Protein AF-0000000084391489 (afdb_homodimer)

Nearest PDB structures (foldseek):
  4tkl-assembly1_A-2  TM=8.012E-01  e=1.489E-15  Sphingomonas sp. A1
  4tkm-assembly1_B  TM=8.019E-01  e=1.681E-15  Sphingomonas sp. A1
  5wul-assembly1_B  TM=8.303E-01  e=9.790E-15  Serratia marcescens
  5wuw-assembly1_B-2  TM=8.270E-01  e=2.750E-14  Serratia marcescens
  5ts3-assembly1_B-2  TM=7.558E-01  e=6.021E-15  Brucella melitensis ATCC 23457

InterPro domains:
  IPR002347 Short-chain dehydrogenase/reductase SDR [PF00106] (17-205)
  IPR002347 Short-chain dehydrogenase/reductase SDR [PR00081] (18-35)
  IPR002347 Short-chain dehydrogenase/reductase SDR [PR00081] (84-95)
  IPR002347 Short-chain dehydrogenase/reductase SDR [PR00081] (139-155)
  IPR002347 Short-chain dehydrogenase/reductase SDR [PR00081] (164-183)
  IPR002347 Short-chain dehydrogenase/reductase SDR [PR00081] (187-204)
  IPR036291 NAD(P)-binding domain superfamily [SSF51735] (13-248)

Sequence (572 aa):
MTEFVIEDKDLAGLEGKVVIVTGGSSGIGLATVATLLSLGASVVNADINPPAEQPESSYTFVKTDVTVWADQVALFKKAKEIHGRVDHVFANAGVGPRANYLSTDVDENGDLVEPTHALLDVSLKGVMHTATLAIYHMRQQAEGGSIVINGSSTGLQRLRAVDYATAKHAVLGYGRGLIPLLEAAKIPIRVNTLAPTWADSNVLPNLRGLMEKVGVEIQPAEAVARGAALLMADGSRNGHVIHVQLGKYKEIDESILLPAFESIKGPDYPSEDEVLRRLQELMSAAMTEFVIEDKDLAGLEGKVVIVTGGSSGIGLATVATLLSLGASVVNADINPPAEQPESSYTFVKTDVTVWADQVALFKKAKEIHGRVDHVFANAGVGPRANYLSTDVDENGDLVEPTHALLDVSLKGVMHTATLAIYHMRQQAEGGSIVINGSSTGLQRLRAVDYATAKHAVLGYGRGLIPLLEAAKIPIRVNTLAPTWADSNVLPNLRGLMEKVGVEIQPAEAVARGAALLMADGSRNGHVIHVQLGKYKEIDESILLPAFESIKGPDYPSEDEVLRRLQELMSAA

pLDDT: mean 96.43, std 5.29, range [66.69, 99.0]

Solvent-accessible surface area (backbone atoms only — not comparable to full-atom values): 29091 Å² total; per-residue (Å²): 112,65,74,47,77,86,52,73,77,57,44,45,79,32,52,73,35,32,33,38,28,30,32,25,42,46,35,42,28,27,33,27,50,53,54,41,47,76,49,45,16,29,38,40,32,26,18,78,53,80,38,96,70,75,72,88,60,62,56,43,81,43,81,23,49,54,66,38,66,68,38,48,54,51,48,54,49,50,42,32,70,75,66,72,47,57,40,32,36,36,37,46,39,65,68,42,71,77,55,55,76,78,62,80,55,53,47,97,86,67,43,74,56,79,63,65,58,63,43,41,36,34,37,27,50,14,34,51,50,48,52,36,53,47,48,61,57,16,67,73,35,94,80,18,30,32,40,35,37,61,42,27,45,50,39,55,53,57,26,48,51,29,59,45,16,15,22,24,11,17,43,48,19,37,53,36,3,47,44,55,39,32,58,75,66,70,44,64,54,33,40,35,33,36,20,38,52,70,46,50,32,72,61,42,85,63,42,64,62,53,28,57,74,66,71,46,90,65,21,59,19,50,50,56,19,51,53,54,46,32,58,63,35,34,82,85,56,58,61,42,30,36,34,36,54,76,69,34,35,28,54,39,32,79,59,43,48,45,50,52,39,44,67,70,65,36,92,88,49,79,52,72,34,56,50,51,50,46,49,50,52,54,58,68,72,98,115,64,75,48,76,88,52,75,76,55,44,45,80,32,53,72,34,32,32,41,29,30,30,25,42,45,34,41,26,28,32,28,50,54,53,41,48,75,49,45,16,31,39,41,32,25,19,79,53,80,38,96,70,76,72,89,60,62,57,44,81,43,81,23,51,56,66,37,66,69,38,48,52,50,48,54,51,49,43,32,70,77,66,70,49,57,41,32,36,36,38,46,38,65,68,45,72,77,55,55,75,80,61,82,55,52,47,98,85,67,43,72,57,80,62,65,60,64,43,40,36,34,37,28,50,14,34,51,49,48,52,36,52,47,48,60,56,15,66,74,35,94,79,18,28,34,39,37,36,62,42,26,45,51,39,56,52,57,25,50,50,30,61,45,15,16,23,23,11,17,43,48,20,36,52,38,3,47,45,54,39,31,56,76,67,70,44,64,54,33,40,33,34,37,21,36,51,71,46,50,34,73,62,43,86,64,44,64,63,53,29,56,74,66,70,47,89,63,20,57,19,50,49,56,19,52,51,53,45,32,58,63,34,37,82,84,54,58,61,42,30,37,34,36,54,77,68,34,34,28,54,40,32,78,59,43,48,45,50,52,39,44,66,71,65,37,92,88,49,79,52,73,34,57,50,51,49,46,51,51,53,54,61,70,72,105

Foldseek 3Di:
DDWDFDDPVLLAPQAAAEEEEEPLQWFLNVLLVVVSVVNNHQYEYEYCDHHPDDDPGSYHYQDADLLDLVRLVVSVVVSCVVRVAHAEYELEWFAAQDWDPPDCDADPVSHRDDTDLVRCSTLAVSSVSNVVVLQVGQLVPPQRHEYEYEAALLLVDDDPSVSNSVSRVRVLVVQLVVQVVCVVVVRLYAYEYEHEYAEPTVNDPPSVVVCVVVVHDHAYSNLVSSVSSSRRSDSVDHSFYWYGYNSMIDGDVVVPVVVVVCVVQDDPDDDPVVVVVVVVVVVVVD/DDWDFDDPVLLADQAAAEEEEEPLQWFLNVLLVVVSVVNNHQYEYEYCDHHPDDDPGSYHYQDADLLDLVRLVVSVVVSCVVRVAHAEYELEWFAAQDWDPPDCDADPVSHRDDTDLVRCSGLAVSSVSNVVVLQVGQLVPPQRHEYEYEAALLLVDDDPSVSNSVSRVRVLVVQLVVQVVCVVVVRLYAYEYEHEYAEPIVNDPPSVVVCVVVVHDHAYSNLVSSVSSSRRSPSVDHSFYWYGYNSMIDGDVVVPVVVVVCVVQDDPDDDPVVVVVVVVVVVVVD

Organism: Colletotrichum higginsianum (strain IMI 349063) (NCBI:txid759273)

Structure (mmCIF, N/CA/C/O backbone):
data_AF-0000000084391489-model_v1
#
loop_
_entity.id
_entity.type
_entity.pdbx_description
1 polymer 'Short-chain dehydrogenase'
#
loop_
_atom_site.group_PDB
_atom_site.id
_atom_site.type_symbol
_atom_site.label_atom_id
_atom_site.label_alt_id
_atom_site.label_comp_id
_atom_site.label_asym_id
_atom_site.label_entity_id
_atom_site.label_seq_id
_atom_site.pdbx_PDB_ins_code
_atom_site.Cartn_x
_atom_site.Cartn_y
_atom_site.Cartn_z
_atom_site.occupancy
_atom_site.B_iso_or_equiv
_atom_site.auth_seq_id
_atom_site.auth_comp_id
_atom_site.auth_asym_id
_atom_site.auth_atom_id
_atom_site.pdbx_PDB_model_num
ATOM 1 N N . MET A 1 1 ? -5.34 18.312 -15.828 1 66.69 1 MET A N 1
ATOM 2 C CA . MET A 1 1 ? -4.402 18.438 -14.711 1 66.69 1 MET A CA 1
ATOM 3 C C . MET A 1 1 ? -3.67 19.766 -14.773 1 66.69 1 MET A C 1
ATOM 5 O O . MET A 1 1 ? -3.002 20.078 -15.766 1 66.69 1 MET A O 1
ATOM 9 N N . THR A 1 2 ? -4.086 20.688 -13.867 1 81.69 2 THR A N 1
ATOM 10 C CA . THR A 1 2 ? -3.447 22 -13.953 1 81.69 2 THR A CA 1
ATOM 11 C C . THR A 1 2 ? -2.396 22.156 -12.859 1 81.69 2 THR A C 1
ATOM 13 O O . THR A 1 2 ? -2.668 21.891 -11.688 1 81.69 2 THR A O 1
ATOM 16 N N . GLU A 1 3 ? -1.206 22.5 -13.328 1 93.81 3 GLU A N 1
ATOM 17 C CA . GLU A 1 3 ? -0.127 22.859 -12.414 1 93.81 3 GLU A CA 1
ATOM 18 C C . GLU A 1 3 ? -0.436 24.172 -11.695 1 93.81 3 GLU A C 1
ATOM 20 O O . GLU A 1 3 ? -1.079 25.062 -12.258 1 93.81 3 GLU A O 1
ATOM 25 N N . PHE A 1 4 ? -0.019 24.266 -10.406 1 95.69 4 PHE A N 1
ATOM 26 C CA . PHE A 1 4 ? -0.183 25.516 -9.68 1 95.69 4 PHE A CA 1
ATOM 27 C C . PHE A 1 4 ? 1.046 25.828 -8.836 1 95.69 4 PHE A C 1
ATOM 29 O O . PHE A 1 4 ? 1.936 24.984 -8.703 1 95.69 4 PHE A O 1
ATOM 36 N N . VAL A 1 5 ? 1.212 27.047 -8.453 1 94.19 5 VAL A N 1
ATOM 37 C CA . VAL A 1 5 ? 2.271 27.484 -7.551 1 94.19 5 VAL A CA 1
ATOM 38 C C . VAL A 1 5 ? 1.666 27.922 -6.219 1 94.19 5 VAL A C 1
ATOM 40 O O . VAL A 1 5 ? 0.491 28.297 -6.16 1 94.19 5 VAL A O 1
ATOM 43 N N . ILE A 1 6 ? 2.402 27.812 -5.238 1 97.5 6 ILE A N 1
ATOM 44 C CA . ILE A 1 6 ? 1.939 28.219 -3.916 1 97.5 6 ILE A CA 1
ATOM 45 C C . ILE A 1 6 ? 2.52 29.594 -3.57 1 97.5 6 ILE A C 1
ATOM 47 O O . ILE A 1 6 ? 3.74 29.75 -3.49 1 97.5 6 ILE A O 1
ATOM 51 N N . GLU A 1 7 ? 1.63 30.531 -3.402 1 96.06 7 GLU A N 1
ATOM 52 C CA . GLU A 1 7 ? 2.031 31.859 -2.941 1 96.06 7 GLU A CA 1
ATOM 53 C C . GLU A 1 7 ? 1.898 31.984 -1.427 1 96.06 7 GLU A C 1
ATOM 55 O O . GLU A 1 7 ? 1.143 31.234 -0.802 1 96.06 7 GLU A O 1
ATOM 60 N N . ASP A 1 8 ? 2.615 32.906 -0.876 1 94.94 8 ASP A N 1
ATOM 61 C CA . ASP A 1 8 ? 2.588 33.094 0.573 1 94.94 8 ASP A CA 1
ATOM 62 C C . ASP A 1 8 ? 1.164 33.344 1.069 1 94.94 8 ASP A C 1
ATOM 64 O O . ASP A 1 8 ? 0.787 32.875 2.145 1 94.94 8 ASP A O 1
ATOM 68 N N . LYS A 1 9 ? 0.453 34.062 0.332 1 95.44 9 LYS A N 1
ATOM 69 C CA . LYS A 1 9 ? -0.915 34.375 0.729 1 95.44 9 LYS A CA 1
ATOM 70 C C . LYS A 1 9 ? -1.765 33.125 0.842 1 95.44 9 LYS A C 1
ATOM 72 O O . LYS A 1 9 ? -2.73 33.094 1.607 1 95.44 9 LYS A O 1
ATOM 77 N N . ASP A 1 10 ? -1.383 32.031 0.088 1 96.25 10 ASP A N 1
ATOM 78 C CA . ASP A 1 10 ? -2.111 30.781 0.113 1 96.25 10 ASP A CA 1
ATOM 79 C C . ASP A 1 10 ? -1.896 30.047 1.436 1 96.25 10 ASP A C 1
ATOM 81 O O . ASP A 1 10 ? -2.633 29.125 1.764 1 96.25 10 ASP A O 1
ATOM 85 N N . LEU A 1 11 ? -0.894 30.406 2.158 1 97.06 11 LEU A N 1
ATOM 86 C CA . LEU A 1 11 ? -0.516 29.734 3.393 1 97.06 11 LEU A CA 1
ATOM 87 C C . LEU A 1 11 ? -0.986 30.516 4.609 1 97.06 11 LEU A C 1
ATOM 89 O O . LEU A 1 11 ? -0.648 30.188 5.746 1 97.06 11 LEU A O 1
ATOM 93 N N . ALA A 1 12 ? -1.787 31.469 4.211 1 91.12 12 ALA A N 1
ATOM 94 C CA . ALA A 1 12 ? -2.33 32.281 5.297 1 91.12 12 ALA A CA 1
ATOM 95 C C . ALA A 1 12 ? -3.34 31.484 6.121 1 91.12 12 ALA A C 1
ATOM 97 O O . ALA A 1 12 ? -3.836 30.453 5.68 1 91.12 12 ALA A O 1
ATOM 98 N N . GLY A 1 13 ? -3.508 31.641 7.395 1 93.25 13 GLY A N 1
ATOM 99 C CA . GLY A 1 13 ? -4.543 31.031 8.219 1 93.25 13 GLY A CA 1
ATOM 100 C C . GLY A 1 13 ? -3.998 30.031 9.227 1 93.25 13 GLY A C 1
ATOM 101 O O . GLY A 1 13 ? -4.766 29.391 9.945 1 93.25 13 GLY A O 1
ATOM 102 N N . LEU A 1 14 ? -2.676 29.922 9.188 1 97.75 14 LEU A N 1
ATOM 103 C CA . LEU A 1 14 ? -2.092 28.922 10.086 1 97.75 14 LEU A CA 1
ATOM 104 C C . LEU A 1 14 ? -1.626 29.578 11.383 1 97.75 14 LEU A C 1
ATOM 106 O O . LEU A 1 14 ? -1.175 28.891 12.305 1 97.75 14 LEU A O 1
ATOM 110 N N . GLU A 1 15 ? -1.764 30.953 11.391 1 97.12 15 GLU A N 1
ATOM 111 C CA . GLU A 1 15 ? -1.397 31.641 12.625 1 97.12 15 GLU A CA 1
ATOM 112 C C . GLU A 1 15 ? -2.205 31.125 13.805 1 97.12 15 GLU A C 1
ATOM 114 O O . GLU A 1 15 ? -3.434 31.047 13.742 1 97.12 15 GLU A O 1
ATOM 119 N N . GLY A 1 16 ? -1.512 30.719 14.805 1 97.38 16 GLY A N 1
ATOM 120 C CA . GLY A 1 16 ? -2.152 30.281 16.031 1 97.38 16 GLY A CA 1
ATOM 121 C C . GLY A 1 16 ? -2.633 28.844 15.977 1 97.38 16 GLY A C 1
ATOM 122 O O . GLY A 1 16 ? -3.117 28.297 16.969 1 97.38 16 GLY A O 1
ATOM 123 N N . LYS A 1 17 ? -2.574 28.234 14.82 1 98.62 17 LYS A N 1
ATOM 124 C CA . LYS A 1 17 ? -3.002 26.844 14.695 1 98.62 17 LYS A CA 1
ATOM 125 C C . LYS A 1 17 ? -1.985 25.891 15.336 1 98.62 17 LYS A C 1
ATOM 127 O O . LYS A 1 17 ? -0.784 26.172 15.328 1 98.62 17 LYS A O 1
ATOM 132 N N . VAL A 1 18 ? -2.471 24.812 15.922 1 98.88 18 VAL A N 1
ATOM 133 C CA . VAL A 1 18 ? -1.631 23.797 16.562 1 98.88 18 VAL A CA 1
ATOM 134 C C . VAL A 1 18 ? -1.422 22.625 15.609 1 98.88 18 VAL A C 1
ATOM 136 O O . VAL A 1 18 ? -2.385 21.984 15.188 1 98.88 18 VAL A O 1
ATOM 139 N N . VAL A 1 19 ? -0.135 22.328 15.297 1 98.94 19 VAL A N 1
ATOM 140 C CA . VAL A 1 19 ? 0.181 21.312 14.297 1 98.94 19 VAL A CA 1
ATOM 141 C C . VAL A 1 19 ? 1.135 20.281 14.898 1 98.94 19 VAL A C 1
ATOM 143 O O . VAL A 1 19 ? 2.164 20.641 15.477 1 98.94 19 VAL A O 1
ATOM 146 N N . ILE A 1 20 ? 0.768 19.016 14.852 1 99 20 ILE A N 1
ATOM 147 C CA . ILE A 1 20 ? 1.697 17.938 15.156 1 99 20 ILE A CA 1
ATOM 148 C C . ILE A 1 20 ? 2.414 17.484 13.883 1 99 20 ILE A C 1
ATOM 150 O O . ILE A 1 20 ? 1.775 17.25 12.852 1 99 20 ILE A O 1
ATOM 154 N N . VAL A 1 21 ? 3.725 17.438 13.883 1 98.94 21 VAL A N 1
ATOM 155 C CA . VAL A 1 21 ? 4.543 16.938 12.789 1 98.94 21 VAL A CA 1
ATOM 156 C C . VAL A 1 21 ? 5.367 15.742 13.258 1 98.94 21 VAL A C 1
ATOM 158 O O . VAL A 1 21 ? 6.18 15.867 14.18 1 98.94 21 VAL A O 1
ATOM 161 N N . THR A 1 22 ? 5.164 14.602 12.703 1 98.94 22 THR A N 1
ATOM 162 C CA . THR A 1 22 ? 6.051 13.477 13 1 98.94 22 THR A CA 1
ATOM 163 C C . THR A 1 22 ? 7.262 13.484 12.078 1 98.94 22 THR A C 1
ATOM 165 O O . THR A 1 22 ? 7.152 13.844 10.898 1 98.94 22 THR A O 1
ATOM 168 N N . GLY A 1 23 ? 8.352 13.039 12.625 1 98.06 23 GLY A N 1
ATOM 169 C CA . GLY A 1 23 ? 9.578 13.133 11.852 1 98.06 23 GLY A CA 1
ATOM 170 C C . GLY A 1 23 ? 10 14.562 11.578 1 98.06 23 GLY A C 1
ATOM 171 O O . GLY A 1 23 ? 10.484 14.875 10.492 1 98.06 23 GLY A O 1
ATOM 172 N N . GLY A 1 24 ? 9.82 15.43 12.477 1 97.94 24 GLY A N 1
ATOM 173 C CA . GLY A 1 24 ? 10.008 16.859 12.25 1 97.94 24 GLY A CA 1
ATOM 174 C C . GLY A 1 24 ? 11.43 17.312 12.5 1 97.94 24 GLY A C 1
ATOM 175 O O . GLY A 1 24 ? 11.711 18.516 12.477 1 97.94 24 GLY A O 1
ATOM 176 N N . SER A 1 25 ? 12.383 16.391 12.719 1 97.12 25 SER A N 1
ATOM 177 C CA . SER A 1 25 ? 13.711 16.797 13.164 1 97.12 25 SER A CA 1
ATOM 178 C C . SER A 1 25 ? 14.719 16.766 12.023 1 97.12 25 SER A C 1
ATOM 180 O O . SER A 1 25 ? 15.891 17.078 12.211 1 97.12 25 SER A O 1
ATOM 182 N N . SER A 1 26 ? 14.312 16.359 10.812 1 94.06 26 SER A N 1
ATOM 183 C CA . SER A 1 26 ? 15.195 16.359 9.648 1 94.06 26 SER A CA 1
ATOM 184 C C . SER A 1 26 ? 14.398 16.422 8.352 1 94.06 26 SER A C 1
ATOM 186 O O . SER A 1 26 ? 13.172 16.328 8.367 1 94.06 26 SER A O 1
ATOM 188 N N . GLY A 1 27 ? 15.062 16.781 7.32 1 94.19 27 GLY A N 1
ATOM 189 C CA . GLY A 1 27 ? 14.516 16.672 5.977 1 94.19 27 GLY A CA 1
ATOM 190 C C . GLY A 1 27 ? 13.234 17.469 5.789 1 94.19 27 GLY A C 1
ATOM 191 O O . GLY A 1 27 ? 13.156 18.625 6.176 1 94.19 27 GLY A O 1
ATOM 192 N N . ILE A 1 28 ? 12.281 16.828 5.16 1 96.94 28 ILE A N 1
ATOM 193 C CA . ILE A 1 28 ? 10.992 17.438 4.848 1 96.94 28 ILE A CA 1
ATOM 194 C C . ILE A 1 28 ? 10.297 17.859 6.141 1 96.94 28 ILE A C 1
ATOM 196 O O . ILE A 1 28 ? 9.695 18.938 6.207 1 96.94 28 ILE A O 1
ATOM 200 N N . GLY A 1 29 ? 10.375 16.984 7.172 1 97.75 29 GLY A N 1
ATOM 201 C CA . GLY A 1 29 ? 9.773 17.312 8.453 1 97.75 29 GLY A CA 1
ATOM 202 C C . GLY A 1 29 ? 10.336 18.578 9.07 1 97.75 29 GLY A C 1
ATOM 203 O O . GLY A 1 29 ? 9.578 19.453 9.516 1 97.75 29 GLY A O 1
ATOM 204 N N . LEU A 1 30 ? 11.609 18.641 9.078 1 97.25 30 LEU A N 1
ATOM 205 C CA . LEU A 1 30 ? 12.266 19.812 9.648 1 97.25 30 LEU A CA 1
ATOM 206 C C . LEU A 1 30 ? 11.906 21.078 8.875 1 97.25 30 LEU A C 1
ATOM 208 O O . LEU A 1 30 ? 11.633 22.125 9.461 1 97.25 30 LEU A O 1
ATOM 212 N N . ALA A 1 31 ? 11.898 20.984 7.547 1 97.5 31 ALA A N 1
ATOM 213 C CA . ALA A 1 31 ? 11.5 22.094 6.699 1 97.5 31 ALA A CA 1
ATOM 214 C C . ALA A 1 31 ? 10.055 22.5 6.961 1 97.5 31 ALA A C 1
ATOM 216 O O . ALA A 1 31 ? 9.711 23.688 6.918 1 97.5 31 ALA A O 1
ATOM 217 N N . THR A 1 32 ? 9.203 21.516 7.203 1 98.56 32 THR A N 1
ATOM 218 C CA . THR A 1 32 ? 7.801 21.797 7.48 1 98.56 32 THR A CA 1
ATOM 219 C C . THR A 1 32 ? 7.648 22.5 8.828 1 98.56 32 THR A C 1
ATOM 221 O O . THR A 1 32 ? 6.906 23.484 8.938 1 98.56 32 THR A O 1
ATOM 224 N N . VAL A 1 33 ? 8.359 22 9.805 1 98.5 33 VAL A N 1
ATOM 225 C CA . VAL A 1 33 ? 8.352 22.641 11.109 1 98.5 33 VAL A CA 1
ATOM 226 C C . VAL A 1 33 ? 8.75 24.109 10.961 1 98.5 33 VAL A C 1
ATOM 228 O O . VAL A 1 33 ? 8.047 25 11.453 1 98.5 33 VAL A O 1
ATOM 231 N N . ALA A 1 34 ? 9.836 24.375 10.266 1 97.81 34 ALA A N 1
ATOM 232 C CA . ALA A 1 34 ? 10.32 25.734 10.07 1 97.81 34 ALA A CA 1
ATOM 233 C C . ALA A 1 34 ? 9.281 26.594 9.352 1 97.81 34 ALA A C 1
ATOM 235 O O . ALA A 1 34 ? 9.031 27.734 9.75 1 97.81 34 ALA A O 1
ATOM 236 N N . THR A 1 35 ? 8.695 26.047 8.312 1 98.06 35 THR A N 1
ATOM 237 C CA . THR A 1 35 ? 7.684 26.75 7.535 1 98.06 35 THR A CA 1
ATOM 238 C C . THR A 1 35 ? 6.477 27.109 8.398 1 98.06 35 THR A C 1
ATOM 240 O O . THR A 1 35 ? 6.016 28.25 8.398 1 98.06 35 THR A O 1
ATOM 243 N N . LEU A 1 36 ? 5.98 26.188 9.188 1 98.62 36 LEU A N 1
ATOM 244 C CA . LEU A 1 36 ? 4.805 26.375 10.023 1 98.62 36 LEU A CA 1
ATOM 245 C C . LEU A 1 36 ? 5.07 27.422 11.102 1 98.62 36 LEU A C 1
ATOM 247 O O . LEU A 1 36 ? 4.227 28.281 11.359 1 98.62 36 LEU A O 1
ATOM 251 N N . LEU A 1 37 ? 6.238 27.359 11.719 1 98.25 37 LEU A N 1
ATOM 252 C CA . LEU A 1 37 ? 6.598 28.344 12.742 1 98.25 37 LEU A CA 1
ATOM 253 C C . LEU A 1 37 ? 6.676 29.734 12.148 1 98.25 37 LEU A C 1
ATOM 255 O O . LEU A 1 37 ? 6.219 30.703 12.758 1 98.25 37 LEU A O 1
ATOM 259 N N . SER A 1 38 ? 7.234 29.828 10.969 1 97.31 38 SER A N 1
ATOM 260 C CA . SER A 1 38 ? 7.359 31.125 10.305 1 97.31 38 SER A CA 1
ATOM 261 C C . SER A 1 38 ? 5.992 31.719 9.984 1 97.31 38 SER A C 1
ATOM 263 O O . SER A 1 38 ? 5.855 32.938 9.828 1 97.31 38 SER A O 1
ATOM 265 N N . LEU A 1 39 ? 4.984 30.891 9.914 1 97.44 39 LEU A N 1
ATOM 266 C CA . LEU A 1 39 ? 3.623 31.312 9.594 1 97.44 39 LEU A CA 1
ATOM 267 C C . LEU A 1 39 ? 2.826 31.578 10.867 1 97.44 39 LEU A C 1
ATOM 269 O O . LEU A 1 39 ? 1.642 31.922 10.797 1 97.44 39 LEU A O 1
ATOM 273 N N . GLY A 1 40 ? 3.447 31.391 12.055 1 97.56 40 GLY A N 1
ATOM 274 C CA . GLY A 1 40 ? 2.83 31.734 13.328 1 97.56 40 GLY A CA 1
ATOM 275 C C . GLY A 1 40 ? 2.115 30.547 13.969 1 97.56 40 GLY A C 1
ATOM 276 O O . GLY A 1 40 ? 1.396 30.719 14.953 1 97.56 40 GLY A O 1
ATOM 277 N N . ALA A 1 41 ? 2.25 29.391 13.43 1 98.5 41 ALA A N 1
ATOM 278 C CA . ALA A 1 41 ? 1.657 28.188 14.023 1 98.5 41 ALA A CA 1
ATOM 279 C C . ALA A 1 41 ? 2.449 27.734 15.25 1 98.5 41 ALA A C 1
ATOM 281 O O . ALA A 1 41 ? 3.602 28.141 15.43 1 98.5 41 ALA A O 1
ATOM 282 N N . SER A 1 42 ? 1.807 27.016 16.141 1 98.69 42 SER A N 1
ATOM 283 C CA . SER A 1 42 ? 2.475 26.25 17.188 1 98.69 42 SER A CA 1
ATOM 284 C C . SER A 1 42 ? 2.732 24.812 16.75 1 98.69 42 SER A C 1
ATOM 286 O O . SER A 1 42 ? 1.819 24.125 16.297 1 98.69 42 SER A O 1
ATOM 288 N N . VAL A 1 43 ? 3.977 24.391 16.891 1 98.81 43 VAL A N 1
ATOM 289 C CA . VAL A 1 43 ? 4.332 23.094 16.344 1 98.81 43 VAL A CA 1
ATOM 290 C C . VAL A 1 43 ? 4.738 22.156 17.484 1 98.81 43 VAL A C 1
ATOM 292 O O . VAL A 1 43 ? 5.555 22.516 18.344 1 98.81 43 VAL A O 1
ATOM 295 N N . VAL A 1 44 ? 4.102 21.016 17.562 1 98.88 44 VAL A N 1
ATOM 296 C CA . VAL A 1 44 ? 4.559 19.875 18.359 1 98.88 44 VAL A CA 1
ATOM 297 C C . VAL A 1 44 ? 5.281 18.875 17.469 1 98.88 44 VAL A C 1
ATOM 299 O O . VAL A 1 44 ? 4.648 18.172 16.672 1 98.88 44 VAL A O 1
ATOM 302 N N . ASN A 1 45 ? 6.617 18.812 17.641 1 98.75 45 ASN A N 1
ATOM 303 C CA . ASN A 1 45 ? 7.465 17.938 16.828 1 98.75 45 ASN A CA 1
ATOM 304 C C . ASN A 1 45 ? 7.672 16.578 17.484 1 98.75 45 ASN A C 1
ATOM 306 O O . ASN A 1 45 ? 8.141 16.5 18.625 1 98.75 45 ASN A O 1
ATOM 310 N N . ALA A 1 46 ? 7.316 15.539 16.781 1 98.88 46 ALA A N 1
ATOM 311 C CA . ALA A 1 46 ? 7.512 14.164 17.234 1 98.88 46 ALA A CA 1
ATOM 312 C C . ALA A 1 46 ? 8.602 13.461 16.422 1 98.88 46 ALA A C 1
ATOM 314 O O . ALA A 1 46 ? 8.477 13.328 15.203 1 98.88 46 ALA A O 1
ATOM 315 N N . ASP A 1 47 ? 9.602 12.984 17.031 1 98.56 47 ASP A N 1
ATOM 316 C CA . ASP A 1 47 ? 10.703 12.273 16.391 1 98.56 47 ASP A CA 1
ATOM 317 C C . ASP A 1 47 ? 11.461 11.406 17.391 1 98.56 47 ASP A C 1
ATOM 319 O O . ASP A 1 47 ? 11.258 11.539 18.609 1 98.56 47 ASP A O 1
ATOM 323 N N . ILE A 1 48 ? 12.258 10.516 16.891 1 98.19 48 ILE A N 1
ATOM 324 C CA . ILE A 1 48 ? 13.055 9.664 17.766 1 98.19 48 ILE A CA 1
ATOM 325 C C . ILE A 1 48 ? 14.219 10.461 18.344 1 98.19 48 ILE A C 1
ATOM 327 O O . ILE A 1 48 ? 14.68 10.188 19.453 1 98.19 48 ILE A O 1
ATOM 331 N N . ASN A 1 49 ? 14.711 11.477 17.656 1 97.12 49 ASN A N 1
ATOM 332 C CA . ASN A 1 49 ? 15.758 12.391 18.094 1 97.12 49 ASN A CA 1
ATOM 333 C C . ASN A 1 49 ? 15.352 13.852 17.891 1 97.12 49 ASN A C 1
ATOM 335 O O . ASN A 1 49 ? 14.672 14.18 16.906 1 97.12 49 ASN A O 1
ATOM 339 N N . PRO A 1 50 ? 15.711 14.719 18.812 1 97.12 50 PRO A N 1
ATOM 340 C CA . PRO A 1 50 ? 15.469 16.141 18.562 1 97.12 50 PRO A CA 1
ATOM 341 C C . PRO A 1 50 ? 16.266 16.688 17.391 1 97.12 50 PRO A C 1
ATOM 343 O O . PRO A 1 50 ? 17.25 16.062 16.969 1 97.12 50 PRO A O 1
ATOM 346 N N . PRO A 1 51 ? 15.797 17.75 16.797 1 95.81 51 PRO A N 1
ATOM 347 C CA . PRO A 1 51 ? 16.641 18.375 15.766 1 95.81 51 PRO A CA 1
ATOM 348 C C . PRO A 1 51 ? 17.938 18.938 16.328 1 95.81 51 PRO A C 1
ATOM 350 O O . PRO A 1 51 ? 18.078 19.062 17.547 1 95.81 51 PRO A O 1
ATOM 353 N N . ALA A 1 52 ? 18.859 19.172 15.445 1 93.25 52 ALA A N 1
ATOM 354 C CA . ALA A 1 52 ? 20.156 19.719 15.859 1 93.25 52 ALA A CA 1
ATOM 355 C C . ALA A 1 52 ? 19.969 21.031 16.609 1 93.25 52 ALA A C 1
ATOM 357 O O . ALA A 1 52 ? 20.656 21.281 17.609 1 93.25 52 ALA A O 1
ATOM 358 N N . GLU A 1 53 ? 19.078 21.891 16.141 1 92.75 53 GLU A N 1
ATOM 359 C CA . GLU A 1 53 ? 18.734 23.141 16.781 1 92.75 53 GLU A CA 1
ATOM 360 C C . GLU A 1 53 ? 17.219 23.234 17.016 1 92.75 53 GLU A C 1
ATOM 362 O O . GLU A 1 53 ? 16.438 23.062 16.078 1 92.75 53 GLU A O 1
ATOM 367 N N . GLN A 1 54 ? 16.891 23.484 18.203 1 90.62 54 GLN A N 1
ATOM 368 C CA . GLN A 1 54 ? 15.477 23.641 18.5 1 90.62 54 GLN A CA 1
ATOM 369 C C . GLN A 1 54 ? 15.031 25.078 18.328 1 90.62 54 GLN A C 1
ATOM 371 O O . GLN A 1 54 ? 15.727 26.016 18.75 1 90.62 54 GLN A O 1
ATOM 376 N N . PRO A 1 55 ? 13.953 25.172 17.703 1 90.25 55 PRO A N 1
ATOM 377 C CA . PRO A 1 55 ? 13.453 26.531 17.516 1 90.25 55 PRO A CA 1
ATOM 378 C C . PRO A 1 55 ? 13.016 27.188 18.828 1 90.25 55 PRO A C 1
ATOM 380 O O . PRO A 1 55 ? 12.641 26.5 19.781 1 90.25 55 PRO A O 1
ATOM 383 N N . GLU A 1 56 ? 13.102 28.516 18.984 1 85.88 56 GLU A N 1
ATOM 384 C CA . GLU A 1 56 ? 12.703 29.281 20.172 1 85.88 56 GLU A CA 1
ATOM 385 C C . GLU A 1 56 ? 11.25 29.719 20.078 1 85.88 56 GLU A C 1
ATOM 387 O O . GLU A 1 56 ? 10.68 30.203 21.062 1 85.88 56 GLU A O 1
ATOM 392 N N . SER A 1 57 ? 10.539 29.438 19.078 1 86.38 57 SER A N 1
ATOM 393 C CA . SER A 1 57 ? 9.156 29.828 18.844 1 86.38 57 SER A CA 1
ATOM 394 C C . SER A 1 57 ? 8.18 28.875 19.516 1 86.38 57 SER A C 1
ATOM 396 O O . SER A 1 57 ? 8.508 28.25 20.531 1 86.38 57 SER A O 1
ATOM 398 N N . SER A 1 58 ? 6.863 29.047 19.25 1 93.62 58 SER A N 1
ATOM 399 C CA . SER A 1 58 ? 5.82 28.141 19.734 1 93.62 58 SER A CA 1
ATOM 400 C C . SER A 1 58 ? 6.062 26.703 19.266 1 93.62 58 SER A C 1
ATOM 402 O O . SER A 1 58 ? 5.336 26.203 18.406 1 93.62 58 SER A O 1
ATOM 404 N N . TYR A 1 59 ? 7.199 26.125 19.844 1 97.81 59 TYR A N 1
ATOM 405 C CA . TYR A 1 59 ? 7.723 24.812 19.453 1 97.81 59 TYR A CA 1
ATOM 406 C C . TYR A 1 59 ? 7.883 23.922 20.672 1 97.81 59 TYR A C 1
ATOM 408 O O . TYR A 1 59 ? 8.344 24.359 21.734 1 97.81 59 TYR A O 1
ATOM 416 N N . THR A 1 60 ? 7.414 22.688 20.562 1 97.94 60 THR A N 1
ATOM 417 C CA . THR A 1 60 ? 7.605 21.672 21.578 1 97.94 60 THR A CA 1
ATOM 418 C C . THR A 1 60 ? 8.102 20.359 20.953 1 97.94 60 THR A C 1
ATOM 420 O O . THR A 1 60 ? 7.543 19.906 19.953 1 97.94 60 THR A O 1
ATOM 423 N N . PHE A 1 61 ? 9.172 19.797 21.484 1 98.44 61 PHE A N 1
ATOM 424 C CA . PHE A 1 61 ? 9.656 18.484 21.047 1 98.44 61 PHE A CA 1
ATOM 425 C C . PHE A 1 61 ? 9.141 17.391 21.969 1 98.44 61 PHE A C 1
ATOM 427 O O . PHE A 1 61 ? 9.188 17.516 23.203 1 98.44 61 PHE A O 1
ATOM 434 N N . VAL A 1 62 ? 8.562 16.375 21.422 1 98.75 62 VAL A N 1
ATOM 435 C CA . VAL A 1 62 ? 8.164 15.18 22.141 1 98.75 62 VAL A CA 1
ATOM 436 C C . VAL A 1 62 ? 8.852 13.961 21.531 1 98.75 62 VAL A C 1
ATOM 438 O O . VAL A 1 62 ? 8.602 13.609 20.375 1 98.75 62 VAL A O 1
ATOM 441 N N . LYS A 1 63 ? 9.781 13.328 22.266 1 98.81 63 LYS A N 1
ATOM 442 C CA . LYS A 1 63 ? 10.406 12.102 21.766 1 98.81 63 LYS A CA 1
ATOM 443 C C . LYS A 1 63 ? 9.352 11.023 21.5 1 98.81 63 LYS A C 1
ATOM 445 O O . LYS A 1 63 ? 8.617 10.625 22.406 1 98.81 63 LYS A O 1
ATOM 450 N N . THR A 1 64 ? 9.312 10.594 20.281 1 98.88 64 THR A N 1
ATOM 451 C CA . THR A 1 64 ? 8.258 9.68 19.859 1 98.88 64 THR A CA 1
ATOM 452 C C . THR A 1 64 ? 8.797 8.656 18.859 1 98.88 64 THR A C 1
ATOM 454 O O . THR A 1 64 ? 9.406 9.031 17.844 1 98.88 64 THR A O 1
ATOM 457 N N . ASP A 1 65 ? 8.68 7.398 19.141 1 98.94 65 ASP A N 1
ATOM 458 C CA . ASP A 1 65 ? 8.773 6.332 18.156 1 98.94 65 ASP A CA 1
ATOM 459 C C . ASP A 1 65 ? 7.406 6.027 17.547 1 98.94 65 ASP A C 1
ATOM 461 O O . ASP A 1 65 ? 6.547 5.438 18.203 1 98.94 65 ASP A O 1
ATOM 465 N N . VAL A 1 66 ? 7.219 6.41 16.281 1 98.88 66 VAL A N 1
ATOM 466 C CA . VAL A 1 66 ? 5.895 6.359 15.68 1 98.88 66 VAL A CA 1
ATOM 467 C C . VAL A 1 66 ? 5.441 4.906 15.539 1 98.88 66 VAL A C 1
ATOM 469 O O . VAL A 1 66 ? 4.266 4.637 15.297 1 98.88 66 VAL A O 1
ATOM 472 N N . THR A 1 67 ? 6.367 3.9 15.656 1 98.75 67 THR A N 1
ATOM 473 C CA . THR A 1 67 ? 6 2.492 15.555 1 98.75 67 THR A CA 1
ATOM 474 C C . THR A 1 67 ? 5.352 2.012 16.859 1 98.75 67 THR A C 1
ATOM 476 O O . THR A 1 67 ? 4.762 0.93 16.891 1 98.75 67 THR A O 1
ATOM 479 N N . VAL A 1 68 ? 5.461 2.785 17.922 1 98.88 68 VAL A N 1
ATOM 480 C CA . VAL A 1 68 ? 4.961 2.418 19.234 1 98.88 68 VAL A CA 1
ATOM 481 C C . VAL A 1 68 ? 3.67 3.182 19.531 1 98.88 68 VAL A C 1
ATOM 483 O O . VAL A 1 68 ? 3.689 4.402 19.703 1 98.88 68 VAL A O 1
ATOM 486 N N . TRP A 1 69 ? 2.545 2.479 19.672 1 98.75 69 TRP A N 1
ATOM 487 C CA . TRP A 1 69 ? 1.229 3.078 19.875 1 98.75 69 TRP A CA 1
ATOM 488 C C . TRP A 1 69 ? 1.217 3.961 21.125 1 98.75 69 TRP A C 1
ATOM 490 O O . TRP A 1 69 ? 0.74 5.098 21.078 1 98.75 69 TRP A O 1
ATOM 500 N N . ALA A 1 70 ? 1.775 3.506 22.188 1 98.69 70 ALA A N 1
ATOM 501 C CA . ALA A 1 70 ? 1.773 4.246 23.453 1 98.69 70 ALA A CA 1
ATOM 502 C C . ALA A 1 70 ? 2.514 5.574 23.297 1 98.69 70 ALA A C 1
ATOM 504 O O . ALA A 1 70 ? 2.139 6.57 23.922 1 98.69 70 ALA A O 1
ATOM 505 N N . ASP A 1 71 ? 3.625 5.574 22.516 1 98.88 71 ASP A N 1
ATOM 506 C CA . ASP A 1 71 ? 4.348 6.816 22.266 1 98.88 71 ASP A CA 1
ATOM 507 C C . ASP A 1 71 ? 3.459 7.832 21.547 1 98.88 71 ASP A C 1
ATOM 509 O O . ASP A 1 71 ? 3.5 9.023 21.859 1 98.88 71 ASP A O 1
ATOM 513 N N . GLN A 1 72 ? 2.689 7.383 20.625 1 98.81 72 GLN A N 1
ATOM 514 C CA . GLN A 1 72 ? 1.825 8.273 19.859 1 98.81 72 GLN A CA 1
ATOM 515 C C . GLN A 1 72 ? 0.671 8.789 20.703 1 98.81 72 GLN A C 1
ATOM 517 O O . GLN A 1 72 ? 0.281 9.953 20.594 1 98.81 72 GLN A O 1
ATOM 522 N N . VAL A 1 73 ? 0.138 7.91 21.516 1 98.88 73 VAL A N 1
ATOM 523 C CA . VAL A 1 73 ? -0.89 8.359 22.453 1 98.88 73 VAL A CA 1
ATOM 524 C C . VAL A 1 73 ? -0.338 9.477 23.328 1 98.88 73 VAL A C 1
ATOM 526 O O . VAL A 1 73 ? -0.979 10.516 23.5 1 98.88 73 VAL A O 1
ATOM 529 N N . ALA A 1 74 ? 0.822 9.258 23.891 1 98.81 74 ALA A N 1
ATOM 530 C CA . ALA A 1 74 ? 1.461 10.25 24.75 1 98.81 74 ALA A CA 1
ATOM 531 C C . ALA A 1 74 ? 1.704 11.555 24 1 98.81 74 ALA A C 1
ATOM 533 O O . ALA A 1 74 ? 1.565 12.641 24.562 1 98.81 74 ALA A O 1
ATOM 534 N N . LEU A 1 75 ? 2.074 11.477 22.766 1 98.94 75 LEU A N 1
ATOM 535 C CA . LEU A 1 75 ? 2.303 12.633 21.906 1 98.94 75 LEU A CA 1
ATOM 536 C C . LEU A 1 75 ? 1.052 13.5 21.828 1 98.94 75 LEU A C 1
ATOM 538 O O . LEU A 1 75 ? 1.119 14.711 22.031 1 98.94 75 LEU A O 1
ATOM 542 N N . PHE A 1 76 ? -0.08 12.922 21.5 1 98.88 76 PHE A N 1
ATOM 543 C CA . PHE A 1 76 ? -1.322 13.672 21.344 1 98.88 76 PHE A CA 1
ATOM 544 C C . PHE A 1 76 ? -1.792 14.227 22.688 1 98.88 76 PHE A C 1
ATOM 546 O O . PHE A 1 76 ? -2.299 15.352 22.75 1 98.88 76 PHE A O 1
ATOM 553 N N . LYS A 1 77 ? -1.629 13.438 23.703 1 98.5 77 LYS A N 1
ATOM 554 C CA . LYS A 1 77 ? -1.978 13.93 25.047 1 98.5 77 LYS A CA 1
ATOM 555 C C . LYS A 1 77 ? -1.153 15.164 25.406 1 98.5 77 LYS A C 1
ATOM 557 O O . LYS A 1 77 ? -1.679 16.125 25.969 1 98.5 77 LYS A O 1
ATOM 562 N N . LYS A 1 78 ? 0.134 15.086 25.109 1 98.75 78 LYS A N 1
ATOM 563 C CA . LYS A 1 78 ? 1.009 16.219 25.391 1 98.75 78 LYS A CA 1
ATOM 564 C C . LYS A 1 78 ? 0.572 17.453 24.625 1 98.75 78 LYS A C 1
ATOM 566 O O . LYS A 1 78 ? 0.562 18.562 25.172 1 98.75 78 LYS A O 1
ATOM 571 N N . ALA A 1 79 ? 0.264 17.312 23.359 1 98.75 79 ALA A N 1
ATOM 572 C CA . ALA A 1 79 ? -0.224 18.422 22.547 1 98.75 79 ALA A CA 1
ATOM 573 C C . ALA A 1 79 ? -1.482 19.031 23.156 1 98.75 79 ALA A C 1
ATOM 575 O O . ALA A 1 79 ? -1.612 20.266 23.234 1 98.75 79 ALA A O 1
ATOM 576 N N . LYS A 1 80 ? -2.391 18.219 23.625 1 98.12 80 LYS A N 1
ATOM 577 C CA . LYS A 1 80 ? -3.633 18.688 24.234 1 98.12 80 LYS A CA 1
ATOM 578 C C . LYS A 1 80 ? -3.365 19.391 25.562 1 98.12 80 LYS A C 1
ATOM 580 O O . LYS A 1 80 ? -4.016 20.375 25.891 1 98.12 80 LYS A O 1
ATOM 585 N N . GLU A 1 81 ? -2.475 18.75 26.266 1 98.12 81 GLU A N 1
ATOM 586 C CA . GLU A 1 81 ? -2.107 19.344 27.547 1 98.12 81 GLU A CA 1
ATOM 587 C C . GLU A 1 81 ? -1.603 20.781 27.359 1 98.12 81 GLU A C 1
ATOM 589 O O . GLU A 1 81 ? -1.973 21.672 28.125 1 98.12 81 GLU A O 1
ATOM 594 N N . ILE A 1 82 ? -0.81 21 26.375 1 98 82 ILE A N 1
ATOM 595 C CA . ILE A 1 82 ? -0.144 22.281 26.156 1 98 82 ILE A CA 1
ATOM 596 C C . ILE A 1 82 ? -1.101 23.25 25.484 1 98 82 ILE A C 1
ATOM 598 O O . ILE A 1 82 ? -1.173 24.422 25.859 1 98 82 ILE A O 1
ATOM 602 N N . HIS A 1 83 ? -1.85 22.797 24.516 1 98.19 83 HIS A N 1
ATOM 603 C CA . HIS A 1 83 ? -2.531 23.734 23.625 1 98.19 83 HIS A CA 1
ATOM 604 C C . HIS A 1 83 ? -4.047 23.578 23.734 1 98.19 83 HIS A C 1
ATOM 606 O O . HIS A 1 83 ? -4.793 24.422 23.219 1 98.19 83 HIS A O 1
ATOM 612 N N . GLY A 1 84 ? -4.531 22.453 24.312 1 97.88 84 GLY A N 1
ATOM 613 C CA . GLY A 1 84 ? -5.953 22.188 24.469 1 97.88 84 GLY A CA 1
ATOM 614 C C . GLY A 1 84 ? -6.613 21.688 23.203 1 97.88 84 GLY A C 1
ATOM 615 O O . GLY A 1 84 ? -7.793 21.328 23.203 1 97.88 84 GLY A O 1
ATOM 616 N N . ARG A 1 85 ? -5.828 21.672 22.094 1 98 85 ARG A N 1
ATOM 617 C CA . ARG A 1 85 ? -6.406 21.266 20.812 1 98 85 ARG A CA 1
ATOM 618 C C . ARG A 1 85 ? -5.328 20.797 19.844 1 98 85 ARG A C 1
ATOM 620 O O . ARG A 1 85 ? -4.137 20.984 20.094 1 98 85 ARG A O 1
ATOM 627 N N . VAL A 1 86 ? -5.707 20.156 18.812 1 98.75 86 VAL A N 1
ATOM 628 C CA . VAL A 1 86 ? -4.891 19.812 17.656 1 98.75 86 VAL A CA 1
ATOM 629 C C . VAL A 1 86 ? -5.629 20.203 16.375 1 98.75 86 VAL A C 1
ATOM 631 O O . VAL A 1 86 ? -6.676 19.641 16.047 1 98.75 86 VAL A O 1
ATOM 634 N N . ASP A 1 87 ? -5.066 21.109 15.594 1 98.88 87 ASP A N 1
ATOM 635 C CA . ASP A 1 87 ? -5.746 21.594 14.398 1 98.88 87 ASP A CA 1
ATOM 636 C C . ASP A 1 87 ? -5.359 20.766 13.18 1 98.88 87 ASP A C 1
ATOM 638 O O . ASP A 1 87 ? -6.203 20.453 12.328 1 98.88 87 ASP A O 1
ATOM 642 N N . HIS A 1 88 ? -4.105 20.5 13.031 1 98.94 88 HIS A N 1
ATOM 643 C CA . HIS A 1 88 ? -3.58 19.766 11.883 1 98.94 88 HIS A CA 1
ATOM 644 C C . HIS A 1 88 ? -2.518 18.766 12.305 1 98.94 88 HIS A C 1
ATOM 646 O O . HIS A 1 88 ? -1.869 18.938 13.336 1 98.94 88 HIS A O 1
ATOM 652 N N . VAL A 1 89 ? -2.41 17.75 11.555 1 98.94 89 VAL A N 1
ATOM 653 C CA . VAL A 1 89 ? -1.33 16.781 11.711 1 98.94 89 VAL A CA 1
ATOM 654 C C . VAL A 1 89 ? -0.663 16.516 10.359 1 98.94 89 VAL A C 1
ATOM 656 O O . VAL A 1 89 ? -1.338 16.453 9.328 1 98.94 89 VAL A O 1
ATOM 659 N N . PHE A 1 90 ? 0.672 16.484 10.383 1 99 90 PHE A N 1
ATOM 660 C CA . PHE A 1 90 ? 1.452 16 9.25 1 99 90 PHE A CA 1
ATOM 661 C C . PHE A 1 90 ? 2.1 14.656 9.578 1 99 90 PHE A C 1
ATOM 663 O O . PHE A 1 90 ? 3.121 14.609 10.266 1 99 90 PHE A O 1
ATOM 670 N N . ALA A 1 91 ? 1.444 13.586 9.125 1 98.94 91 ALA A N 1
ATOM 671 C CA . ALA A 1 91 ? 2.025 12.25 9.242 1 98.94 91 ALA A CA 1
ATOM 672 C C . ALA A 1 91 ? 3.172 12.062 8.25 1 98.94 91 ALA A C 1
ATOM 674 O O . ALA A 1 91 ? 2.961 11.602 7.125 1 98.94 91 ALA A O 1
ATOM 675 N N . ASN A 1 92 ? 4.398 12.344 8.711 1 98.56 92 ASN A N 1
ATOM 676 C CA . ASN A 1 92 ? 5.531 12.547 7.812 1 98.56 92 ASN A CA 1
ATOM 677 C C . ASN A 1 92 ? 6.676 11.586 8.125 1 98.56 92 ASN A C 1
ATOM 679 O O . ASN A 1 92 ? 7.496 11.289 7.254 1 98.56 92 ASN A O 1
ATOM 683 N N . ALA A 1 93 ? 6.723 11.078 9.383 1 97.81 93 ALA A N 1
ATOM 684 C CA . ALA A 1 93 ? 7.863 10.25 9.773 1 97.81 93 ALA A CA 1
ATOM 685 C C . ALA A 1 93 ? 8.07 9.102 8.789 1 97.81 93 ALA A C 1
ATOM 687 O O . ALA A 1 93 ? 7.105 8.461 8.359 1 97.81 93 ALA A O 1
ATOM 688 N N . GLY A 1 94 ? 9.234 8.93 8.391 1 95.38 94 GLY A N 1
ATOM 689 C CA . GLY A 1 94 ? 9.586 7.875 7.453 1 95.38 94 GLY A CA 1
ATOM 690 C C . GLY A 1 94 ? 11.07 7.574 7.43 1 95.38 94 GLY A C 1
ATOM 691 O O . GLY A 1 94 ? 11.875 8.305 8.016 1 95.38 94 GLY A O 1
ATOM 692 N N . VAL A 1 95 ? 11.453 6.465 6.859 1 95.06 95 VAL A N 1
ATOM 693 C CA . VAL A 1 95 ? 12.844 6.043 6.688 1 95.06 95 VAL A CA 1
ATOM 694 C C . VAL A 1 95 ? 13.055 5.539 5.262 1 95.06 95 VAL A C 1
ATOM 696 O O . VAL A 1 95 ? 12.094 5.312 4.527 1 95.06 95 VAL A O 1
ATOM 699 N N . GLY A 1 96 ? 14.328 5.492 4.844 1 94.12 96 GLY A N 1
ATOM 700 C CA . GLY A 1 96 ? 14.664 4.949 3.537 1 94.12 96 GLY A CA 1
ATOM 701 C C . GLY A 1 96 ? 14.57 3.438 3.477 1 94.12 96 GLY A C 1
ATOM 702 O O . GLY A 1 96 ? 14.289 2.787 4.488 1 94.12 96 GLY A O 1
ATOM 703 N N . PRO A 1 97 ? 14.789 2.891 2.273 1 95.38 97 PRO A N 1
ATOM 704 C CA . PRO A 1 97 ? 14.703 1.44 2.088 1 95.38 97 PRO A CA 1
ATOM 705 C C . PRO A 1 97 ? 15.648 0.67 3.004 1 95.38 97 PRO A C 1
ATOM 707 O O . PRO A 1 97 ? 16.781 1.113 3.246 1 95.38 97 PRO A O 1
ATOM 710 N N . ARG A 1 98 ? 15.156 -0.514 3.488 1 96.25 98 ARG A N 1
ATOM 711 C CA . ARG A 1 98 ? 15.945 -1.268 4.457 1 96.25 98 ARG A CA 1
ATOM 712 C C . ARG A 1 98 ? 15.961 -2.752 4.109 1 96.25 98 ARG A C 1
ATOM 714 O O . ARG A 1 98 ? 16.922 -3.461 4.449 1 96.25 98 ARG A O 1
ATOM 721 N N . ALA A 1 99 ? 14.945 -3.279 3.443 1 98.12 99 ALA A N 1
ATOM 722 C CA . ALA A 1 99 ? 14.789 -4.719 3.25 1 98.12 99 ALA A CA 1
ATOM 723 C C . ALA A 1 99 ? 15.547 -5.188 2.008 1 98.12 99 ALA A C 1
ATOM 725 O O . ALA A 1 99 ? 15.625 -4.465 1.013 1 98.12 99 ALA A O 1
ATOM 726 N N . ASN A 1 100 ? 16.125 -6.387 2.057 1 98.31 100 ASN A N 1
ATOM 727 C CA . ASN A 1 100 ? 16.703 -7.094 0.919 1 98.31 100 ASN A CA 1
ATOM 728 C C . ASN A 1 100 ? 15.906 -8.352 0.582 1 98.31 100 ASN A C 1
ATOM 730 O O . ASN A 1 100 ? 16.109 -9.406 1.195 1 98.31 100 ASN A O 1
ATOM 734 N N . TYR A 1 101 ? 15.117 -8.312 -0.435 1 98.75 101 TYR A N 1
ATOM 735 C CA . TYR A 1 101 ? 14.203 -9.398 -0.77 1 98.75 101 TYR A CA 1
ATOM 736 C C . TYR A 1 101 ? 14.898 -10.453 -1.626 1 98.75 101 TYR A C 1
ATOM 738 O O . TYR A 1 101 ? 14.305 -11.477 -1.956 1 98.75 101 TYR A O 1
ATOM 746 N N . LEU A 1 102 ? 16.141 -10.164 -1.967 1 98.62 102 LEU A N 1
ATOM 747 C CA . LEU A 1 102 ? 16.938 -11.133 -2.729 1 98.62 102 LEU A CA 1
ATOM 748 C C . LEU A 1 102 ? 18 -11.766 -1.854 1 98.62 102 LEU A C 1
ATOM 750 O O . LEU A 1 102 ? 18.859 -12.5 -2.354 1 98.62 102 LEU A O 1
ATOM 754 N N . SER A 1 103 ? 17.953 -11.484 -0.535 1 98.19 103 SER A N 1
ATOM 755 C CA . SER A 1 103 ? 18.938 -12.047 0.379 1 98.19 103 SER A CA 1
ATOM 756 C C . SER A 1 103 ? 18.922 -13.578 0.334 1 98.19 103 SER A C 1
ATOM 758 O O . SER A 1 103 ? 17.859 -14.18 0.172 1 98.19 103 SER A O 1
ATOM 760 N N . THR A 1 104 ? 20.094 -14.148 0.537 1 97.88 104 THR A N 1
ATOM 761 C CA . THR A 1 104 ? 20.203 -15.602 0.638 1 97.88 104 THR A CA 1
ATOM 762 C C . THR A 1 104 ? 20.766 -16 1.998 1 97.88 104 THR A C 1
ATOM 764 O O . THR A 1 104 ? 21.25 -17.125 2.166 1 97.88 104 THR A O 1
ATOM 767 N N . ASP A 1 105 ? 20.734 -15.047 2.908 1 98.25 105 ASP A N 1
ATOM 768 C CA . ASP A 1 105 ? 21.203 -15.336 4.258 1 98.25 105 ASP A CA 1
ATOM 769 C C . ASP A 1 105 ? 20.312 -16.359 4.953 1 98.25 105 ASP A C 1
ATOM 771 O O . ASP A 1 105 ? 19.078 -16.25 4.891 1 98.25 105 ASP A O 1
ATOM 775 N N . VAL A 1 106 ? 20.891 -17.297 5.609 1 98.38 106 VAL A N 1
ATOM 776 C CA . VAL A 1 106 ? 20.141 -18.344 6.293 1 98.38 106 VAL A CA 1
ATOM 777 C C . VAL A 1 106 ? 20.484 -18.344 7.781 1 98.38 106 VAL A C 1
ATOM 779 O O . VAL A 1 106 ? 21.547 -17.875 8.18 1 98.38 106 VAL A O 1
ATOM 782 N N . ASP A 1 107 ? 19.516 -18.844 8.562 1 98 107 ASP A N 1
ATOM 783 C CA . ASP A 1 107 ? 19.734 -18.938 10 1 98 107 ASP A CA 1
ATOM 784 C C . ASP A 1 107 ? 20.484 -20.219 10.367 1 98 107 ASP A C 1
ATOM 786 O O . ASP A 1 107 ? 21.016 -20.906 9.492 1 98 107 ASP A O 1
ATOM 790 N N . GLU A 1 108 ? 20.531 -20.516 11.633 1 97.75 108 GLU A N 1
ATOM 791 C CA . GLU A 1 108 ? 21.281 -21.656 12.141 1 97.75 108 GLU A CA 1
ATOM 792 C C . GLU A 1 108 ? 20.719 -22.969 11.609 1 97.75 108 GLU A C 1
ATOM 794 O O . GLU A 1 108 ? 21.438 -23.953 11.5 1 97.75 108 GLU A O 1
ATOM 799 N N . ASN A 1 109 ? 19.438 -22.969 11.227 1 97 109 ASN A N 1
ATOM 800 C CA . ASN A 1 109 ? 18.766 -24.172 10.727 1 97 109 ASN A CA 1
ATOM 801 C C . ASN A 1 109 ? 18.859 -24.266 9.203 1 97 109 ASN A C 1
ATOM 803 O O . ASN A 1 109 ? 18.297 -25.188 8.609 1 97 109 ASN A O 1
ATOM 807 N N . GLY A 1 110 ? 19.484 -23.266 8.57 1 97.75 110 GLY A N 1
ATOM 808 C CA . GLY A 1 110 ? 19.594 -23.25 7.121 1 97.75 110 GLY A CA 1
ATOM 809 C C . GLY A 1 110 ? 18.391 -22.656 6.43 1 97.75 110 GLY A C 1
ATOM 810 O O . GLY A 1 110 ? 18.25 -22.766 5.211 1 97.75 110 GLY A O 1
ATOM 811 N N . ASP A 1 111 ? 17.562 -22.062 7.195 1 98.38 111 ASP A N 1
ATOM 812 C CA . ASP A 1 111 ? 16.359 -21.438 6.645 1 98.38 111 ASP A CA 1
ATOM 813 C C . ASP A 1 111 ? 16.594 -19.969 6.324 1 98.38 111 ASP A C 1
ATOM 815 O O . ASP A 1 111 ? 17.281 -19.266 7.078 1 98.38 111 ASP A O 1
ATOM 819 N N . LEU A 1 112 ? 16.062 -19.578 5.227 1 98.75 112 LEU A N 1
ATOM 820 C CA . LEU A 1 112 ? 16.188 -18.172 4.836 1 98.75 112 LEU A CA 1
ATOM 821 C C . LEU A 1 112 ? 15.773 -17.25 5.973 1 98.75 112 LEU A C 1
ATOM 823 O O . LEU A 1 112 ? 14.766 -17.5 6.637 1 98.75 112 LEU A O 1
ATOM 827 N N . VAL A 1 113 ? 16.562 -16.203 6.172 1 98.75 113 VAL A N 1
ATOM 828 C CA . VAL A 1 113 ? 16.25 -15.211 7.191 1 98.75 113 VAL A CA 1
ATOM 829 C C . VAL A 1 113 ? 15.133 -14.289 6.688 1 98.75 113 VAL A C 1
ATOM 831 O O . VAL A 1 113 ? 15.172 -13.836 5.539 1 98.75 113 VAL A O 1
ATOM 834 N N . GLU A 1 114 ? 14.156 -14.07 7.496 1 98.69 114 GLU A N 1
ATOM 835 C CA . GLU A 1 114 ? 13.055 -13.18 7.145 1 98.69 114 GLU A CA 1
ATOM 836 C C . GLU A 1 114 ? 13.555 -11.758 6.879 1 98.69 114 GLU A C 1
ATOM 838 O O . GLU A 1 114 ? 14.328 -11.211 7.668 1 98.69 114 GLU A O 1
ATOM 843 N N . PRO A 1 115 ? 13.141 -11.109 5.766 1 98.69 115 PRO A N 1
ATOM 844 C CA . PRO A 1 115 ? 13.477 -9.695 5.582 1 98.69 115 PRO A CA 1
ATOM 845 C C . PRO A 1 115 ? 12.883 -8.805 6.668 1 98.69 115 PRO A C 1
ATOM 847 O O . PRO A 1 115 ? 11.805 -9.094 7.195 1 98.69 115 PRO A O 1
ATOM 850 N N . THR A 1 116 ? 13.617 -7.715 6.941 1 98.69 116 THR A N 1
ATOM 851 C CA . THR A 1 116 ? 13.133 -6.762 7.934 1 98.69 116 THR A CA 1
ATOM 852 C C . THR A 1 116 ? 11.859 -6.074 7.441 1 98.69 116 THR A C 1
ATOM 854 O O . THR A 1 116 ? 11.688 -5.871 6.238 1 98.69 116 THR A O 1
ATOM 857 N N . HIS A 1 117 ? 10.945 -5.723 8.352 1 98.5 117 HIS A N 1
ATOM 858 C CA . HIS A 1 117 ? 9.75 -4.941 8.047 1 98.5 117 HIS A CA 1
ATOM 859 C C . HIS A 1 117 ? 9.836 -3.547 8.656 1 98.5 117 HIS A C 1
ATOM 861 O O . HIS A 1 117 ? 8.812 -2.869 8.82 1 98.5 117 HIS A O 1
ATOM 867 N N . ALA A 1 118 ? 11.039 -3.111 9.016 1 98.38 118 ALA A N 1
ATOM 868 C CA . ALA A 1 118 ? 11.242 -1.885 9.789 1 98.38 118 ALA A CA 1
ATOM 869 C C . ALA A 1 118 ? 10.688 -0.674 9.039 1 98.38 118 ALA A C 1
ATOM 871 O O . ALA A 1 118 ? 10.086 0.214 9.648 1 98.38 118 ALA A O 1
ATOM 872 N N . LEU A 1 119 ? 10.883 -0.616 7.766 1 98.19 119 LEU A N 1
ATOM 873 C CA . LEU A 1 119 ? 10.391 0.525 7.004 1 98.19 119 LEU A CA 1
ATOM 874 C C . LEU A 1 119 ? 8.867 0.565 7.016 1 98.19 119 LEU A C 1
ATOM 876 O O . LEU A 1 119 ? 8.266 1.634 7.16 1 98.19 119 LEU A O 1
ATOM 880 N N . LEU A 1 120 ? 8.195 -0.573 6.836 1 98.81 120 LEU A N 1
ATOM 881 C CA . LEU A 1 120 ? 6.738 -0.619 6.883 1 98.81 120 LEU A CA 1
ATOM 882 C C . LEU A 1 120 ? 6.227 -0.212 8.266 1 98.81 120 LEU A C 1
ATOM 884 O O . LEU A 1 120 ? 5.188 0.446 8.375 1 98.81 120 LEU A O 1
ATOM 888 N N . ASP A 1 121 ? 6.965 -0.607 9.273 1 98.69 121 ASP A N 1
ATOM 889 C CA . ASP A 1 121 ? 6.578 -0.233 10.625 1 98.69 121 ASP A CA 1
ATOM 890 C C . ASP A 1 121 ? 6.586 1.284 10.805 1 98.69 121 ASP A C 1
ATOM 892 O O . ASP A 1 121 ? 5.652 1.853 11.375 1 98.69 121 ASP A O 1
ATOM 896 N N . VAL A 1 122 ? 7.551 1.914 10.289 1 98.56 122 VAL A N 1
ATOM 897 C CA . VAL A 1 122 ? 7.699 3.352 10.484 1 98.56 122 VAL A CA 1
ATOM 898 C C . VAL A 1 122 ? 6.809 4.105 9.5 1 98.56 122 VAL A C 1
ATOM 900 O O . VAL A 1 122 ? 5.977 4.918 9.906 1 98.56 122 VAL A O 1
ATOM 903 N N . SER A 1 123 ? 6.906 3.791 8.219 1 98.44 123 SER A N 1
ATOM 904 C CA . SER A 1 123 ? 6.379 4.629 7.145 1 98.44 123 SER A CA 1
ATOM 905 C C . SER A 1 123 ? 4.934 4.262 6.816 1 98.44 123 SER A C 1
ATOM 907 O O . SER A 1 123 ? 4.262 4.973 6.066 1 98.44 123 SER A O 1
ATOM 909 N N . LEU A 1 124 ? 4.484 3.15 7.34 1 98.88 124 LEU A N 1
ATOM 910 C CA . LEU A 1 124 ? 3.088 2.777 7.137 1 98.88 124 LEU A CA 1
ATOM 911 C C . LEU A 1 124 ? 2.342 2.713 8.461 1 98.88 124 LEU A C 1
ATOM 913 O O . LEU A 1 124 ? 1.472 3.545 8.734 1 98.88 124 LEU A O 1
ATOM 917 N N . LYS A 1 125 ? 2.746 1.793 9.312 1 98.69 125 LYS A N 1
ATOM 918 C CA . LYS A 1 125 ? 2.057 1.66 10.594 1 98.69 125 LYS A CA 1
ATOM 919 C C . LYS A 1 125 ? 2.141 2.955 11.398 1 98.69 125 LYS A C 1
ATOM 921 O O . LYS A 1 125 ? 1.165 3.359 12.031 1 98.69 125 LYS A O 1
ATOM 926 N N . GLY A 1 126 ? 3.312 3.582 11.391 1 98.88 126 GLY A N 1
ATOM 927 C CA . GLY A 1 126 ? 3.461 4.867 12.062 1 98.88 126 GLY A CA 1
ATOM 928 C C . GLY A 1 126 ? 2.49 5.918 11.555 1 98.88 126 GLY A C 1
ATOM 929 O O . GLY A 1 126 ? 1.898 6.652 12.352 1 98.88 126 GLY A O 1
ATOM 930 N N . VAL A 1 127 ? 2.307 5.969 10.258 1 98.88 127 VAL A N 1
ATOM 931 C CA . VAL A 1 127 ? 1.383 6.906 9.625 1 98.88 127 VAL A CA 1
ATOM 932 C C . VAL A 1 127 ? -0.049 6.578 10.047 1 98.88 127 VAL A C 1
ATOM 934 O O . VAL A 1 127 ? -0.827 7.477 10.367 1 98.88 127 VAL A O 1
ATOM 937 N N . MET A 1 128 ? -0.38 5.312 10.047 1 98.94 128 MET A N 1
ATOM 938 C CA . MET A 1 128 ? -1.721 4.879 10.43 1 98.94 128 MET A CA 1
ATOM 939 C C . MET A 1 128 ? -2.012 5.234 11.883 1 98.94 128 MET A C 1
ATOM 941 O O . MET A 1 128 ? -3.107 5.695 12.211 1 98.94 128 MET A O 1
ATOM 945 N N . HIS A 1 129 ? -1.022 5.035 12.766 1 98.88 129 HIS A N 1
ATOM 946 C CA . HIS A 1 129 ? -1.161 5.414 14.164 1 98.88 129 HIS A CA 1
ATOM 947 C C . HIS A 1 129 ? -1.45 6.906 14.305 1 98.88 129 HIS A C 1
ATOM 949 O O . HIS A 1 129 ? -2.402 7.297 14.984 1 98.88 129 HIS A O 1
ATOM 955 N N . THR A 1 130 ? -0.629 7.68 13.625 1 98.94 130 THR A N 1
ATOM 956 C CA . THR A 1 130 ? -0.731 9.133 13.711 1 98.94 130 THR A CA 1
ATOM 957 C C . THR A 1 130 ? -2.105 9.609 13.25 1 98.94 130 THR A C 1
ATOM 959 O O . THR A 1 130 ? -2.766 10.383 13.938 1 98.94 130 THR A O 1
ATOM 962 N N . ALA A 1 131 ? -2.523 9.117 12.125 1 98.94 131 ALA A N 1
ATOM 963 C CA . ALA A 1 131 ? -3.795 9.547 11.547 1 98.94 131 ALA A CA 1
ATOM 964 C C . ALA A 1 131 ? -4.969 9.102 12.414 1 98.94 131 ALA A C 1
ATOM 966 O O . ALA A 1 131 ? -5.934 9.844 12.594 1 98.94 131 ALA A O 1
ATOM 967 N N . THR A 1 132 ? -4.938 7.879 12.961 1 98.94 132 THR A N 1
ATOM 968 C CA . THR A 1 132 ? -6.012 7.352 13.797 1 98.94 132 THR A CA 1
ATOM 969 C C . THR A 1 132 ? -6.176 8.195 15.055 1 98.94 132 THR A C 1
ATOM 971 O O . THR A 1 132 ? -7.297 8.57 15.414 1 98.94 132 THR A O 1
ATOM 974 N N . LEU A 1 133 ? -5.098 8.5 15.672 1 98.94 133 LEU A N 1
ATOM 975 C CA . LEU A 1 133 ? -5.148 9.312 16.875 1 98.94 133 LEU A CA 1
ATOM 976 C C . LEU A 1 133 ? -5.578 10.742 16.562 1 98.94 133 LEU A C 1
ATOM 978 O O . LEU A 1 133 ? -6.293 11.367 17.344 1 98.94 133 LEU A O 1
ATOM 982 N N . ALA A 1 134 ? -5.129 11.258 15.398 1 98.94 134 ALA A N 1
ATOM 983 C CA . ALA A 1 134 ? -5.602 12.57 14.961 1 98.94 134 ALA A CA 1
ATOM 984 C C . ALA A 1 134 ? -7.125 12.594 14.852 1 98.94 134 ALA A C 1
ATOM 986 O O . ALA A 1 134 ? -7.773 13.516 15.344 1 98.94 134 ALA A O 1
ATOM 987 N N . ILE A 1 135 ? -7.664 11.57 14.227 1 98.94 135 ILE A N 1
ATOM 988 C CA . ILE A 1 135 ? -9.109 11.484 14.055 1 98.94 135 ILE A CA 1
ATOM 989 C C . ILE A 1 135 ? -9.789 11.453 15.414 1 98.94 135 ILE A C 1
ATOM 991 O O . ILE A 1 135 ? -10.766 12.18 15.648 1 98.94 135 ILE A O 1
ATOM 995 N N . TYR A 1 136 ? -9.266 10.664 16.328 1 98.88 136 TYR A N 1
ATOM 996 C CA . TYR A 1 136 ? -9.828 10.508 17.672 1 98.88 136 TYR A CA 1
ATOM 997 C C . TYR A 1 136 ? -9.914 11.844 18.391 1 98.88 136 TYR A C 1
ATOM 999 O O . TYR A 1 136 ? -10.93 12.164 19.016 1 98.88 136 TYR A O 1
ATOM 1007 N N . HIS A 1 137 ? -8.945 12.672 18.266 1 98.69 137 HIS A N 1
ATOM 1008 C CA . HIS A 1 137 ? -8.891 13.93 18.984 1 98.69 137 HIS A CA 1
ATOM 1009 C C . HIS A 1 137 ? -9.641 15.031 18.25 1 98.69 137 HIS A C 1
ATOM 1011 O O . HIS A 1 137 ? -10.398 15.789 18.844 1 98.69 137 HIS A O 1
ATOM 1017 N N . MET A 1 138 ? -9.508 15.086 16.938 1 98.75 138 MET A N 1
ATOM 1018 C CA . MET A 1 138 ? -10.078 16.172 16.141 1 98.75 138 MET A CA 1
ATOM 1019 C C . MET A 1 138 ? -11.594 16.047 16.062 1 98.75 138 MET A C 1
ATOM 1021 O O . MET A 1 138 ? -12.305 17.047 15.961 1 98.75 138 MET A O 1
ATOM 1025 N N . ARG A 1 139 ? -12.062 14.797 16.141 1 97.94 139 ARG A N 1
ATOM 1026 C CA . ARG A 1 139 ? -13.508 14.594 16.062 1 97.94 139 ARG A CA 1
ATOM 1027 C C . ARG A 1 139 ? -14.227 15.258 17.219 1 97.94 139 ARG A C 1
ATOM 1029 O O . ARG A 1 139 ? -15.438 15.484 17.156 1 97.94 139 ARG A O 1
ATOM 1036 N N . GLN A 1 140 ? -13.453 15.516 18.281 1 96.81 140 GLN A N 1
ATOM 1037 C CA . GLN A 1 140 ? -14.031 16.141 19.469 1 96.81 140 GLN A CA 1
ATOM 1038 C C . GLN A 1 140 ? -14.094 17.656 19.328 1 96.81 140 GLN A C 1
ATOM 1040 O O . GLN A 1 140 ? -14.68 18.344 20.156 1 96.81 140 GLN A O 1
ATOM 1045 N N . GLN A 1 141 ? -13.547 18.172 18.297 1 97.12 141 GLN A N 1
ATOM 1046 C CA . GLN A 1 141 ? -13.516 19.594 18 1 97.12 141 GLN A CA 1
ATOM 1047 C C . GLN A 1 141 ? -14.57 19.969 16.969 1 97.12 141 GLN A C 1
ATOM 1049 O O . GLN A 1 141 ? -14.617 19.375 15.883 1 97.12 141 GLN A O 1
ATOM 1054 N N . ALA A 1 142 ? -15.375 20.891 17.234 1 96 142 ALA A N 1
ATOM 1055 C CA . ALA A 1 142 ? -16.5 21.266 16.359 1 96 142 ALA A CA 1
ATOM 1056 C C . ALA A 1 142 ? -16.016 21.562 14.945 1 96 142 ALA A C 1
ATOM 1058 O O . ALA A 1 142 ? -16.688 21.219 13.969 1 96 142 ALA A O 1
ATOM 1059 N N . GLU A 1 143 ? -14.883 22.172 14.859 1 95.44 143 GLU A N 1
ATOM 1060 C CA . GLU A 1 143 ? -14.367 22.562 13.547 1 95.44 143 GLU A CA 1
ATOM 1061 C C . GLU A 1 143 ? -13.625 21.406 12.891 1 95.44 143 GLU A C 1
ATOM 1063 O O . GLU A 1 143 ? -13.234 21.5 11.719 1 95.44 143 GLU A O 1
ATOM 1068 N N . GLY A 1 144 ? -13.406 20.328 13.648 1 98.19 144 GLY A N 1
ATOM 1069 C CA . GLY A 1 144 ? -12.648 19.188 13.125 1 98.19 144 GLY A CA 1
ATOM 1070 C C . GLY A 1 144 ? -11.164 19.469 13.008 1 98.19 144 GLY A C 1
ATOM 1071 O O . GLY A 1 144 ? -10.531 19.922 13.961 1 98.19 144 GLY A O 1
ATOM 1072 N N . GLY A 1 145 ? -10.578 19.172 11.906 1 98.62 145 GLY A N 1
ATOM 1073 C CA . GLY A 1 145 ? -9.164 19.344 11.648 1 98.62 145 GLY A CA 1
ATOM 1074 C C . GLY A 1 145 ? -8.727 18.781 10.305 1 98.62 145 GLY A C 1
ATOM 1075 O O . GLY A 1 145 ? -9.531 18.672 9.383 1 98.62 145 GLY A O 1
ATOM 1076 N N . SER A 1 146 ? -7.406 18.656 10.148 1 98.81 146 SER A N 1
ATOM 1077 C CA . SER A 1 146 ? -6.926 18.125 8.883 1 98.81 146 SER A CA 1
ATOM 1078 C C . SER A 1 146 ? -5.707 17.219 9.086 1 98.81 146 SER A C 1
ATOM 1080 O O . SER A 1 146 ? -4.926 17.438 10.016 1 98.81 146 SER A O 1
ATOM 1082 N N . ILE A 1 147 ? -5.613 16.25 8.297 1 99 147 ILE A N 1
ATOM 1083 C CA . ILE A 1 147 ? -4.504 15.297 8.258 1 99 147 ILE A CA 1
ATOM 1084 C C . ILE A 1 147 ? -3.811 15.367 6.902 1 99 147 ILE A C 1
ATOM 1086 O O . ILE A 1 147 ? -4.453 15.234 5.859 1 99 147 ILE A O 1
ATOM 1090 N N . VAL A 1 148 ? -2.545 15.656 6.887 1 99 148 VAL A N 1
ATOM 1091 C CA . VAL A 1 148 ? -1.71 15.547 5.695 1 99 148 VAL A CA 1
ATOM 1092 C C . VAL A 1 148 ? -0.795 14.336 5.812 1 99 148 VAL A C 1
ATOM 1094 O O . VAL A 1 148 ? -0.108 14.156 6.824 1 99 148 VAL A O 1
ATOM 1097 N N . ILE A 1 149 ? -0.855 13.461 4.852 1 98.94 149 ILE A N 1
ATOM 1098 C CA . ILE A 1 149 ? -0.013 12.273 4.797 1 98.94 149 ILE A CA 1
ATOM 1099 C C . ILE A 1 149 ? 1.123 12.492 3.801 1 98.94 149 ILE A C 1
ATOM 1101 O O . ILE A 1 149 ? 0.899 12.984 2.693 1 98.94 149 ILE A O 1
ATOM 1105 N N . ASN A 1 150 ? 2.332 12.219 4.238 1 98.5 150 ASN A N 1
ATOM 1106 C CA . ASN A 1 150 ? 3.459 12.305 3.316 1 98.5 150 ASN A CA 1
ATOM 1107 C C . ASN A 1 150 ? 3.6 11.031 2.48 1 98.5 150 ASN A C 1
ATOM 1109 O O . ASN A 1 150 ? 4.23 10.07 2.916 1 98.5 150 ASN A O 1
ATOM 1113 N N . GLY A 1 151 ? 3.021 11.031 1.336 1 98.5 151 GLY A N 1
ATOM 1114 C CA . GLY A 1 151 ? 3.217 9.969 0.365 1 98.5 151 GLY A CA 1
ATOM 1115 C C . GLY A 1 151 ? 4.453 10.164 -0.491 1 98.5 151 GLY A C 1
ATOM 1116 O O . GLY A 1 151 ? 5.516 10.531 0.017 1 98.5 151 GLY A O 1
ATOM 1117 N N . SER A 1 152 ? 4.43 9.797 -1.687 1 98.25 152 SER A N 1
ATOM 1118 C CA . SER A 1 152 ? 5.531 9.875 -2.641 1 98.25 152 SER A CA 1
ATOM 1119 C C . SER A 1 152 ? 5.062 9.555 -4.055 1 98.25 152 SER A C 1
ATOM 1121 O O . SER A 1 152 ? 4.113 8.797 -4.242 1 98.25 152 SER A O 1
ATOM 1123 N N . SER A 1 153 ? 5.773 10.133 -5.02 1 98.19 153 SER A N 1
ATOM 1124 C CA . SER A 1 153 ? 5.543 9.695 -6.395 1 98.19 153 SER A CA 1
ATOM 1125 C C . SER A 1 153 ? 5.805 8.203 -6.555 1 98.19 153 SER A C 1
ATOM 1127 O O . SER A 1 153 ? 5.301 7.578 -7.488 1 98.19 153 SER A O 1
ATOM 1129 N N . THR A 1 154 ? 6.566 7.617 -5.641 1 98.06 154 THR A N 1
ATOM 1130 C CA . THR A 1 154 ? 6.867 6.191 -5.664 1 98.06 154 THR A CA 1
ATOM 1131 C C . THR A 1 154 ? 5.602 5.367 -5.453 1 98.06 154 THR A C 1
ATOM 1133 O O . THR A 1 154 ? 5.562 4.184 -5.801 1 98.06 154 THR A O 1
ATOM 1136 N N . GLY A 1 155 ? 4.551 5.914 -4.938 1 98.56 155 GLY A N 1
ATOM 1137 C CA . GLY A 1 155 ? 3.283 5.227 -4.746 1 98.56 155 GLY A CA 1
ATOM 1138 C C . GLY A 1 155 ? 2.465 5.113 -6.02 1 98.56 155 GLY A C 1
ATOM 1139 O O . GLY A 1 155 ? 1.303 4.707 -5.984 1 98.56 155 GLY A O 1
ATOM 1140 N N . LEU A 1 156 ? 3.156 5.516 -7.23 1 98.56 156 LEU A N 1
ATOM 1141 C CA . LEU A 1 156 ? 2.4 5.617 -8.469 1 98.56 156 LEU A CA 1
ATOM 1142 C C . LEU A 1 156 ? 3.131 4.91 -9.609 1 98.56 156 LEU A C 1
ATOM 1144 O O . LEU A 1 156 ? 2.672 4.93 -10.758 1 98.56 156 LEU A O 1
ATOM 1148 N N . GLN A 1 157 ? 4.289 4.254 -9.32 1 98.69 157 GLN A N 1
ATOM 1149 C CA . GLN A 1 157 ? 5.18 3.74 -10.359 1 98.69 157 GLN A CA 1
ATOM 1150 C C . GLN A 1 157 ? 5.941 2.514 -9.867 1 98.69 157 GLN A C 1
ATOM 1152 O O . GLN A 1 157 ? 5.758 2.074 -8.734 1 98.69 157 GLN A O 1
ATOM 1157 N N . ARG A 1 158 ? 6.719 1.922 -10.742 1 98.75 158 ARG A N 1
ATOM 1158 C CA . ARG A 1 158 ? 7.602 0.814 -10.383 1 98.75 158 ARG A CA 1
ATOM 1159 C C . ARG A 1 158 ? 8.922 1.325 -9.812 1 98.75 158 ARG A C 1
ATOM 1161 O O . ARG A 1 158 ? 9.508 2.273 -10.344 1 98.75 158 ARG A O 1
ATOM 1168 N N . LEU A 1 159 ? 9.336 0.786 -8.703 1 98.62 159 LEU A N 1
ATOM 1169 C CA . LEU A 1 159 ? 10.594 1.169 -8.062 1 98.62 159 LEU A CA 1
ATOM 1170 C C . LEU A 1 159 ? 11.258 -0.035 -7.406 1 98.62 159 LEU A C 1
ATOM 1172 O O . LEU A 1 159 ? 10.625 -0.75 -6.625 1 98.62 159 LEU A O 1
ATOM 1176 N N . ARG A 1 160 ? 12.578 -0.204 -7.613 1 98.5 160 ARG A N 1
ATOM 1177 C CA . ARG A 1 160 ? 13.297 -1.399 -7.188 1 98.5 160 ARG A CA 1
ATOM 1178 C C . ARG A 1 160 ? 13.555 -1.382 -5.688 1 98.5 160 ARG A C 1
ATOM 1180 O O . ARG A 1 160 ? 13.992 -2.383 -5.113 1 98.5 160 ARG A O 1
ATOM 1187 N N . ALA A 1 161 ? 13.336 -0.226 -5.031 1 97.81 161 ALA A N 1
ATOM 1188 C CA . ALA A 1 161 ? 13.289 -0.199 -3.57 1 97.81 161 ALA A CA 1
ATOM 1189 C C . ALA A 1 161 ? 11.938 -0.694 -3.057 1 97.81 161 ALA A C 1
ATOM 1191 O O . ALA A 1 161 ? 11.086 0.105 -2.66 1 97.81 161 ALA A O 1
ATOM 1192 N N . VAL A 1 162 ? 11.805 -1.933 -2.932 1 98.81 162 VAL A N 1
ATOM 1193 C CA . VAL A 1 162 ? 10.523 -2.627 -2.896 1 98.81 162 VAL A CA 1
ATOM 1194 C C . VAL A 1 162 ? 9.766 -2.248 -1.626 1 98.81 162 VAL A C 1
ATOM 1196 O O . VAL A 1 162 ? 8.57 -1.933 -1.677 1 98.81 162 VAL A O 1
ATOM 1199 N N . ASP A 1 163 ? 10.445 -2.307 -0.438 1 98.69 163 ASP A N 1
ATOM 1200 C CA . ASP A 1 163 ? 9.742 -1.995 0.804 1 98.69 163 ASP A CA 1
ATOM 1201 C C . ASP A 1 163 ? 9.281 -0.538 0.825 1 98.69 163 ASP A C 1
ATOM 1203 O O . ASP A 1 163 ? 8.188 -0.234 1.294 1 98.69 163 ASP A O 1
ATOM 1207 N N . TYR A 1 164 ? 10.055 0.356 0.25 1 97.81 164 TYR A N 1
ATOM 1208 C CA . TYR A 1 164 ? 9.68 1.762 0.164 1 97.81 164 TYR A CA 1
ATOM 1209 C C . TYR A 1 164 ? 8.484 1.948 -0.769 1 97.81 164 TYR A C 1
ATOM 1211 O O . TYR A 1 164 ? 7.512 2.621 -0.418 1 97.81 164 TYR A O 1
ATOM 1219 N N . ALA A 1 165 ? 8.594 1.34 -1.959 1 98.62 165 ALA A N 1
ATOM 1220 C CA . ALA A 1 165 ? 7.484 1.398 -2.906 1 98.62 165 ALA A CA 1
ATOM 1221 C C . ALA A 1 165 ? 6.203 0.858 -2.281 1 98.62 165 ALA A C 1
ATOM 1223 O O . ALA A 1 165 ? 5.129 1.44 -2.451 1 98.62 165 ALA A O 1
ATOM 1224 N N . THR A 1 166 ? 6.32 -0.25 -1.562 1 98.94 166 THR A N 1
ATOM 1225 C CA . THR A 1 166 ? 5.18 -0.876 -0.903 1 98.94 166 THR A CA 1
ATOM 1226 C C . THR A 1 166 ? 4.535 0.084 0.092 1 98.94 166 THR A C 1
ATOM 1228 O O . THR A 1 166 ? 3.322 0.3 0.058 1 98.94 166 THR A O 1
ATOM 1231 N N . ALA A 1 167 ? 5.328 0.696 0.926 1 98.88 167 ALA A N 1
ATOM 1232 C CA . ALA A 1 167 ? 4.824 1.599 1.958 1 98.88 167 ALA A CA 1
ATOM 1233 C C . ALA A 1 167 ? 4.141 2.814 1.337 1 98.88 167 ALA A C 1
ATOM 1235 O O . ALA A 1 167 ? 3.1 3.264 1.821 1 98.88 167 ALA A O 1
ATOM 1236 N N . LYS A 1 168 ? 4.73 3.316 0.303 1 98.81 168 LYS A N 1
ATOM 1237 C CA . LYS A 1 168 ? 4.215 4.559 -0.265 1 98.81 168 LYS A CA 1
ATOM 1238 C C . LYS A 1 168 ? 2.961 4.301 -1.098 1 98.81 168 LYS A C 1
ATOM 1240 O O . LYS A 1 168 ? 2.074 5.156 -1.176 1 98.81 168 LYS A O 1
ATOM 1245 N N . HIS A 1 169 ? 2.816 3.125 -1.692 1 98.94 169 HIS A N 1
ATOM 1246 C CA . HIS A 1 169 ? 1.518 2.727 -2.221 1 98.94 169 HIS A CA 1
ATOM 1247 C C . HIS A 1 169 ? 0.49 2.578 -1.104 1 98.94 169 HIS A C 1
ATOM 1249 O O . HIS A 1 169 ? -0.649 3.029 -1.24 1 98.94 169 HIS A O 1
ATOM 1255 N N . ALA A 1 170 ? 0.918 2.016 -0.031 1 98.94 170 ALA A N 1
ATOM 1256 C CA . ALA A 1 170 ? 0.027 1.696 1.081 1 98.94 170 ALA A CA 1
ATOM 1257 C C . ALA A 1 170 ? -0.549 2.965 1.703 1 98.94 170 ALA A C 1
ATOM 1259 O O . ALA A 1 170 ? -1.753 3.049 1.958 1 98.94 170 ALA A O 1
ATOM 1260 N N . VAL A 1 171 ? 0.279 3.967 1.911 1 98.94 171 VAL A N 1
ATOM 1261 C CA . VAL A 1 171 ? -0.213 5.16 2.592 1 98.94 171 VAL A CA 1
ATOM 1262 C C . VAL A 1 171 ? -1.138 5.941 1.661 1 98.94 171 VAL A C 1
ATOM 1264 O O . VAL A 1 171 ? -2.072 6.605 2.119 1 98.94 171 VAL A O 1
ATOM 1267 N N . LEU A 1 172 ? -0.906 5.875 0.35 1 98.94 172 LEU A N 1
ATOM 1268 C CA . LEU A 1 172 ? -1.883 6.43 -0.581 1 98.94 172 LEU A CA 1
ATOM 1269 C C . LEU A 1 172 ? -3.244 5.766 -0.403 1 98.94 172 LEU A C 1
ATOM 1271 O O . LEU A 1 172 ? -4.266 6.449 -0.32 1 98.94 172 LEU A O 1
ATOM 1275 N N . GLY A 1 173 ? -3.248 4.445 -0.326 1 98.94 173 GLY A N 1
ATOM 1276 C CA . GLY A 1 173 ? -4.48 3.703 -0.121 1 98.94 173 GLY A CA 1
ATOM 1277 C C . GLY A 1 173 ? -5.156 4.023 1.199 1 98.94 173 GLY A C 1
ATOM 1278 O O . GLY A 1 173 ? -6.383 4.148 1.262 1 98.94 173 GLY A O 1
ATOM 1279 N N . TYR A 1 174 ? -4.32 4.16 2.26 1 98.94 174 TYR A N 1
ATOM 1280 C CA . TYR A 1 174 ? -4.84 4.496 3.58 1 98.94 174 TYR A CA 1
ATOM 1281 C C . TYR A 1 174 ? -5.555 5.844 3.557 1 98.94 174 TYR A C 1
ATOM 1283 O O . TYR A 1 174 ? -6.699 5.957 4 1 98.94 174 TYR A O 1
ATOM 1291 N N . GLY A 1 175 ? -4.918 6.867 2.969 1 98.94 175 GLY A N 1
ATOM 1292 C CA . GLY A 1 175 ? -5.523 8.188 2.844 1 98.94 175 GLY A CA 1
ATOM 1293 C C . GLY A 1 175 ? -6.793 8.18 2.012 1 98.94 175 GLY A C 1
ATOM 1294 O O . GLY A 1 175 ? -7.793 8.789 2.395 1 98.94 175 GLY A O 1
ATOM 1295 N N . ARG A 1 176 ? -6.758 7.5 0.863 1 98.88 176 ARG A N 1
ATOM 1296 C CA . ARG A 1 176 ? -7.918 7.367 -0.01 1 98.88 176 ARG A CA 1
ATOM 1297 C C . ARG A 1 176 ? -9.102 6.766 0.742 1 98.88 176 ARG A C 1
ATOM 1299 O O . ARG A 1 176 ? -10.242 7.199 0.563 1 98.88 176 ARG A O 1
ATOM 1306 N N . GLY A 1 177 ? -8.797 5.781 1.573 1 98.88 177 GLY A N 1
ATOM 1307 C CA . GLY A 1 177 ? -9.852 5.078 2.287 1 98.88 177 GLY A CA 1
ATOM 1308 C C . GLY A 1 177 ? -10.516 5.926 3.354 1 98.88 177 GLY A C 1
ATOM 1309 O O . GLY A 1 177 ? -11.719 5.785 3.607 1 98.88 177 GLY A O 1
ATOM 1310 N N . LEU A 1 178 ? -9.758 6.816 3.945 1 98.94 178 LEU A N 1
ATOM 1311 C CA . LEU A 1 178 ? -10.273 7.633 5.039 1 98.94 178 LEU A CA 1
ATOM 1312 C C . LEU A 1 178 ? -11.328 8.617 4.535 1 98.94 178 LEU A C 1
ATOM 1314 O O . LEU A 1 178 ? -12.227 9 5.281 1 98.94 178 LEU A O 1
ATOM 1318 N N . ILE A 1 179 ? -11.273 8.984 3.221 1 98.81 179 ILE A N 1
ATOM 1319 C CA . ILE A 1 179 ? -12.125 10.039 2.682 1 98.81 179 ILE A CA 1
ATOM 1320 C C . ILE A 1 179 ? -13.586 9.602 2.732 1 98.81 179 ILE A C 1
ATOM 1322 O O . ILE A 1 179 ? -14.406 10.227 3.416 1 98.81 179 ILE A O 1
ATOM 1326 N N . PRO A 1 180 ? -13.898 8.484 2.074 1 98.81 180 PRO A N 1
ATOM 1327 C CA . PRO A 1 180 ? -15.305 8.07 2.141 1 98.81 180 PRO A CA 1
ATOM 1328 C C . PRO A 1 180 ? -15.727 7.637 3.541 1 98.81 180 PRO A C 1
ATOM 1330 O O . PRO A 1 180 ? -16.891 7.773 3.908 1 98.81 180 PRO A O 1
ATOM 1333 N N . LEU A 1 181 ? -14.812 7.129 4.375 1 98.81 181 LEU A N 1
ATOM 1334 C CA . LEU A 1 181 ? -15.133 6.715 5.734 1 98.81 181 LEU A CA 1
ATOM 1335 C C . LEU A 1 181 ? -15.586 7.902 6.574 1 98.81 181 LEU A C 1
ATOM 1337 O O . LEU A 1 181 ? -16.641 7.852 7.215 1 98.81 181 LEU A O 1
ATOM 1341 N N . LEU A 1 182 ? -14.797 8.969 6.539 1 98.88 182 LEU A N 1
ATOM 1342 C CA . LEU A 1 182 ? -15.094 10.164 7.316 1 98.88 182 LEU A CA 1
ATOM 1343 C C . LEU A 1 182 ? -16.328 10.867 6.777 1 98.88 182 LEU A C 1
ATOM 1345 O O . LEU A 1 182 ? -17.141 11.391 7.551 1 98.88 182 LEU A O 1
ATOM 1349 N N . GLU A 1 183 ? -16.438 10.875 5.465 1 98.5 183 GLU A N 1
ATOM 1350 C CA . GLU A 1 183 ? -17.625 11.461 4.852 1 98.5 183 GLU A CA 1
ATOM 1351 C C . GLU A 1 183 ? -18.891 10.75 5.309 1 98.5 183 GLU A C 1
ATOM 1353 O O . GLU A 1 183 ? -19.875 11.391 5.699 1 98.5 183 GLU A O 1
ATOM 1358 N N . ALA A 1 184 ? -18.891 9.453 5.273 1 97.81 184 ALA A N 1
ATOM 1359 C CA . ALA A 1 184 ? -20.047 8.656 5.664 1 97.81 184 ALA A CA 1
ATOM 1360 C C . ALA A 1 184 ? -20.406 8.891 7.129 1 97.81 184 ALA A C 1
ATOM 1362 O O . ALA A 1 184 ? -21.578 8.867 7.504 1 97.81 184 ALA A O 1
ATOM 1363 N N . ALA A 1 185 ? -19.406 9.148 7.957 1 97.81 185 ALA A N 1
ATOM 1364 C CA . ALA A 1 185 ? -19.609 9.336 9.391 1 97.81 185 ALA A CA 1
ATOM 1365 C C . ALA A 1 185 ? -19.891 10.797 9.719 1 97.81 185 ALA A C 1
ATOM 1367 O O . ALA A 1 185 ? -20.109 11.148 10.883 1 97.81 185 ALA A O 1
ATOM 1368 N N . LYS A 1 186 ? -19.844 11.719 8.688 1 97.69 186 LYS A N 1
ATOM 1369 C CA . LYS A 1 186 ? -20.094 13.148 8.828 1 97.69 186 LYS A CA 1
ATOM 1370 C C . LYS A 1 186 ? -19.141 13.773 9.836 1 97.69 186 LYS A C 1
ATOM 1372 O O . LYS A 1 186 ? -19.547 14.555 10.695 1 97.69 186 LYS A O 1
ATOM 1377 N N . ILE A 1 187 ? -17.938 13.32 9.859 1 98.38 187 ILE A N 1
ATOM 1378 C CA . ILE A 1 187 ? -16.875 13.883 10.68 1 98.38 187 ILE A CA 1
ATOM 1379 C C . ILE A 1 187 ? -16.078 14.914 9.867 1 98.38 187 ILE A C 1
ATOM 1381 O O . ILE A 1 187 ? -15.531 14.594 8.82 1 98.38 187 ILE A O 1
ATOM 1385 N N . PRO A 1 188 ? -16.047 16.156 10.328 1 98.31 188 PRO A N 1
ATOM 1386 C CA . PRO A 1 188 ? -15.461 17.234 9.523 1 98.31 188 PRO A CA 1
ATOM 1387 C C . PRO A 1 188 ? -13.938 17.266 9.602 1 98.31 188 PRO A C 1
ATOM 1389 O O . PRO A 1 188 ? -13.359 18.281 10.023 1 98.31 188 PRO A O 1
ATOM 1392 N N . ILE A 1 189 ? -13.289 16.25 9.234 1 98.88 189 ILE A N 1
ATOM 1393 C CA . ILE A 1 189 ? -11.836 16.141 9.164 1 98.88 189 ILE A CA 1
ATOM 1394 C C . ILE A 1 189 ? -11.406 15.93 7.715 1 98.88 189 ILE A C 1
ATOM 1396 O O . ILE A 1 189 ? -11.938 15.055 7.023 1 98.88 189 ILE A O 1
ATOM 1400 N N . ARG A 1 190 ? -10.531 16.812 7.199 1 98.88 190 ARG A N 1
ATOM 1401 C CA . ARG A 1 190 ? -9.992 16.703 5.848 1 98.88 190 ARG A CA 1
ATOM 1402 C C . ARG A 1 190 ? -8.75 15.812 5.832 1 98.88 190 ARG A C 1
ATOM 1404 O O . ARG A 1 190 ? -7.965 15.812 6.781 1 98.88 190 ARG A O 1
ATOM 1411 N N . VAL A 1 191 ? -8.594 15 4.82 1 98.94 191 VAL A N 1
ATOM 1412 C CA . VAL A 1 191 ? -7.418 14.164 4.613 1 98.94 191 VAL A CA 1
ATOM 1413 C C . VAL A 1 191 ? -6.855 14.398 3.215 1 98.94 191 VAL A C 1
ATOM 1415 O O . VAL A 1 191 ? -7.578 14.297 2.223 1 98.94 191 VAL A O 1
ATOM 1418 N N . ASN A 1 192 ? -5.602 14.812 3.123 1 98.94 192 ASN A N 1
ATOM 1419 C CA . ASN A 1 192 ? -4.891 14.992 1.862 1 98.94 192 ASN A CA 1
ATOM 1420 C C . ASN A 1 192 ? -3.521 14.32 1.892 1 98.94 192 ASN A C 1
ATOM 1422 O O . ASN A 1 192 ? -2.965 14.078 2.965 1 98.94 192 ASN A O 1
ATOM 1426 N N . THR A 1 193 ? -3.01 13.938 0.74 1 98.94 193 THR A N 1
ATOM 1427 C CA . THR A 1 193 ? -1.733 13.242 0.625 1 98.94 193 THR A CA 1
ATOM 1428 C C . THR A 1 193 ? -0.785 13.992 -0.302 1 98.94 193 THR A C 1
ATOM 1430 O O . THR A 1 193 ? -1.21 14.539 -1.324 1 98.94 193 THR A O 1
ATOM 1433 N N . LEU A 1 194 ? 0.494 14.102 0.039 1 98.88 194 LEU A N 1
ATOM 1434 C CA . LEU A 1 194 ? 1.539 14.609 -0.846 1 98.88 194 LEU A CA 1
ATOM 1435 C C . LEU A 1 194 ? 2.189 13.469 -1.622 1 98.88 194 LEU A C 1
ATOM 1437 O O . LEU A 1 194 ? 2.301 12.352 -1.115 1 98.88 194 LEU A O 1
ATOM 1441 N N . ALA A 1 195 ? 2.592 13.727 -2.777 1 98.75 195 ALA A N 1
ATOM 1442 C CA . ALA A 1 195 ? 3.346 12.781 -3.588 1 98.75 195 ALA A CA 1
ATOM 1443 C C . ALA A 1 195 ? 4.574 13.438 -4.207 1 98.75 195 ALA A C 1
ATOM 1445 O O . ALA A 1 195 ? 4.668 13.578 -5.43 1 98.75 195 ALA A O 1
ATOM 1446 N N . PRO A 1 196 ? 5.516 13.75 -3.426 1 98.25 196 PRO A N 1
ATOM 1447 C CA . PRO A 1 196 ? 6.715 14.422 -3.938 1 98.25 196 PRO A CA 1
ATOM 1448 C C . PRO A 1 196 ? 7.656 13.469 -4.672 1 98.25 196 PRO A C 1
ATOM 1450 O O . PRO A 1 196 ? 7.676 12.266 -4.379 1 98.25 196 PRO A O 1
ATOM 1453 N N . THR A 1 197 ? 8.359 14.023 -5.625 1 97.19 197 THR A N 1
ATOM 1454 C CA . THR A 1 197 ? 9.539 13.359 -6.164 1 97.19 197 THR A CA 1
ATOM 1455 C C . THR A 1 197 ? 10.758 13.617 -5.277 1 97.19 197 THR A C 1
ATOM 1457 O O . THR A 1 197 ? 10.609 13.992 -4.109 1 97.19 197 THR A O 1
ATOM 1460 N N . TRP A 1 198 ? 11.93 13.398 -5.766 1 94.75 198 TRP A N 1
ATOM 1461 C CA . TRP A 1 198 ? 13.156 13.516 -4.992 1 94.75 198 TRP A CA 1
ATOM 1462 C C . TRP A 1 198 ? 13.273 14.898 -4.359 1 94.75 198 TRP A C 1
ATOM 1464 O O . TRP A 1 198 ? 13.203 15.914 -5.055 1 94.75 198 TRP A O 1
ATOM 1474 N N . ALA A 1 199 ? 13.312 14.938 -3.107 1 93.69 199 ALA A N 1
ATOM 1475 C CA . ALA A 1 199 ? 13.539 16.156 -2.32 1 93.69 199 ALA A CA 1
ATOM 1476 C C . ALA A 1 199 ? 14.766 16.016 -1.435 1 93.69 199 ALA A C 1
ATOM 1478 O O . ALA A 1 199 ? 15.102 14.906 -0.997 1 93.69 199 ALA A O 1
ATOM 1479 N N . ASP A 1 200 ? 15.445 17.125 -1.264 1 88.06 200 ASP A N 1
ATOM 1480 C CA . ASP A 1 200 ? 16.625 17.125 -0.404 1 88.06 200 ASP A CA 1
ATOM 1481 C C . ASP A 1 200 ? 16.25 16.734 1.029 1 88.06 200 ASP A C 1
ATOM 1483 O O . ASP A 1 200 ? 15.703 17.562 1.77 1 88.06 200 ASP A O 1
ATOM 1487 N N . SER A 1 201 ? 16.391 15.43 1.298 1 79.31 201 SER A N 1
ATOM 1488 C CA . SER A 1 201 ? 16.031 14.852 2.59 1 79.31 201 SER A CA 1
ATOM 1489 C C . SER A 1 201 ? 17.078 13.836 3.043 1 79.31 201 SER A C 1
ATOM 1491 O O . SER A 1 201 ? 18.094 13.656 2.381 1 79.31 201 SER A O 1
ATOM 1493 N N . ASN A 1 202 ? 16.922 13.469 4.184 1 67.69 202 ASN A N 1
ATOM 1494 C CA . ASN A 1 202 ? 17.906 12.555 4.758 1 67.69 202 ASN A CA 1
ATOM 1495 C C . ASN A 1 202 ? 17.562 11.094 4.445 1 67.69 202 ASN A C 1
ATOM 1497 O O . ASN A 1 202 ? 17.969 10.188 5.18 1 67.69 202 ASN A O 1
ATOM 1501 N N . VAL A 1 203 ? 16.797 10.922 3.389 1 67.75 203 VAL A N 1
ATOM 1502 C CA . VAL A 1 203 ? 16.438 9.547 3.047 1 67.75 203 VAL A CA 1
ATOM 1503 C C . VAL A 1 203 ? 17.688 8.773 2.633 1 67.75 203 VAL A C 1
ATOM 1505 O O . VAL A 1 203 ? 17.812 7.586 2.949 1 67.75 203 VAL A O 1
ATOM 1508 N N . LEU A 1 204 ? 18.609 9.383 1.92 1 69.38 204 LEU A N 1
ATOM 1509 C CA . LEU A 1 204 ? 19.953 8.875 1.621 1 69.38 204 LEU A CA 1
ATOM 1510 C C . LEU A 1 204 ? 21.016 9.867 2.064 1 69.38 204 LEU A C 1
ATOM 1512 O O . LEU A 1 204 ? 20.828 11.086 1.948 1 69.38 204 LEU A O 1
ATOM 1516 N N . PRO A 1 205 ? 22.047 9.289 2.65 1 71.19 205 PRO A N 1
ATOM 1517 C CA . PRO A 1 205 ? 23.156 10.195 2.986 1 71.19 205 PRO A CA 1
ATOM 1518 C C . PRO A 1 205 ? 23.703 10.938 1.771 1 71.19 205 PRO A C 1
ATOM 1520 O O . PRO A 1 205 ? 23.812 10.359 0.687 1 71.19 205 PRO A O 1
ATOM 1523 N N . ASN A 1 206 ? 23.953 12.227 1.877 1 80.88 206 ASN A N 1
ATOM 1524 C CA . ASN A 1 206 ? 24.516 13.078 0.834 1 80.88 206 ASN A CA 1
ATOM 1525 C C . ASN A 1 206 ? 23.688 13.016 -0.447 1 80.88 206 ASN A C 1
ATOM 1527 O O . ASN A 1 206 ? 24.25 12.891 -1.542 1 80.88 206 ASN A O 1
ATOM 1531 N N . LEU A 1 207 ? 22.453 13.055 -0.347 1 82.94 207 LEU A N 1
ATOM 1532 C CA . LEU A 1 207 ? 21.531 12.922 -1.476 1 82.94 207 LEU A CA 1
ATOM 1533 C C . LEU A 1 207 ? 21.797 14 -2.521 1 82.94 207 LEU A C 1
ATOM 1535 O O . LEU A 1 207 ? 21.875 13.703 -3.715 1 82.94 207 LEU A O 1
ATOM 1539 N N . ARG A 1 208 ? 22.031 15.211 -2.129 1 85.75 208 ARG A N 1
ATOM 1540 C CA . ARG A 1 208 ? 22.234 16.312 -3.059 1 85.75 208 ARG A CA 1
ATOM 1541 C C . ARG A 1 208 ? 23.469 16.094 -3.928 1 85.75 208 ARG A C 1
ATOM 1543 O O . ARG A 1 208 ? 23.406 16.281 -5.145 1 85.75 208 ARG A O 1
ATOM 1550 N N . GLY A 1 209 ? 24.547 15.719 -3.273 1 87.56 209 GLY A N 1
ATOM 1551 C CA . GLY A 1 209 ? 25.766 15.453 -4.016 1 87.56 209 GLY A CA 1
ATOM 1552 C C . GLY A 1 209 ? 25.625 14.297 -4.984 1 87.56 209 GLY A C 1
ATOM 1553 O O . GLY A 1 209 ? 26.125 14.359 -6.113 1 87.56 209 GLY A O 1
ATOM 1554 N N . LEU A 1 210 ? 24.984 13.258 -4.555 1 89.75 210 LEU A N 1
ATOM 1555 C CA . LEU A 1 210 ? 24.797 12.078 -5.391 1 89.75 210 LEU A CA 1
ATOM 1556 C C . LEU A 1 210 ? 23.906 12.406 -6.594 1 89.75 210 LEU A C 1
ATOM 1558 O O . LEU A 1 210 ? 24.203 11.984 -7.715 1 89.75 210 LEU A O 1
ATOM 1562 N N . MET A 1 211 ? 22.922 13.172 -6.355 1 93.31 211 MET A N 1
ATOM 1563 C CA . MET A 1 211 ? 21.984 13.547 -7.418 1 93.31 211 MET A CA 1
ATOM 1564 C C . MET A 1 211 ? 22.688 14.414 -8.461 1 93.31 211 MET A C 1
ATOM 1566 O O . MET A 1 211 ? 22.438 14.258 -9.664 1 93.31 211 MET A O 1
ATOM 1570 N N . GLU A 1 212 ? 23.484 15.297 -7.984 1 92.94 212 GLU A N 1
ATOM 1571 C CA . GLU A 1 212 ? 24.266 16.109 -8.914 1 92.94 212 GLU A CA 1
ATOM 1572 C C . GLU A 1 212 ? 25.141 15.242 -9.812 1 92.94 212 GLU A C 1
ATOM 1574 O O . GLU A 1 212 ? 25.25 15.508 -11.016 1 92.94 212 GLU A O 1
ATOM 1579 N N . LYS A 1 213 ? 25.703 14.281 -9.242 1 94 213 LYS A N 1
ATOM 1580 C CA . LYS A 1 213 ? 26.625 13.414 -9.977 1 94 213 LYS A CA 1
ATOM 1581 C C . LYS A 1 213 ? 25.891 12.609 -11.047 1 94 213 LYS A C 1
ATOM 1583 O O . LYS A 1 213 ? 26.453 12.297 -12.094 1 94 213 LYS A O 1
ATOM 158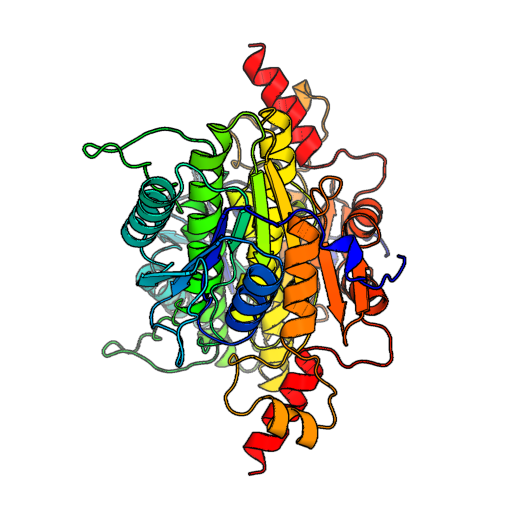8 N N . VAL A 1 214 ? 24.641 12.305 -10.758 1 94.88 214 VAL A N 1
ATOM 1589 C CA . VAL A 1 214 ? 23.922 11.484 -11.727 1 94.88 214 VAL A CA 1
ATOM 1590 C C . VAL A 1 214 ? 23.047 12.367 -12.609 1 94.88 214 VAL A C 1
ATOM 1592 O O . VAL A 1 214 ? 22.219 11.875 -13.367 1 94.88 214 VAL A O 1
ATOM 1595 N N . GLY A 1 215 ? 23.109 13.664 -12.445 1 95 215 GLY A N 1
ATOM 1596 C CA . GLY A 1 215 ? 22.469 14.617 -13.344 1 95 215 GLY A CA 1
ATOM 1597 C C . GLY A 1 215 ? 20.969 14.766 -13.102 1 95 215 GLY A C 1
ATOM 1598 O O . GLY A 1 215 ? 20.203 14.938 -14.039 1 95 215 GLY A O 1
ATOM 1599 N N . VAL A 1 216 ? 20.578 14.602 -11.852 1 95.94 216 VAL A N 1
ATOM 1600 C CA . VAL A 1 216 ? 19.156 14.711 -11.539 1 95.94 216 VAL A CA 1
ATOM 1601 C C . VAL A 1 216 ? 18.922 15.914 -10.625 1 95.94 216 VAL A C 1
ATOM 1603 O O . VAL A 1 216 ? 19.531 16.016 -9.562 1 95.94 216 VAL A O 1
ATOM 1606 N N . GLU A 1 217 ? 18.094 16.797 -11.141 1 95.19 217 GLU A N 1
ATOM 1607 C CA . GLU A 1 217 ? 17.719 17.938 -10.312 1 95.19 217 GLU A CA 1
ATOM 1608 C C . GLU A 1 217 ? 16.797 17.516 -9.18 1 95.19 217 GLU A C 1
ATOM 1610 O O . GLU A 1 217 ? 15.867 16.719 -9.375 1 95.19 217 GLU A O 1
ATOM 1615 N N . ILE A 1 218 ? 17.047 17.984 -7.988 1 94.31 218 ILE A N 1
ATOM 1616 C CA . ILE A 1 218 ? 16.172 17.688 -6.852 1 94.31 218 ILE A CA 1
ATOM 1617 C C . ILE A 1 218 ? 15.594 18.984 -6.301 1 94.31 218 ILE A C 1
ATOM 1619 O O . ILE A 1 218 ? 16.141 20.078 -6.543 1 94.31 218 ILE A O 1
ATOM 1623 N N . GLN A 1 219 ? 14.469 18.891 -5.656 1 96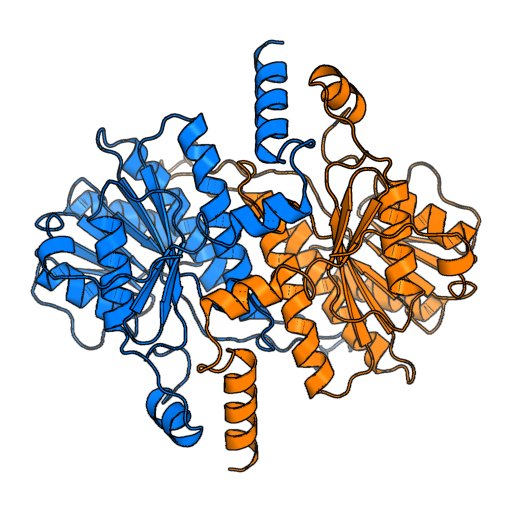.06 219 GLN A N 1
ATOM 1624 C CA . GLN A 1 219 ? 13.852 20.062 -5.043 1 96.06 219 GLN A CA 1
ATOM 1625 C C . GLN A 1 219 ? 14.242 20.188 -3.574 1 96.06 219 GLN A C 1
ATOM 1627 O O . GLN A 1 219 ? 14.586 19.188 -2.93 1 96.06 219 GLN A O 1
ATOM 1632 N N . PRO A 1 220 ? 14.266 21.469 -3.105 1 95.62 220 PRO A N 1
ATOM 1633 C CA . PRO A 1 220 ? 14.492 21.609 -1.664 1 95.62 220 PRO A CA 1
ATOM 1634 C C . PRO A 1 220 ? 13.352 21.031 -0.828 1 95.62 220 PRO A C 1
ATOM 1636 O O . PRO A 1 220 ? 12.203 20.984 -1.284 1 95.62 220 PRO A O 1
ATOM 1639 N N . ALA A 1 221 ? 13.648 20.594 0.383 1 96.56 221 ALA A N 1
ATOM 1640 C CA . ALA A 1 221 ? 12.633 20.078 1.311 1 96.56 221 ALA A CA 1
ATOM 1641 C C . ALA A 1 221 ? 11.516 21.094 1.517 1 96.56 221 ALA A C 1
ATOM 1643 O O . ALA A 1 221 ? 10.367 20.734 1.742 1 96.56 221 ALA A O 1
ATOM 1644 N N . GLU A 1 222 ? 11.836 22.328 1.355 1 97.31 222 GLU A N 1
ATOM 1645 C CA . GLU A 1 222 ? 10.891 23.422 1.558 1 97.31 222 GLU A CA 1
ATOM 1646 C C . GLU A 1 222 ? 9.75 23.359 0.544 1 97.31 222 GLU A C 1
ATOM 1648 O O . GLU A 1 222 ? 8.617 23.766 0.846 1 97.31 222 GLU A O 1
ATOM 1653 N N . ALA A 1 223 ? 10.055 22.922 -0.66 1 97.94 223 ALA A N 1
ATOM 1654 C CA . ALA A 1 223 ? 8.992 22.781 -1.653 1 97.94 223 ALA A CA 1
ATOM 1655 C C . ALA A 1 223 ? 7.898 21.828 -1.155 1 97.94 223 ALA A C 1
ATOM 1657 O O . ALA A 1 223 ? 6.707 22.125 -1.311 1 97.94 223 ALA A O 1
ATOM 1658 N N . VAL A 1 224 ? 8.273 20.75 -0.541 1 98.56 224 VAL A N 1
ATOM 1659 C CA . VAL A 1 224 ? 7.32 19.797 -0.009 1 98.56 224 VAL A CA 1
ATOM 1660 C C . VAL A 1 224 ? 6.637 20.359 1.229 1 98.56 224 VAL A C 1
ATOM 1662 O O . VAL A 1 224 ? 5.426 20.203 1.407 1 98.56 224 VAL A O 1
ATOM 1665 N N . ALA A 1 225 ? 7.406 21.062 2.055 1 98.62 225 ALA A N 1
ATOM 1666 C CA . ALA A 1 225 ? 6.875 21.703 3.256 1 98.62 225 ALA A CA 1
ATOM 1667 C C . ALA A 1 225 ? 5.75 22.672 2.908 1 98.62 225 ALA A C 1
ATOM 1669 O O . ALA A 1 225 ? 4.727 22.719 3.592 1 98.62 225 ALA A O 1
ATOM 1670 N N . ARG A 1 226 ? 5.93 23.453 1.846 1 98.75 226 ARG A N 1
ATOM 1671 C CA . ARG A 1 226 ? 4.91 24.406 1.415 1 98.75 226 ARG A CA 1
ATOM 1672 C C . ARG A 1 226 ? 3.646 23.688 0.953 1 98.75 226 ARG A C 1
ATOM 1674 O O . ARG A 1 226 ? 2.533 24.172 1.172 1 98.75 226 ARG A O 1
ATOM 1681 N N . GLY A 1 227 ? 3.85 22.531 0.295 1 98.81 227 GLY A N 1
ATOM 1682 C CA . GLY A 1 227 ? 2.699 21.719 -0.048 1 98.81 227 GLY A CA 1
ATOM 1683 C C . GLY A 1 227 ? 1.912 21.25 1.164 1 98.81 227 GLY A C 1
ATOM 1684 O O . GLY A 1 227 ? 0.682 21.328 1.174 1 98.81 227 GLY A O 1
ATOM 1685 N N . ALA A 1 228 ? 2.631 20.812 2.193 1 98.88 228 ALA A N 1
ATOM 1686 C CA . ALA A 1 228 ? 1.98 20.391 3.428 1 98.88 228 ALA A CA 1
ATOM 1687 C C . ALA A 1 228 ? 1.207 21.531 4.066 1 98.88 228 ALA A C 1
ATOM 1689 O O . ALA A 1 228 ? 0.049 21.375 4.457 1 98.88 228 ALA A O 1
ATOM 1690 N N . ALA A 1 229 ? 1.824 22.688 4.133 1 98.88 229 ALA A N 1
ATOM 1691 C CA . ALA A 1 229 ? 1.194 23.859 4.727 1 98.88 229 ALA A CA 1
ATOM 1692 C C . ALA A 1 229 ? -0.052 24.266 3.947 1 98.88 229 ALA A C 1
ATOM 1694 O O . ALA A 1 229 ? -1.065 24.641 4.539 1 98.88 229 ALA A O 1
ATOM 1695 N N . LEU A 1 230 ? 0.027 24.203 2.621 1 98.88 230 LEU A N 1
ATOM 1696 C CA . LEU A 1 230 ? -1.126 24.531 1.793 1 98.88 230 LEU A CA 1
ATOM 1697 C C . LEU A 1 230 ? -2.307 23.625 2.113 1 98.88 230 LEU A C 1
ATOM 1699 O O . LEU A 1 230 ? -3.443 24.094 2.221 1 98.88 230 LEU A O 1
ATOM 1703 N N . LEU A 1 231 ? -2.045 22.344 2.293 1 98.81 231 LEU A N 1
ATOM 1704 C CA . LEU A 1 231 ? -3.1 21.359 2.527 1 98.81 231 LEU A CA 1
ATOM 1705 C C . LEU A 1 231 ? -3.725 21.562 3.904 1 98.81 231 LEU A C 1
ATOM 1707 O O . LEU A 1 231 ? -4.867 21.156 4.133 1 98.81 231 LEU A O 1
ATOM 1711 N N . MET A 1 232 ? -2.998 22.156 4.805 1 98.81 232 MET A N 1
ATOM 1712 C CA . MET A 1 232 ? -3.537 22.531 6.109 1 98.81 232 MET A CA 1
ATOM 1713 C C . MET A 1 232 ? -4.344 23.812 6.023 1 98.81 232 MET A C 1
ATOM 1715 O O . MET A 1 232 ? -5.453 23.891 6.555 1 98.81 232 MET A O 1
ATOM 1719 N N . ALA A 1 233 ? -3.871 24.797 5.285 1 98.62 233 ALA A N 1
ATOM 1720 C CA . ALA A 1 233 ? -4.418 26.156 5.258 1 98.62 233 ALA A CA 1
ATOM 1721 C C . ALA A 1 233 ? -5.676 26.219 4.395 1 98.62 233 ALA A C 1
ATOM 1723 O O . ALA A 1 233 ? -6.617 26.953 4.715 1 98.62 233 ALA A O 1
ATOM 1724 N N . ASP A 1 234 ? -5.648 25.531 3.307 1 98.12 234 ASP A N 1
ATOM 1725 C CA . ASP A 1 234 ? -6.746 25.609 2.346 1 98.12 234 ASP A CA 1
ATOM 1726 C C . ASP A 1 234 ? -7.875 24.656 2.721 1 98.12 234 ASP A C 1
ATOM 1728 O O . ASP A 1 234 ? -7.844 23.469 2.355 1 98.12 234 ASP A O 1
ATOM 1732 N N . GLY A 1 235 ? -8.914 25.203 3.289 1 97.38 235 GLY A N 1
ATOM 1733 C CA . GLY A 1 235 ? -10.023 24.422 3.811 1 97.38 235 GLY A CA 1
ATOM 1734 C C . GLY A 1 235 ? -10.852 23.75 2.725 1 97.38 235 GLY A C 1
ATOM 1735 O O . GLY A 1 235 ? -11.664 22.875 3.008 1 97.38 235 GLY A O 1
ATOM 1736 N N . SER A 1 236 ? -10.625 24.109 1.519 1 97.38 236 SER A N 1
ATOM 1737 C CA . SER A 1 236 ? -11.422 23.562 0.424 1 97.38 236 SER A CA 1
ATOM 1738 C C . SER A 1 236 ? -10.836 22.25 -0.088 1 97.38 236 SER A C 1
ATOM 1740 O O . SER A 1 236 ? -11.461 21.547 -0.883 1 97.38 236 SER A O 1
ATOM 1742 N N . ARG A 1 237 ? -9.664 21.891 0.39 1 98 237 ARG A N 1
ATOM 1743 C CA . ARG A 1 237 ? -8.992 20.703 -0.114 1 98 237 ARG A CA 1
ATOM 1744 C C . ARG A 1 237 ? -9.234 19.516 0.807 1 98 237 ARG A C 1
ATOM 1746 O O . ARG A 1 237 ? -8.805 19.516 1.963 1 98 237 ARG A O 1
ATOM 1753 N N . ASN A 1 238 ? -9.891 18.531 0.288 1 98.75 238 ASN A N 1
ATOM 1754 C CA . ASN A 1 238 ? -10.148 17.25 0.929 1 98.75 238 ASN A CA 1
ATOM 1755 C C . ASN A 1 238 ? -10.086 16.109 -0.074 1 98.75 238 ASN A C 1
ATOM 1757 O O . ASN A 1 238 ? -10.75 16.141 -1.112 1 98.75 238 ASN A O 1
ATOM 1761 N N . GLY A 1 239 ? -9.242 15.086 0.198 1 98.69 239 GLY A N 1
ATOM 1762 C CA . GLY A 1 239 ? -9.117 13.93 -0.68 1 98.69 239 GLY A CA 1
ATOM 1763 C C . GLY A 1 239 ? -8.141 14.156 -1.819 1 98.69 239 GLY A C 1
ATOM 1764 O O . GLY A 1 239 ? -8.094 13.367 -2.768 1 98.69 239 GLY A O 1
ATOM 1765 N N . HIS A 1 240 ? -7.344 15.195 -1.752 1 98.62 240 HIS A N 1
ATOM 1766 C CA . HIS A 1 240 ? -6.422 15.523 -2.834 1 98.62 240 HIS A CA 1
ATOM 1767 C C . HIS A 1 240 ? -5.086 14.805 -2.656 1 98.62 240 HIS A C 1
ATOM 1769 O O . HIS A 1 240 ? -4.648 14.57 -1.527 1 98.62 240 HIS A O 1
ATOM 1775 N N . VAL A 1 241 ? -4.547 14.391 -3.734 1 98.88 241 VAL A N 1
ATOM 1776 C CA . VAL A 1 241 ? -3.146 13.992 -3.824 1 98.88 241 VAL A CA 1
ATOM 1777 C C . VAL A 1 241 ? -2.361 15.039 -4.613 1 98.88 241 VAL A C 1
ATOM 1779 O O . VAL A 1 241 ? -2.613 15.25 -5.801 1 98.88 241 VAL A O 1
ATOM 1782 N N . ILE A 1 242 ? -1.427 15.719 -3.951 1 98.88 242 ILE A N 1
ATOM 1783 C CA . ILE A 1 242 ? -0.669 16.781 -4.59 1 98.88 242 ILE A CA 1
ATOM 1784 C C . ILE A 1 242 ? 0.727 16.281 -4.953 1 98.88 242 ILE A C 1
ATOM 1786 O O . ILE A 1 242 ? 1.534 15.984 -4.07 1 98.88 242 ILE A O 1
ATOM 1790 N N . HIS A 1 243 ? 0.971 16.172 -6.211 1 98.75 243 HIS A N 1
ATOM 1791 C CA . HIS A 1 243 ? 2.307 15.875 -6.719 1 98.75 243 HIS A CA 1
ATOM 1792 C C . HIS A 1 243 ? 3.207 17.094 -6.637 1 98.75 243 HIS A C 1
ATOM 1794 O O . HIS A 1 243 ? 2.803 18.203 -7.023 1 98.75 243 HIS A O 1
ATOM 1800 N N . VAL A 1 244 ? 4.371 16.938 -6.055 1 98.56 244 VAL A N 1
ATOM 1801 C CA . VAL A 1 244 ? 5.352 18.016 -5.91 1 98.56 244 VAL A CA 1
ATOM 1802 C C . VAL A 1 244 ? 6.621 17.656 -6.68 1 98.56 244 VAL A C 1
ATOM 1804 O O . VAL A 1 244 ? 7.312 16.688 -6.34 1 98.56 244 VAL A O 1
ATOM 1807 N N . GLN A 1 245 ? 6.902 18.359 -7.695 1 97.56 245 GLN A N 1
ATOM 1808 C CA . GLN A 1 245 ? 8.055 18.109 -8.547 1 97.56 245 GLN A CA 1
ATOM 1809 C C . GLN A 1 245 ? 8.758 19.422 -8.922 1 97.56 245 GLN A C 1
ATOM 1811 O O . GLN A 1 245 ? 8.195 20.25 -9.625 1 97.56 245 GLN A O 1
ATOM 1816 N N . LEU A 1 246 ? 9.969 19.609 -8.367 1 95.88 246 LEU A N 1
ATOM 1817 C CA . LEU A 1 246 ? 10.828 20.75 -8.656 1 95.88 246 LEU A CA 1
ATOM 1818 C C . LEU A 1 246 ? 10.117 22.062 -8.336 1 95.88 246 LEU A C 1
ATOM 1820 O O . LEU A 1 246 ? 10.164 23.016 -9.117 1 95.88 246 LEU A O 1
ATOM 1824 N N . GLY A 1 247 ? 9.383 22.047 -7.262 1 95.88 247 GLY A N 1
ATOM 1825 C CA . GLY A 1 247 ? 8.75 23.25 -6.758 1 95.88 247 GLY A CA 1
ATOM 1826 C C . GLY A 1 247 ? 7.418 23.547 -7.426 1 95.88 247 GLY A C 1
ATOM 1827 O O . GLY A 1 247 ? 6.816 24.609 -7.188 1 95.88 247 GLY A O 1
ATOM 1828 N N . LYS A 1 248 ? 7.008 22.656 -8.25 1 96.81 248 LYS A N 1
ATOM 1829 C CA . LYS A 1 248 ? 5.707 22.766 -8.898 1 96.81 248 LYS A CA 1
ATOM 1830 C C . LYS A 1 248 ? 4.715 21.766 -8.336 1 96.81 248 LYS A C 1
ATOM 1832 O O . LYS A 1 248 ? 5.109 20.688 -7.859 1 96.81 248 LYS A O 1
ATOM 1837 N N . TYR A 1 249 ? 3.385 22.141 -8.391 1 98.44 249 TYR A N 1
ATOM 1838 C CA . TYR A 1 249 ? 2.363 21.344 -7.711 1 98.44 249 TYR A CA 1
ATOM 1839 C C . TYR A 1 249 ? 1.224 21 -8.656 1 98.44 249 TYR A C 1
ATOM 1841 O O . TYR A 1 249 ? 0.835 21.812 -9.5 1 98.44 249 TYR A O 1
ATOM 1849 N N . LYS A 1 250 ? 0.733 19.766 -8.547 1 98.31 250 LYS A N 1
ATOM 1850 C CA . LYS A 1 250 ? -0.418 19.281 -9.312 1 98.31 250 LYS A CA 1
ATOM 1851 C C . LYS A 1 250 ? -1.328 18.422 -8.438 1 98.31 250 LYS A C 1
ATOM 1853 O O . LYS A 1 250 ? -0.854 17.547 -7.711 1 98.31 250 LYS A O 1
ATOM 1858 N N . GLU A 1 251 ? -2.652 18.781 -8.445 1 98.69 251 GLU A N 1
ATOM 1859 C CA . GLU A 1 251 ? -3.57 17.766 -7.93 1 98.69 251 GLU A CA 1
ATOM 1860 C C . GLU A 1 251 ? -3.73 16.625 -8.914 1 98.69 251 GLU A C 1
ATOM 1862 O O . GLU A 1 251 ? -4.074 16.828 -10.078 1 98.69 251 GLU A O 1
ATOM 1867 N N . ILE A 1 252 ? -3.529 15.383 -8.461 1 98.75 252 ILE A N 1
ATOM 1868 C CA . ILE A 1 252 ? -3.371 14.352 -9.477 1 98.75 252 ILE A CA 1
ATOM 1869 C C . ILE A 1 252 ? -4.371 13.219 -9.219 1 98.75 252 ILE A C 1
ATOM 1871 O O . ILE A 1 252 ? -4.559 12.352 -10.07 1 98.75 252 ILE A O 1
ATOM 1875 N N . ASP A 1 253 ? -5.059 13.148 -8.094 1 98.44 253 ASP A N 1
ATOM 1876 C CA . ASP A 1 253 ? -5.961 12.031 -7.836 1 98.44 253 ASP A CA 1
ATOM 1877 C C . ASP A 1 253 ? -7.285 12.211 -8.57 1 98.44 253 ASP A C 1
ATOM 1879 O O . ASP A 1 253 ? -7.633 11.406 -9.438 1 98.44 253 ASP A O 1
ATOM 1883 N N . GLU A 1 254 ? -7.941 13.258 -8.328 1 97.94 254 GLU A N 1
ATOM 1884 C CA . GLU A 1 254 ? -9.227 13.531 -8.961 1 97.94 254 GLU A CA 1
ATOM 1885 C C . GLU A 1 254 ? -9.055 13.883 -10.438 1 97.94 254 GLU A C 1
ATOM 1887 O O . GLU A 1 254 ? -9.922 13.586 -11.258 1 97.94 254 GLU A O 1
ATOM 1892 N N . SER A 1 255 ? -7.895 14.43 -10.773 1 98.12 255 SER A N 1
ATOM 1893 C CA . SER A 1 255 ? -7.73 14.938 -12.133 1 98.12 255 SER A CA 1
ATOM 1894 C C . SER A 1 255 ? -7.203 13.844 -13.062 1 98.12 255 SER A C 1
ATOM 1896 O O . SER A 1 255 ? -7.422 13.898 -14.273 1 98.12 255 SER A O 1
ATOM 1898 N N . ILE A 1 256 ? -6.488 12.859 -12.484 1 98.38 256 ILE A N 1
ATOM 1899 C CA . ILE A 1 256 ? -5.82 11.93 -13.391 1 98.38 256 ILE A CA 1
ATOM 1900 C C . ILE A 1 256 ? -6.059 10.5 -12.922 1 98.38 256 ILE A C 1
ATOM 1902 O O . ILE A 1 256 ? -6.602 9.68 -13.664 1 98.38 256 ILE A O 1
ATOM 1906 N N . LEU A 1 257 ? -5.734 10.164 -11.711 1 98.5 257 LEU A N 1
ATOM 1907 C CA . LEU A 1 257 ? -5.637 8.773 -11.266 1 98.5 257 LEU A CA 1
ATOM 1908 C C . LEU A 1 257 ? -7.023 8.156 -11.117 1 98.5 257 LEU A C 1
ATOM 1910 O O . LEU A 1 257 ? -7.254 7.027 -11.555 1 98.5 257 LEU A O 1
ATOM 1914 N N . LEU A 1 258 ? -7.953 8.859 -10.461 1 98.31 258 LEU A N 1
ATOM 1915 C CA . LEU A 1 258 ? -9.297 8.312 -10.289 1 98.31 258 LEU A CA 1
ATOM 1916 C C . LEU A 1 258 ? -10.016 8.219 -11.633 1 98.31 258 LEU A C 1
ATOM 1918 O O . LEU A 1 258 ? -10.695 7.227 -11.906 1 98.31 258 LEU A O 1
ATOM 1922 N N . PRO A 1 259 ? -9.852 9.227 -12.516 1 97.81 259 PRO A N 1
ATOM 1923 C CA . PRO A 1 259 ? -10.398 9.062 -13.859 1 97.81 259 PRO A CA 1
ATOM 1924 C C . PRO A 1 259 ? -9.797 7.879 -14.609 1 97.81 259 PRO A C 1
ATOM 1926 O O . PRO A 1 259 ? -10.484 7.215 -15.383 1 97.81 259 PRO A O 1
ATOM 1929 N N . ALA A 1 260 ? -8.5 7.625 -14.461 1 97.69 260 ALA A N 1
ATOM 1930 C CA . ALA A 1 260 ? -7.879 6.445 -15.062 1 97.69 260 ALA A CA 1
ATOM 1931 C C . ALA A 1 260 ? -8.57 5.168 -14.602 1 97.69 260 ALA A C 1
ATOM 1933 O O . ALA A 1 260 ? -8.875 4.293 -15.414 1 97.69 260 ALA A O 1
ATOM 1934 N N . PHE A 1 261 ? -8.844 5.066 -13.328 1 97.81 261 PHE A N 1
ATOM 1935 C CA . PHE A 1 261 ? -9.555 3.895 -12.836 1 97.81 261 PHE A CA 1
ATOM 1936 C C . PHE A 1 261 ? -10.961 3.828 -13.414 1 97.81 261 PHE A C 1
ATOM 1938 O O . PHE A 1 261 ? -11.445 2.748 -13.758 1 97.81 261 PHE A O 1
ATOM 1945 N N . GLU A 1 262 ? -11.586 4.953 -13.469 1 97.69 262 GLU A N 1
ATOM 1946 C CA . GLU A 1 262 ? -12.922 4.973 -14.055 1 97.69 262 GLU A CA 1
ATOM 1947 C C . GLU A 1 262 ? -12.898 4.426 -15.484 1 97.69 262 GLU A C 1
ATOM 1949 O O . GLU A 1 262 ? -13.828 3.738 -15.898 1 97.69 262 GLU A O 1
ATOM 1954 N N . SER A 1 263 ? -11.859 4.746 -16.172 1 97.38 263 SER A N 1
ATOM 1955 C CA . SER A 1 263 ? -11.742 4.262 -17.547 1 97.38 263 SER A CA 1
ATOM 1956 C C . SER A 1 263 ? -11.539 2.75 -17.578 1 97.38 263 SER A C 1
ATOM 1958 O O . SER A 1 263 ? -11.883 2.094 -18.562 1 97.38 263 SER A O 1
ATOM 1960 N N . ILE A 1 264 ? -10.969 2.178 -16.547 1 97.75 264 ILE A N 1
ATOM 1961 C CA . ILE A 1 264 ? -10.758 0.739 -16.422 1 97.75 264 ILE A CA 1
ATOM 1962 C C . ILE A 1 264 ? -12.078 0.053 -16.078 1 97.75 264 ILE A C 1
ATOM 1964 O O . ILE A 1 264 ? -12.477 -0.916 -16.719 1 97.75 264 ILE A O 1
ATOM 1968 N N . LYS A 1 265 ? -12.773 0.575 -15.07 1 96.69 265 LYS A N 1
ATOM 1969 C CA . LYS A 1 265 ? -14.008 0.018 -14.523 1 96.69 265 LYS A CA 1
ATOM 1970 C C . LYS A 1 265 ? -15.156 0.129 -15.523 1 96.69 265 LYS A C 1
ATOM 1972 O O . LYS A 1 265 ? -15.984 -0.779 -15.633 1 96.69 265 LYS A O 1
ATOM 1977 N N . GLY A 1 266 ? -15.195 1.209 -16.25 1 95.75 266 GLY A N 1
ATOM 1978 C CA . GLY A 1 266 ? -16.312 1.522 -17.109 1 95.75 266 GLY A CA 1
ATOM 1979 C C . GLY A 1 266 ? -17.484 2.152 -16.375 1 95.75 266 GLY A C 1
ATOM 1980 O O . GLY A 1 266 ? -17.594 2.037 -15.156 1 95.75 266 GLY A O 1
ATOM 1981 N N . PRO A 1 267 ? -18.359 2.791 -17.078 1 94.31 267 PRO A N 1
ATOM 1982 C CA . PRO A 1 267 ? -19.422 3.582 -16.469 1 94.31 267 PRO A CA 1
ATOM 1983 C C . PRO A 1 267 ? -20.562 2.719 -15.938 1 94.31 267 PRO A C 1
ATOM 1985 O O . PRO A 1 267 ? -21.391 3.191 -15.141 1 94.31 267 PRO A O 1
ATOM 1988 N N . ASP A 1 268 ? -20.641 1.477 -16.328 1 94.38 268 ASP A N 1
ATOM 1989 C CA . ASP A 1 268 ? -21.828 0.671 -16.094 1 94.38 268 ASP A CA 1
ATOM 1990 C C . ASP A 1 268 ? -21.672 -0.195 -14.844 1 94.38 268 ASP A C 1
ATOM 1992 O O . ASP A 1 268 ? -22.562 -0.989 -14.516 1 94.38 268 ASP A O 1
ATOM 1996 N N . TYR A 1 269 ? -20.578 -0.163 -14.227 1 96.44 269 TYR A N 1
ATOM 1997 C CA . TYR A 1 269 ? -20.328 -0.929 -13.008 1 96.44 269 TYR A CA 1
ATOM 1998 C C . TYR A 1 269 ? -20.016 -0.006 -11.836 1 96.44 269 TYR A C 1
ATOM 2000 O O . TYR A 1 269 ? -19.297 0.984 -11.992 1 96.44 269 TYR A O 1
ATOM 2008 N N . PRO A 1 270 ? -20.641 -0.262 -10.703 1 97.12 270 PRO A N 1
ATOM 2009 C CA . PRO A 1 270 ? -20.406 0.631 -9.57 1 97.12 270 PRO A CA 1
ATOM 2010 C C . PRO A 1 270 ? -19 0.478 -8.977 1 97.12 270 PRO A C 1
ATOM 2012 O O . PRO A 1 270 ? -18.375 -0.578 -9.117 1 97.12 270 PRO A O 1
ATOM 2015 N N . SER A 1 271 ? -18.531 1.563 -8.359 1 97.31 271 SER A N 1
ATOM 2016 C CA . SER A 1 271 ? -17.281 1.472 -7.613 1 97.31 271 SER A CA 1
ATOM 2017 C C . SER A 1 271 ? -17.422 0.564 -6.398 1 97.31 271 SER A C 1
ATOM 2019 O O . SER A 1 271 ? -18.531 0.325 -5.922 1 97.31 271 SER A O 1
ATOM 2021 N N . GLU A 1 272 ? -16.281 0.094 -5.922 1 96.75 272 GLU A N 1
ATOM 2022 C CA . GLU A 1 272 ? -16.281 -0.738 -4.723 1 96.75 272 GLU A CA 1
ATOM 2023 C C . GLU A 1 272 ? -16.906 0.001 -3.541 1 96.75 272 GLU A C 1
ATOM 2025 O O . GLU A 1 272 ? -17.625 -0.597 -2.734 1 96.75 272 GLU A O 1
ATOM 2030 N N . ASP A 1 273 ? -16.609 1.258 -3.441 1 98 273 ASP A N 1
ATOM 2031 C CA . ASP A 1 273 ? -17.141 2.031 -2.322 1 98 273 ASP A CA 1
ATOM 2032 C C . ASP A 1 273 ? -18.656 2.197 -2.432 1 98 273 ASP A C 1
ATOM 2034 O O . ASP A 1 273 ? -19.359 2.16 -1.423 1 98 273 ASP A O 1
ATOM 2038 N N . GLU A 1 274 ? -19.141 2.441 -3.658 1 97.31 274 GLU A N 1
ATOM 2039 C CA . GLU A 1 274 ? -20.578 2.531 -3.869 1 97.31 274 GLU A CA 1
ATOM 2040 C C . GLU A 1 274 ? -21.281 1.236 -3.465 1 97.31 274 GLU A C 1
ATOM 2042 O O . GLU A 1 274 ? -22.344 1.268 -2.83 1 97.31 274 GLU A O 1
ATOM 2047 N N . VAL A 1 275 ? -20.719 0.136 -3.842 1 96.56 275 VAL A N 1
ATOM 2048 C CA . VAL A 1 275 ? -21.297 -1.158 -3.486 1 96.56 275 VAL A CA 1
ATOM 2049 C C . VAL A 1 275 ? -21.312 -1.314 -1.967 1 96.56 275 VAL A C 1
ATOM 2051 O O . VAL A 1 275 ? -22.328 -1.731 -1.394 1 96.56 275 VAL A O 1
ATOM 2054 N N . LEU A 1 276 ? -20.219 -1 -1.339 1 95.12 276 LEU A N 1
ATOM 2055 C CA . LEU A 1 276 ? -20.141 -1.119 0.113 1 95.12 276 LEU A CA 1
ATOM 2056 C C . LEU A 1 276 ? -21.156 -0.204 0.781 1 95.12 276 LEU A C 1
ATOM 2058 O O . LEU A 1 276 ? -21.766 -0.57 1.796 1 95.12 276 LEU A O 1
ATOM 2062 N N . ARG A 1 277 ? -21.328 0.984 0.234 1 96.44 277 ARG A N 1
ATOM 2063 C CA . ARG A 1 277 ? -22.344 1.891 0.75 1 96.44 277 ARG A CA 1
ATOM 2064 C C . ARG A 1 277 ? -23.734 1.253 0.681 1 96.44 277 ARG A C 1
ATOM 2066 O O . ARG A 1 277 ? -24.484 1.284 1.656 1 96.44 277 ARG A O 1
ATOM 2073 N N . ARG A 1 278 ? -24.047 0.658 -0.483 1 96.12 278 ARG A N 1
ATOM 2074 C CA . ARG A 1 278 ? -25.328 0.003 -0.659 1 96.12 278 ARG A CA 1
ATOM 2075 C C . ARG A 1 278 ? -25.5 -1.141 0.335 1 96.12 278 ARG A C 1
ATOM 2077 O O . ARG A 1 278 ? -26.578 -1.316 0.906 1 96.12 278 ARG A O 1
ATOM 2084 N N . LEU A 1 279 ? -24.469 -1.884 0.516 1 93.25 279 LEU A N 1
ATOM 2085 C CA . LEU A 1 279 ? -24.516 -3.02 1.43 1 93.25 279 LEU A CA 1
ATOM 2086 C C . LEU A 1 279 ? -24.734 -2.555 2.865 1 93.25 279 LEU A C 1
ATOM 2088 O O . LEU A 1 279 ? -25.516 -3.16 3.605 1 93.25 279 LEU A O 1
ATOM 2092 N N . GLN A 1 280 ? -24.047 -1.526 3.232 1 92.38 280 GLN A N 1
ATOM 2093 C CA . GLN A 1 280 ? -24.188 -0.995 4.582 1 92.38 280 GLN A CA 1
ATOM 2094 C C . GLN A 1 280 ? -25.609 -0.454 4.812 1 92.38 280 GLN A C 1
ATOM 2096 O O . GLN A 1 280 ? -26.172 -0.624 5.895 1 92.38 280 GLN A O 1
ATOM 2101 N N . GLU A 1 281 ? -26.125 0.135 3.789 1 93.44 281 GLU A N 1
ATOM 2102 C CA . GLU A 1 281 ? -27.484 0.636 3.881 1 93.44 281 GLU A CA 1
ATOM 2103 C C . GLU A 1 281 ? -28.484 -0.509 4.027 1 93.44 281 GLU A C 1
ATOM 2105 O O . GLU A 1 281 ? -29.438 -0.41 4.797 1 93.44 281 GLU A O 1
ATOM 2110 N N . LEU A 1 282 ? -28.25 -1.514 3.32 1 90.69 282 LEU A N 1
ATOM 2111 C CA . LEU A 1 282 ? -29.094 -2.697 3.383 1 90.69 282 LEU A CA 1
ATOM 2112 C C . LEU A 1 282 ? -29.047 -3.33 4.77 1 90.69 282 LEU A C 1
ATOM 2114 O O . LEU A 1 282 ? -30.078 -3.727 5.312 1 90.69 282 LEU A O 1
ATOM 2118 N N . MET A 1 283 ? -27.859 -3.408 5.367 1 86.5 283 MET A N 1
ATOM 2119 C CA . MET A 1 283 ? -27.672 -4.066 6.656 1 86.5 283 MET A CA 1
ATOM 2120 C C . MET A 1 283 ? -28.219 -3.211 7.793 1 86.5 283 MET A C 1
ATOM 2122 O O . MET A 1 283 ? -28.641 -3.738 8.82 1 86.5 283 MET A O 1
ATOM 2126 N N . SER A 1 284 ? -28.156 -1.946 7.594 1 85.44 284 SER A N 1
ATOM 2127 C CA . SER A 1 284 ? -28.688 -1.046 8.617 1 85.44 284 SER A CA 1
ATOM 2128 C C . SER A 1 284 ? -30.219 -1.026 8.602 1 85.44 284 SER A C 1
ATOM 2130 O O . SER A 1 284 ? -30.844 -0.683 9.602 1 85.44 284 SER A O 1
ATOM 2132 N N . ALA A 1 285 ? -30.797 -1.297 7.465 1 78.62 285 ALA A N 1
ATOM 2133 C CA . ALA A 1 285 ? -32.25 -1.308 7.332 1 78.62 285 ALA A CA 1
ATOM 2134 C C . ALA A 1 285 ? -32.844 -2.623 7.836 1 78.62 285 ALA A C 1
ATOM 2136 O O . ALA A 1 285 ? -34.031 -2.701 8.141 1 78.62 285 ALA A O 1
ATOM 2137 N N . ALA A 1 286 ? -32.094 -3.619 7.934 1 67.88 286 ALA A N 1
ATOM 2138 C CA . ALA A 1 286 ? -32.594 -4.906 8.422 1 67.88 286 ALA A CA 1
ATOM 2139 C C . ALA A 1 286 ? -32.562 -4.961 9.945 1 67.88 286 ALA A C 1
ATOM 2141 O O . ALA A 1 286 ? -31.703 -4.344 10.578 1 67.88 286 ALA A O 1
ATOM 2142 N N . MET B 1 1 ? -6.215 0.224 -24.094 1 66.81 1 MET B N 1
ATOM 2143 C CA . MET B 1 1 ? -6.535 -0.873 -23.188 1 66.81 1 MET B CA 1
ATOM 2144 C C . MET B 1 1 ? -7.496 -1.86 -23.828 1 66.81 1 MET B C 1
ATOM 2146 O O . MET B 1 1 ? -8.594 -1.483 -24.25 1 66.81 1 MET B O 1
ATOM 2150 N N . THR B 1 2 ? -6.934 -3.018 -24.219 1 81.75 2 THR B N 1
ATOM 2151 C CA . THR B 1 2 ? -7.82 -3.945 -24.906 1 81.75 2 THR B CA 1
ATOM 2152 C C . THR B 1 2 ? -8.258 -5.074 -23.984 1 81.75 2 THR B C 1
ATOM 2154 O O . THR B 1 2 ? -7.43 -5.695 -23.312 1 81.75 2 THR B O 1
ATOM 2157 N N . GLU B 1 3 ? -9.57 -5.219 -23.922 1 93.88 3 GLU B N 1
ATOM 2158 C CA . GLU B 1 3 ? -10.156 -6.355 -23.219 1 93.88 3 GLU B CA 1
ATOM 2159 C C . GLU B 1 3 ? -9.836 -7.668 -23.938 1 93.88 3 GLU B C 1
ATOM 2161 O O . GLU B 1 3 ? -9.727 -7.707 -25.156 1 93.88 3 GLU B O 1
ATOM 2166 N N . PHE B 1 4 ? -9.633 -8.75 -23.125 1 95.5 4 PHE B N 1
ATOM 2167 C CA . PHE B 1 4 ? -9.422 -10.062 -23.734 1 95.5 4 PHE B CA 1
ATOM 2168 C C . PHE B 1 4 ? -10.172 -11.133 -22.953 1 95.5 4 PHE B C 1
ATOM 2170 O O . PHE B 1 4 ? -10.703 -10.867 -21.875 1 95.5 4 PHE B O 1
ATOM 2177 N N . VAL B 1 5 ? -10.391 -12.25 -23.562 1 94 5 VAL B N 1
ATOM 2178 C CA . VAL B 1 5 ? -10.992 -13.422 -22.922 1 94 5 VAL B CA 1
ATOM 2179 C C . VAL B 1 5 ? -9.961 -14.539 -22.812 1 94 5 VAL B C 1
ATOM 2181 O O . VAL B 1 5 ? -8.992 -14.586 -23.578 1 94 5 VAL B O 1
ATOM 2184 N N . ILE B 1 6 ? -10.133 -15.32 -21.875 1 97.5 6 ILE B N 1
ATOM 2185 C CA . ILE B 1 6 ? -9.227 -16.438 -21.688 1 97.5 6 ILE B CA 1
ATOM 2186 C C . ILE B 1 6 ? -9.867 -17.719 -22.219 1 97.5 6 ILE B C 1
ATOM 2188 O O . ILE B 1 6 ? -10.922 -18.141 -21.734 1 97.5 6 ILE B O 1
ATOM 2192 N N . GLU B 1 7 ? -9.219 -18.266 -23.203 1 96 7 GLU B N 1
ATOM 2193 C CA . GLU B 1 7 ? -9.641 -19.562 -23.734 1 96 7 GLU B CA 1
ATOM 2194 C C . GLU B 1 7 ? -8.859 -20.703 -23.078 1 96 7 GLU B C 1
ATOM 2196 O O . GLU B 1 7 ? -7.762 -20.5 -22.562 1 96 7 GLU B O 1
ATOM 2201 N N . ASP B 1 8 ? -9.422 -21.891 -23.156 1 94.88 8 ASP B N 1
ATOM 2202 C CA . ASP B 1 8 ? -8.773 -23.031 -22.531 1 94.88 8 ASP B CA 1
ATOM 2203 C C . ASP B 1 8 ? -7.371 -23.25 -23.094 1 94.88 8 ASP B C 1
ATOM 2205 O O . ASP B 1 8 ? -6.457 -23.625 -22.359 1 94.88 8 ASP B O 1
ATOM 2209 N N . LYS B 1 9 ? -7.25 -23.031 -24.312 1 95.31 9 LYS B N 1
ATOM 2210 C CA . LYS B 1 9 ? -5.953 -23.234 -24.953 1 95.31 9 LYS B CA 1
ATOM 2211 C C . LYS B 1 9 ? -4.898 -22.297 -24.375 1 95.31 9 LYS B C 1
ATOM 2213 O O . LYS B 1 9 ? -3.707 -22.609 -24.391 1 95.31 9 LYS B O 1
ATOM 2218 N N . ASP B 1 10 ? -5.359 -21.141 -23.812 1 96.19 10 ASP B N 1
ATOM 2219 C CA . ASP B 1 10 ? -4.453 -20.156 -23.219 1 96.19 10 ASP B CA 1
ATOM 2220 C C . ASP B 1 10 ? -3.885 -20.672 -21.906 1 96.19 10 ASP B C 1
ATOM 2222 O O . ASP B 1 10 ? -2.898 -20.125 -21.391 1 96.19 10 ASP B O 1
ATOM 2226 N N . LEU B 1 11 ? -4.492 -21.656 -21.328 1 97.06 11 LEU B N 1
ATOM 2227 C CA . LEU B 1 11 ? -4.117 -22.172 -20.016 1 97.06 11 LEU B CA 1
ATOM 2228 C C . LEU B 1 11 ? -3.316 -23.469 -20.156 1 97.06 11 LEU B C 1
ATOM 2230 O O . LEU B 1 11 ? -3.029 -24.125 -19.156 1 97.06 11 LEU B O 1
ATOM 2234 N N . ALA B 1 12 ? -2.99 -23.641 -21.391 1 91.19 12 ALA B N 1
ATOM 2235 C CA . ALA B 1 12 ? -2.189 -24.828 -21.656 1 91.19 12 ALA B CA 1
ATOM 2236 C C . ALA B 1 12 ? -0.778 -24.672 -21.094 1 91.19 12 ALA B C 1
ATOM 2238 O O . ALA B 1 12 ? -0.336 -23.562 -20.812 1 91.19 12 ALA B O 1
ATOM 2239 N N . GLY B 1 13 ? -0.085 -25.672 -20.625 1 93.5 13 GLY B N 1
ATOM 2240 C CA . GLY B 1 13 ? 1.311 -25.641 -20.219 1 93.5 13 GLY B CA 1
ATOM 2241 C C . GLY B 1 13 ? 1.503 -25.828 -18.734 1 93.5 13 GLY B C 1
ATOM 2242 O O . GLY B 1 13 ? 2.625 -25.734 -18.219 1 93.5 13 GLY B O 1
ATOM 2243 N N . LEU B 1 14 ? 0.363 -26.031 -18.062 1 97.75 14 LEU B N 1
ATOM 2244 C CA . LEU B 1 14 ? 0.472 -26.141 -16.609 1 97.75 14 LEU B CA 1
ATOM 2245 C C . LEU B 1 14 ? 0.517 -27.609 -16.188 1 97.75 14 LEU B C 1
ATOM 2247 O O . LEU B 1 14 ? 0.683 -27.906 -15 1 97.75 14 LEU B O 1
ATOM 2251 N N . GLU B 1 15 ? 0.344 -28.484 -17.234 1 97.19 15 GLU B N 1
ATOM 2252 C CA . GLU B 1 15 ? 0.436 -29.906 -16.906 1 97.19 15 GLU B CA 1
ATOM 2253 C C . GLU B 1 15 ? 1.781 -30.25 -16.281 1 97.19 15 GLU B C 1
ATOM 2255 O O . GLU B 1 15 ? 2.832 -29.891 -16.812 1 97.19 15 GLU B O 1
ATOM 2260 N N . GLY B 1 16 ? 1.722 -30.844 -15.141 1 97.38 16 GLY B N 1
ATOM 2261 C CA . GLY B 1 16 ? 2.926 -31.297 -14.461 1 97.38 16 GLY B CA 1
ATOM 2262 C C . GLY B 1 16 ? 3.617 -30.203 -13.68 1 97.38 16 GLY B C 1
ATOM 2263 O O . GLY B 1 16 ? 4.602 -30.453 -12.977 1 97.38 16 GLY B O 1
ATOM 2264 N N . LYS B 1 17 ? 3.174 -28.984 -13.828 1 98.62 17 LYS B N 1
ATOM 2265 C CA . LYS B 1 17 ? 3.777 -27.891 -13.086 1 98.62 17 LYS B CA 1
ATOM 2266 C C . LYS B 1 17 ? 3.383 -27.938 -11.609 1 98.62 17 LYS B C 1
ATOM 2268 O O . LYS B 1 17 ? 2.281 -28.359 -11.273 1 98.62 17 LYS B O 1
ATOM 2273 N N . VAL B 1 18 ? 4.301 -27.531 -10.734 1 98.88 18 VAL B N 1
ATOM 2274 C CA . VAL B 1 18 ? 4.074 -27.5 -9.289 1 98.88 18 VAL B CA 1
ATOM 2275 C C . VAL B 1 18 ? 3.713 -26.078 -8.852 1 98.88 18 VAL B C 1
ATOM 2277 O O . VAL B 1 18 ? 4.496 -25.141 -9.039 1 98.88 18 VAL B O 1
ATOM 2280 N N . VAL B 1 19 ? 2.516 -25.922 -8.227 1 98.94 19 VAL B N 1
ATOM 2281 C CA . VAL B 1 19 ? 2.01 -24.609 -7.875 1 98.94 19 VAL B CA 1
ATOM 2282 C C . VAL B 1 19 ? 1.671 -24.562 -6.387 1 98.94 19 VAL B C 1
ATOM 2284 O O . VAL B 1 19 ? 0.959 -25.422 -5.879 1 98.94 19 VAL B O 1
ATOM 2287 N N . ILE B 1 20 ? 2.234 -23.609 -5.672 1 99 20 ILE B N 1
ATOM 2288 C CA . ILE B 1 20 ? 1.798 -23.312 -4.312 1 99 20 ILE B CA 1
ATOM 2289 C C . ILE B 1 20 ? 0.694 -22.266 -4.34 1 99 20 ILE B C 1
ATOM 2291 O O . ILE B 1 20 ? 0.83 -21.234 -5.004 1 99 20 ILE B O 1
ATOM 2295 N N . VAL B 1 21 ? -0.434 -22.516 -3.711 1 98.94 21 VAL B N 1
ATOM 2296 C CA . VAL B 1 21 ? -1.536 -21.578 -3.562 1 98.94 21 VAL B CA 1
ATOM 2297 C C . VAL B 1 21 ? -1.784 -21.297 -2.082 1 98.94 21 VAL B C 1
ATOM 2299 O O . VAL B 1 21 ? -2.09 -22.203 -1.314 1 98.94 21 VAL B O 1
ATOM 2302 N N . THR B 1 22 ? -1.611 -20.094 -1.644 1 98.94 22 THR B N 1
ATOM 2303 C CA . THR B 1 22 ? -2.008 -19.75 -0.281 1 98.94 22 THR B CA 1
ATOM 2304 C C . THR B 1 22 ? -3.479 -19.344 -0.231 1 98.94 22 THR B C 1
ATOM 2306 O O . THR B 1 22 ? -3.984 -18.719 -1.158 1 98.94 22 THR B O 1
ATOM 2309 N N . GLY B 1 23 ? -4.082 -19.688 0.868 1 98.06 23 GLY B N 1
ATOM 2310 C CA . GLY B 1 23 ? -5.516 -19.453 0.944 1 98.06 23 GLY B CA 1
ATOM 2311 C C . GLY B 1 23 ? -6.309 -20.297 -0.041 1 98.06 23 GLY B C 1
ATOM 2312 O O . GLY B 1 23 ? -7.281 -19.812 -0.63 1 98.06 23 GLY B O 1
ATOM 2313 N N . GLY B 1 24 ? -5.941 -21.469 -0.267 1 97.94 24 GLY B N 1
ATOM 2314 C CA . GLY B 1 24 ? -6.508 -22.281 -1.329 1 97.94 24 GLY B CA 1
ATOM 2315 C C . GLY B 1 24 ? -7.73 -23.078 -0.891 1 97.94 24 GLY B C 1
ATOM 2316 O O . GLY B 1 24 ? -8.242 -23.906 -1.643 1 97.94 24 GLY B O 1
ATOM 2317 N N . SER B 1 25 ? -8.242 -22.812 0.327 1 97.12 25 SER B N 1
ATOM 2318 C CA . SER B 1 25 ? -9.273 -23.688 0.869 1 97.12 25 SER B CA 1
ATOM 2319 C C . SER B 1 25 ? -10.656 -23.062 0.746 1 97.12 25 SER B C 1
ATOM 2321 O O . SER B 1 25 ? -11.656 -23.656 1.146 1 97.12 25 SER B O 1
ATOM 2323 N N . SER B 1 26 ? -10.766 -21.844 0.219 1 94.06 26 SER B N 1
ATOM 2324 C CA . SER B 1 26 ? -12.055 -21.188 0.007 1 94.06 26 SER B CA 1
ATOM 2325 C C . SER B 1 26 ? -11.969 -20.141 -1.092 1 94.06 26 SER B C 1
ATOM 2327 O O . SER B 1 26 ? -10.875 -19.828 -1.57 1 94.06 26 SER B O 1
ATOM 2329 N N . GLY B 1 27 ? -13.086 -19.781 -1.592 1 94.19 27 GLY B N 1
ATOM 2330 C CA . GLY B 1 27 ? -13.203 -18.625 -2.471 1 94.19 27 GLY B CA 1
ATOM 2331 C C . GLY B 1 27 ? -12.344 -18.734 -3.717 1 94.19 27 GLY B C 1
ATOM 2332 O O . GLY B 1 27 ? -12.344 -19.766 -4.391 1 94.19 27 GLY B O 1
ATOM 2333 N N . ILE B 1 28 ? -11.664 -17.656 -4.023 1 96.94 28 ILE B N 1
ATOM 2334 C CA . ILE B 1 28 ? -10.82 -17.562 -5.207 1 96.94 28 ILE B CA 1
ATOM 2335 C C . ILE B 1 28 ? -9.719 -18.625 -5.141 1 96.94 28 ILE B C 1
ATOM 2337 O O . ILE B 1 28 ? -9.391 -19.25 -6.152 1 96.94 28 ILE B O 1
ATOM 2341 N N . GLY B 1 29 ? -9.148 -18.797 -3.932 1 97.75 29 GLY B N 1
ATOM 2342 C CA . GLY B 1 29 ? -8.117 -19.812 -3.768 1 97.75 29 GLY B CA 1
ATOM 2343 C C . GLY B 1 29 ? -8.586 -21.219 -4.098 1 97.75 29 GLY B C 1
ATOM 2344 O O . GLY B 1 29 ? -7.918 -21.938 -4.828 1 97.75 29 GLY B O 1
ATOM 2345 N N . LEU B 1 30 ? -9.703 -21.531 -3.568 1 97.25 30 LEU B N 1
ATOM 2346 C CA . LEU B 1 30 ? -10.258 -22.859 -3.816 1 97.25 30 LEU B CA 1
ATOM 2347 C C . LEU B 1 30 ? -10.562 -23.047 -5.301 1 97.25 30 LEU B C 1
ATOM 2349 O O . LEU B 1 30 ? -10.281 -24.109 -5.863 1 97.25 30 LEU B O 1
ATOM 2353 N N . ALA B 1 31 ? -11.133 -22.047 -5.926 1 97.5 31 ALA B N 1
ATOM 2354 C CA . ALA B 1 31 ? -11.414 -22.078 -7.363 1 97.5 31 ALA B CA 1
ATOM 2355 C C . ALA B 1 31 ? -10.117 -22.219 -8.164 1 97.5 31 ALA B C 1
ATOM 2357 O O . ALA B 1 31 ? -10.094 -22.906 -9.188 1 97.5 31 ALA B O 1
ATOM 2358 N N . THR B 1 32 ? -9.07 -21.562 -7.703 1 98.56 32 THR B N 1
ATOM 2359 C CA . THR B 1 32 ? -7.785 -21.641 -8.391 1 98.56 32 THR B CA 1
ATOM 2360 C C . THR B 1 32 ? -7.195 -23.047 -8.258 1 98.56 32 THR B C 1
ATOM 2362 O O . THR B 1 32 ? -6.711 -23.609 -9.242 1 98.56 32 THR B O 1
ATOM 2365 N N . VAL B 1 33 ? -7.266 -23.578 -7.062 1 98.5 33 VAL B N 1
ATOM 2366 C CA . VAL B 1 33 ? -6.801 -24.938 -6.844 1 98.5 33 VAL B CA 1
ATOM 2367 C C . VAL B 1 33 ? -7.523 -25.891 -7.797 1 98.5 33 VAL B C 1
ATOM 2369 O O . VAL B 1 33 ? -6.887 -26.688 -8.5 1 98.5 33 VAL B O 1
ATOM 2372 N N . ALA B 1 34 ? -8.836 -25.797 -7.859 1 97.75 34 ALA B N 1
ATOM 2373 C CA . ALA B 1 34 ? -9.633 -26.656 -8.727 1 97.75 34 ALA B CA 1
ATOM 2374 C C . ALA B 1 34 ? -9.242 -26.484 -10.188 1 97.75 34 ALA B C 1
ATOM 2376 O O . ALA B 1 34 ? -9.078 -27.469 -10.914 1 97.75 34 ALA B O 1
ATOM 2377 N N . THR B 1 35 ? -9.078 -25.25 -10.609 1 98.06 35 THR B N 1
ATOM 2378 C CA . THR B 1 35 ? -8.703 -24.953 -11.984 1 98.06 35 THR B CA 1
ATOM 2379 C C . THR B 1 35 ? -7.34 -25.547 -12.32 1 98.06 35 THR B C 1
ATOM 2381 O O . THR B 1 35 ? -7.184 -26.203 -13.352 1 98.06 35 THR B O 1
ATOM 2384 N N . LEU B 1 36 ? -6.363 -25.406 -11.469 1 98.62 36 LEU B N 1
ATOM 2385 C CA . LEU B 1 36 ? -5.004 -25.875 -11.703 1 98.62 36 LEU B CA 1
ATOM 2386 C C . LEU B 1 36 ? -4.969 -27.406 -11.766 1 98.62 36 LEU B C 1
ATOM 2388 O O . LEU B 1 36 ? -4.301 -27.984 -12.625 1 98.62 36 LEU B O 1
ATOM 2392 N N . LEU B 1 37 ? -5.684 -28.047 -10.859 1 98.25 37 LEU B N 1
ATOM 2393 C CA . LEU B 1 37 ? -5.738 -29.516 -10.867 1 98.25 37 LEU B CA 1
ATOM 2394 C C . LEU B 1 37 ? -6.371 -30.031 -12.148 1 98.25 37 LEU B C 1
ATOM 2396 O O . LEU B 1 37 ? -5.898 -31 -12.727 1 98.25 37 LEU B O 1
ATOM 2400 N N . SER B 1 38 ? -7.414 -29.359 -12.586 1 97.31 38 SER B N 1
ATOM 2401 C CA . SER B 1 38 ? -8.094 -29.766 -13.812 1 97.31 38 SER B CA 1
ATOM 2402 C C . SER B 1 38 ? -7.176 -29.641 -15.023 1 97.31 38 SER B C 1
ATOM 2404 O O . SER B 1 38 ? -7.387 -30.297 -16.047 1 97.31 38 SER B O 1
ATOM 2406 N N . LEU B 1 39 ? -6.16 -28.812 -14.938 1 97.5 39 LEU B N 1
ATOM 2407 C CA . LEU B 1 39 ? -5.215 -28.578 -16.016 1 97.5 39 LEU B CA 1
ATOM 2408 C C . LEU B 1 39 ? -4.004 -29.5 -15.898 1 97.5 39 LEU B C 1
ATOM 2410 O O . LEU B 1 39 ? -3.08 -29.422 -16.719 1 97.5 39 LEU B O 1
ATOM 2414 N N . GLY B 1 40 ? -3.967 -30.359 -14.852 1 97.56 40 GLY B N 1
ATOM 2415 C CA . GLY B 1 40 ? -2.926 -31.359 -14.695 1 97.56 40 GLY B CA 1
ATOM 2416 C C . GLY B 1 40 ? -1.767 -30.891 -13.836 1 97.56 40 GLY B C 1
ATOM 2417 O O . GLY B 1 40 ? -0.732 -31.562 -13.766 1 97.56 40 GLY B O 1
ATOM 2418 N N . ALA B 1 41 ? -1.885 -29.766 -13.219 1 98.5 41 ALA B N 1
ATOM 2419 C CA . ALA B 1 41 ? -0.85 -29.281 -12.312 1 98.5 41 ALA B CA 1
ATOM 2420 C C . ALA B 1 41 ? -0.891 -30.031 -10.984 1 98.5 41 ALA B C 1
ATOM 2422 O O . ALA B 1 41 ? -1.892 -30.672 -10.656 1 98.5 41 ALA B O 1
ATOM 2423 N N . SER B 1 42 ? 0.22 -30.047 -10.281 1 98.69 42 SER B N 1
ATOM 2424 C CA . SER B 1 42 ? 0.275 -30.453 -8.883 1 98.69 42 SER B CA 1
ATOM 2425 C C . SER B 1 42 ? 0.159 -29.234 -7.957 1 98.69 42 SER B C 1
ATOM 2427 O O . SER B 1 42 ? 0.89 -28.266 -8.117 1 98.69 42 SER B O 1
ATOM 2429 N N . VAL B 1 43 ? -0.768 -29.328 -7.016 1 98.81 43 VAL B N 1
ATOM 2430 C CA . VAL B 1 43 ? -1.042 -28.156 -6.203 1 98.81 43 VAL B CA 1
ATOM 2431 C C . VAL B 1 43 ? -0.684 -28.438 -4.746 1 98.81 43 VAL B C 1
ATOM 2433 O O . VAL B 1 43 ? -1.084 -29.453 -4.188 1 98.81 43 VAL B O 1
ATOM 2436 N N . VAL B 1 44 ? 0.148 -27.594 -4.176 1 98.88 44 VAL B N 1
ATOM 2437 C CA . VAL B 1 44 ? 0.356 -27.531 -2.732 1 98.88 44 VAL B CA 1
ATOM 2438 C C . VAL B 1 44 ? -0.457 -26.375 -2.15 1 98.88 44 VAL B C 1
ATOM 2440 O O . VAL B 1 44 ? -0.127 -25.203 -2.361 1 98.88 44 VAL B O 1
ATOM 2443 N N . ASN B 1 45 ? -1.54 -26.734 -1.412 1 98.75 45 ASN B N 1
ATOM 2444 C CA . ASN B 1 45 ? -2.457 -25.75 -0.836 1 98.75 45 ASN B CA 1
ATOM 2445 C C . ASN B 1 45 ? -2.053 -25.375 0.586 1 98.75 45 ASN B C 1
ATOM 2447 O O . ASN B 1 45 ? -1.933 -26.234 1.453 1 98.75 45 ASN B O 1
ATOM 2451 N N . ALA B 1 46 ? -1.842 -24.109 0.804 1 98.88 46 ALA B N 1
ATOM 2452 C CA . ALA B 1 46 ? -1.514 -23.562 2.119 1 98.88 46 ALA B CA 1
ATOM 2453 C C . ALA B 1 46 ? -2.676 -22.75 2.682 1 98.88 46 ALA B C 1
ATOM 2455 O O . ALA B 1 46 ? -3.094 -21.75 2.082 1 98.88 46 ALA B O 1
ATOM 2456 N N . ASP B 1 47 ? -3.17 -23.078 3.799 1 98.56 47 ASP B N 1
ATOM 2457 C CA . ASP B 1 47 ? -4.262 -22.391 4.473 1 98.56 47 ASP B CA 1
ATOM 2458 C C . ASP B 1 47 ? -4.273 -22.703 5.969 1 98.56 47 ASP B C 1
ATOM 2460 O O . ASP B 1 47 ? -3.578 -23.609 6.422 1 98.56 47 ASP B O 1
ATOM 2464 N N . ILE B 1 48 ? -5.012 -21.906 6.703 1 98.19 48 ILE B N 1
ATOM 2465 C CA . ILE B 1 48 ? -5.121 -22.156 8.141 1 98.19 48 ILE B CA 1
ATOM 2466 C C . ILE B 1 48 ? -6.035 -23.344 8.391 1 98.19 48 ILE B C 1
ATOM 2468 O O . ILE B 1 48 ? -5.875 -24.062 9.391 1 98.19 48 ILE B O 1
ATOM 2472 N N . ASN B 1 49 ? -6.988 -23.625 7.527 1 97.19 49 ASN B N 1
ATOM 2473 C CA . ASN B 1 49 ? -7.891 -24.766 7.57 1 97.19 49 ASN B CA 1
ATOM 2474 C C . ASN B 1 49 ? -7.934 -25.5 6.23 1 97.19 49 ASN B C 1
ATOM 2476 O O . ASN B 1 49 ? -7.863 -24.859 5.172 1 97.19 49 ASN B O 1
ATOM 2480 N N . PRO B 1 50 ? -8.016 -26.812 6.254 1 97.06 50 PRO B N 1
ATOM 2481 C CA . PRO B 1 50 ? -8.219 -27.516 4.988 1 97.06 50 PRO B CA 1
ATOM 2482 C C . PRO B 1 50 ? -9.562 -27.203 4.34 1 97.06 50 PRO B C 1
ATOM 2484 O O . PRO B 1 50 ? -10.469 -26.703 5.004 1 97.06 50 PRO B O 1
ATOM 2487 N N . PRO B 1 51 ? -9.641 -27.391 3.039 1 95.75 51 PRO B N 1
ATOM 2488 C CA . PRO B 1 51 ? -10.969 -27.234 2.43 1 95.75 51 PRO B CA 1
ATOM 2489 C C . PRO B 1 51 ? -11.961 -28.297 2.91 1 95.75 51 PRO B C 1
ATOM 2491 O O . PRO B 1 51 ? -11.562 -29.281 3.531 1 95.75 51 PRO B O 1
ATOM 2494 N N . ALA B 1 52 ? -13.219 -28.016 2.705 1 93.19 52 ALA B N 1
ATOM 2495 C CA . ALA B 1 52 ? -14.266 -28.953 3.111 1 93.19 52 ALA B CA 1
ATOM 2496 C C . ALA B 1 52 ? -14.047 -30.328 2.486 1 93.19 52 ALA B C 1
ATOM 2498 O O . ALA B 1 52 ? -14.227 -31.344 3.146 1 93.19 52 ALA B O 1
ATOM 2499 N N . GLU B 1 53 ? -13.656 -30.359 1.218 1 92.62 53 GLU B N 1
ATOM 2500 C CA . GLU B 1 53 ? -13.328 -31.578 0.486 1 92.62 53 GLU B CA 1
ATOM 2501 C C . GLU B 1 53 ? -11.938 -31.484 -0.14 1 92.62 53 GLU B C 1
ATOM 2503 O O . GLU B 1 53 ? -11.641 -30.531 -0.864 1 92.62 53 GLU B O 1
ATOM 2508 N N . GLN B 1 54 ? -11.18 -32.438 0.168 1 90.31 54 GLN B N 1
ATOM 2509 C CA . GLN B 1 54 ? -9.844 -32.438 -0.423 1 90.31 54 GLN B CA 1
ATOM 2510 C C . GLN B 1 54 ? -9.844 -33.188 -1.757 1 90.31 54 GLN B C 1
ATOM 2512 O O . GLN B 1 54 ? -10.445 -34.25 -1.881 1 90.31 54 GLN B O 1
ATOM 2517 N N . PRO B 1 55 ? -9.195 -32.562 -2.633 1 90 55 PRO B N 1
ATOM 2518 C CA . PRO B 1 55 ? -9.133 -33.219 -3.941 1 90 55 PRO B CA 1
ATOM 2519 C C . PRO B 1 55 ? -8.312 -34.531 -3.92 1 90 55 PRO B C 1
ATOM 2521 O O . PRO B 1 55 ? -7.406 -34.656 -3.092 1 90 55 PRO B O 1
ATOM 2524 N N . GLU B 1 56 ? -8.602 -35.531 -4.75 1 85.38 56 GLU B N 1
ATOM 2525 C CA . GLU B 1 56 ? -7.891 -36.781 -4.863 1 85.38 56 GLU B CA 1
ATOM 2526 C C . GLU B 1 56 ? -6.773 -36.719 -5.898 1 85.38 56 GLU B C 1
ATOM 2528 O O . GLU B 1 56 ? -5.945 -37.625 -6 1 85.38 56 GLU B O 1
ATOM 2533 N N . SER B 1 57 ? -6.5 -35.656 -6.488 1 86.38 57 SER B N 1
ATOM 2534 C CA . SER B 1 57 ? -5.5 -35.438 -7.535 1 86.38 57 SER B CA 1
ATOM 2535 C C . SER B 1 57 ? -4.141 -35.094 -6.938 1 86.38 57 SER B C 1
ATOM 2537 O O . SER B 1 57 ? -3.818 -35.531 -5.824 1 86.38 57 SER B O 1
ATOM 2539 N N . SER B 1 58 ? -3.184 -34.688 -7.797 1 93.69 58 SER B N 1
ATOM 2540 C CA . SER B 1 58 ? -1.871 -34.25 -7.359 1 93.69 58 SER B CA 1
ATOM 2541 C C . SER B 1 58 ? -1.99 -33 -6.473 1 93.69 58 SER B C 1
ATOM 2543 O O . SER B 1 58 ? -1.647 -31.891 -6.895 1 93.69 58 SER B O 1
ATOM 2545 N N . TYR B 1 59 ? -2.592 -33.281 -5.246 1 97.75 59 TYR B N 1
ATOM 2546 C CA . TYR B 1 59 ? -2.943 -32.25 -4.273 1 97.75 59 TYR B CA 1
ATOM 2547 C C . TYR B 1 59 ? -2.342 -32.562 -2.908 1 97.75 59 TYR B C 1
ATOM 2549 O O . TYR B 1 59 ? -2.359 -33.719 -2.461 1 97.75 59 TYR B O 1
ATOM 2557 N N . THR B 1 60 ? -1.721 -31.578 -2.303 1 97.94 60 THR B N 1
ATOM 2558 C CA . THR B 1 60 ? -1.206 -31.672 -0.941 1 97.94 60 THR B CA 1
ATOM 2559 C C . THR B 1 60 ? -1.644 -30.453 -0.116 1 97.94 60 THR B C 1
ATOM 2561 O O . THR B 1 60 ? -1.519 -29.312 -0.562 1 97.94 60 THR B O 1
ATOM 2564 N N . PHE B 1 61 ? -2.215 -30.703 1.06 1 98.44 61 PHE B N 1
ATOM 2565 C CA . PHE B 1 61 ? -2.549 -29.625 1.99 1 98.44 61 PHE B CA 1
ATOM 2566 C C . PHE B 1 61 ? -1.448 -29.453 3.031 1 98.44 61 PHE B C 1
ATOM 2568 O O . PHE B 1 61 ? -0.964 -30.422 3.602 1 98.44 61 PHE B O 1
ATOM 2575 N N . VAL B 1 62 ? -0.984 -28.266 3.209 1 98.75 62 VAL B N 1
ATOM 2576 C CA . VAL B 1 62 ? -0.057 -27.906 4.277 1 98.75 62 VAL B CA 1
ATOM 2577 C C . VAL B 1 62 ? -0.671 -26.797 5.141 1 98.75 62 VAL B C 1
ATOM 2579 O O . VAL B 1 62 ? -0.901 -25.688 4.672 1 98.75 62 VAL B O 1
ATOM 2582 N N . LYS B 1 63 ? -1.003 -27.109 6.398 1 98.81 63 LYS B N 1
ATOM 2583 C CA . LYS B 1 63 ? -1.502 -26.078 7.301 1 98.81 63 LYS B CA 1
ATOM 2584 C C . LYS B 1 63 ? -0.49 -24.938 7.449 1 98.81 63 LYS B C 1
ATOM 2586 O O . LYS B 1 63 ? 0.642 -25.172 7.883 1 98.81 63 LYS B O 1
ATOM 2591 N N . THR B 1 64 ? -0.921 -23.766 7.102 1 98.88 64 THR B N 1
ATOM 2592 C CA . THR B 1 64 ? -0.009 -22.641 7.062 1 98.88 64 THR B CA 1
ATOM 2593 C C . THR B 1 64 ? -0.714 -21.359 7.516 1 98.88 64 THR B C 1
ATOM 2595 O O . THR B 1 64 ? -1.775 -21.016 6.992 1 98.88 64 THR B O 1
ATOM 2598 N N . ASP B 1 65 ? -0.214 -20.719 8.516 1 98.94 65 ASP B N 1
ATOM 2599 C CA . ASP B 1 65 ? -0.516 -19.312 8.812 1 98.94 65 ASP B CA 1
ATOM 2600 C C . ASP B 1 65 ? 0.454 -18.375 8.094 1 98.94 65 ASP B C 1
ATOM 2602 O O . ASP B 1 65 ? 1.622 -18.281 8.477 1 98.94 65 ASP B O 1
ATOM 2606 N N . VAL B 1 66 ? -0.035 -17.688 7.066 1 98.88 66 VAL B N 1
ATOM 2607 C CA . VAL B 1 66 ? 0.849 -16.938 6.184 1 98.88 66 VAL B CA 1
ATOM 2608 C C . VAL B 1 66 ? 1.485 -15.773 6.953 1 98.88 66 VAL B C 1
ATOM 2610 O O . VAL B 1 66 ? 2.449 -15.164 6.484 1 98.88 66 VAL B O 1
ATOM 2613 N N . THR B 1 67 ? 0.946 -15.398 8.148 1 98.75 67 THR B N 1
ATOM 2614 C CA . THR B 1 67 ? 1.519 -14.312 8.953 1 98.75 67 THR B CA 1
ATOM 2615 C C . THR B 1 67 ? 2.77 -14.789 9.68 1 98.75 67 THR B C 1
ATOM 2617 O O . THR B 1 67 ? 3.529 -13.977 10.219 1 98.75 67 THR B O 1
ATOM 2620 N N . VAL B 1 68 ? 2.998 -16.078 9.734 1 98.88 68 VAL B N 1
ATOM 2621 C CA . VAL B 1 68 ? 4.105 -16.672 10.469 1 98.88 68 VAL B CA 1
ATOM 2622 C C . VAL B 1 68 ? 5.195 -17.125 9.492 1 98.88 68 VAL B C 1
ATOM 2624 O O . VAL B 1 68 ? 4.996 -18.047 8.711 1 98.88 68 VAL B O 1
ATOM 2627 N N . TRP B 1 69 ? 6.383 -16.516 9.562 1 98.75 69 TRP B N 1
ATOM 2628 C CA . TRP B 1 69 ? 7.484 -16.781 8.648 1 98.75 69 TRP B CA 1
ATOM 2629 C C . TRP B 1 69 ? 7.871 -18.25 8.664 1 98.75 69 TRP B C 1
ATOM 2631 O O . TRP B 1 69 ? 8.023 -18.875 7.609 1 98.75 69 TRP B O 1
ATOM 2641 N N . ALA B 1 70 ? 7.965 -18.844 9.812 1 98.69 70 ALA B N 1
ATOM 2642 C CA . ALA B 1 70 ? 8.383 -20.25 9.945 1 98.69 70 ALA B CA 1
ATOM 2643 C C . ALA B 1 70 ? 7.391 -21.172 9.25 1 98.69 70 ALA B C 1
ATOM 2645 O O . ALA B 1 70 ? 7.785 -22.203 8.688 1 98.69 70 ALA B O 1
ATOM 2646 N N . ASP B 1 71 ? 6.078 -20.844 9.328 1 98.88 71 ASP B N 1
ATOM 2647 C CA . ASP B 1 71 ? 5.078 -21.641 8.625 1 98.88 71 ASP B CA 1
ATOM 2648 C C . ASP B 1 71 ? 5.305 -21.609 7.117 1 98.88 71 ASP B C 1
ATOM 2650 O O . ASP B 1 71 ? 5.152 -22.625 6.434 1 98.88 71 ASP B O 1
ATOM 2654 N N . GLN B 1 72 ? 5.652 -20.484 6.605 1 98.81 72 GLN B N 1
ATOM 2655 C CA . GLN B 1 72 ? 5.863 -20.328 5.168 1 98.81 72 GLN B CA 1
ATOM 2656 C C . GLN B 1 72 ? 7.137 -21.047 4.723 1 98.81 72 GLN B C 1
ATOM 2658 O O . GLN B 1 72 ? 7.176 -21.641 3.648 1 98.81 72 GLN B O 1
ATOM 2663 N N . VAL B 1 73 ? 8.148 -20.922 5.551 1 98.88 73 VAL B N 1
ATOM 2664 C CA . VAL B 1 73 ? 9.367 -21.672 5.262 1 98.88 73 VAL B CA 1
ATOM 2665 C C . VAL B 1 73 ? 9.047 -23.172 5.172 1 98.88 73 VAL B C 1
ATOM 2667 O O . VAL B 1 73 ? 9.461 -23.844 4.223 1 98.88 73 VAL B O 1
ATOM 2670 N N . ALA B 1 74 ? 8.328 -23.672 6.141 1 98.81 74 ALA B N 1
ATOM 2671 C CA . ALA B 1 74 ? 7.957 -25.078 6.172 1 98.81 74 ALA B CA 1
ATOM 2672 C C . ALA B 1 74 ? 7.129 -25.453 4.945 1 98.81 74 ALA B C 1
ATOM 2674 O O . ALA B 1 74 ? 7.273 -26.547 4.398 1 98.81 74 ALA B O 1
ATOM 2675 N N . LEU B 1 75 ? 6.273 -24.594 4.516 1 98.94 75 LEU B N 1
ATOM 2676 C CA . LEU B 1 75 ? 5.441 -24.797 3.33 1 98.94 75 LEU B CA 1
ATOM 2677 C C . LEU B 1 75 ? 6.305 -25.047 2.1 1 98.94 75 LEU B C 1
ATOM 2679 O O . LEU B 1 75 ? 6.086 -26.016 1.372 1 98.94 75 LEU B O 1
ATOM 2683 N N . PHE B 1 76 ? 7.266 -24.188 1.833 1 98.88 76 PHE B N 1
ATOM 2684 C CA . PHE B 1 76 ? 8.109 -24.297 0.652 1 98.88 76 PHE B CA 1
ATOM 2685 C C . PHE B 1 76 ? 9.008 -25.531 0.747 1 98.88 76 PHE B C 1
ATOM 2687 O O . PHE B 1 76 ? 9.234 -26.219 -0.253 1 98.88 76 PHE B O 1
ATOM 2694 N N . LYS B 1 77 ? 9.5 -25.781 1.938 1 98.56 77 LYS B N 1
ATOM 2695 C CA . LYS B 1 77 ? 10.297 -27 2.127 1 98.56 77 LYS B CA 1
ATOM 2696 C C . LYS B 1 77 ? 9.484 -28.25 1.804 1 98.56 77 LYS B C 1
ATOM 2698 O O . LYS B 1 77 ? 9.992 -29.188 1.18 1 98.56 77 LYS B O 1
ATOM 2703 N N . LYS B 1 78 ? 8.242 -28.266 2.279 1 98.75 78 LYS B N 1
ATOM 2704 C CA . LYS B 1 78 ? 7.375 -29.406 2.01 1 98.75 78 LYS B CA 1
ATOM 2705 C C . LYS B 1 78 ? 7.141 -29.578 0.512 1 98.75 78 LYS B C 1
ATOM 2707 O O . LYS B 1 78 ? 7.164 -30.688 -0.001 1 98.75 78 LYS B O 1
ATOM 2712 N N . ALA B 1 79 ? 6.863 -28.5 -0.192 1 98.75 79 ALA B N 1
ATOM 2713 C CA . ALA B 1 79 ? 6.688 -28.547 -1.641 1 98.75 79 ALA B CA 1
ATOM 2714 C C . ALA B 1 79 ? 7.926 -29.125 -2.324 1 98.75 79 ALA B C 1
ATOM 2716 O O . ALA B 1 79 ? 7.812 -29.969 -3.221 1 98.75 79 ALA B O 1
ATOM 2717 N N . LYS B 1 80 ? 9.094 -28.719 -1.901 1 98.12 80 LYS B N 1
ATOM 2718 C CA . LYS B 1 80 ? 10.344 -29.203 -2.473 1 98.12 80 LYS B CA 1
ATOM 2719 C C . LYS B 1 80 ? 10.57 -30.688 -2.148 1 98.12 80 LYS B C 1
ATOM 2721 O O . LYS B 1 80 ? 11.07 -31.438 -2.984 1 98.12 80 LYS B O 1
ATOM 2726 N N . GLU B 1 81 ? 10.242 -30.969 -0.921 1 98.12 81 GLU B N 1
ATOM 2727 C CA . GLU B 1 81 ? 10.375 -32.375 -0.506 1 98.12 81 GLU B CA 1
ATOM 2728 C C . GLU B 1 81 ? 9.555 -33.281 -1.403 1 98.12 81 GLU B C 1
ATOM 2730 O O . GLU B 1 81 ? 10.031 -34.344 -1.812 1 98.12 81 GLU B O 1
ATOM 2735 N N . ILE B 1 82 ? 8.375 -32.875 -1.729 1 98 82 ILE B N 1
ATOM 2736 C CA . ILE B 1 82 ? 7.438 -33.719 -2.457 1 98 82 ILE B CA 1
ATOM 2737 C C . ILE B 1 82 ? 7.75 -33.688 -3.951 1 98 82 ILE B C 1
ATOM 2739 O O . ILE B 1 82 ? 7.734 -34.719 -4.629 1 98 82 ILE B O 1
ATOM 2743 N N . HIS B 1 83 ? 8.07 -32.5 -4.469 1 98.19 83 HIS B N 1
ATOM 2744 C CA . HIS B 1 83 ? 8.062 -32.344 -5.914 1 98.19 83 HIS B CA 1
ATOM 2745 C C . HIS B 1 83 ? 9.453 -32 -6.438 1 98.19 83 HIS B C 1
ATOM 2747 O O . HIS B 1 83 ? 9.688 -32.031 -7.648 1 98.19 83 HIS B O 1
ATOM 2753 N N . GLY B 1 84 ? 10.367 -31.562 -5.539 1 97.94 84 GLY B N 1
ATOM 2754 C CA . GLY B 1 84 ? 11.727 -31.203 -5.914 1 97.94 84 GLY B CA 1
ATOM 2755 C C . GLY B 1 84 ? 11.836 -29.828 -6.516 1 97.94 84 GLY B C 1
ATOM 2756 O O . GLY B 1 84 ? 12.938 -29.344 -6.797 1 97.94 84 GLY B O 1
ATOM 2757 N N . ARG B 1 85 ? 10.648 -29.172 -6.742 1 98 85 ARG B N 1
ATOM 2758 C CA . ARG B 1 85 ? 10.664 -27.875 -7.387 1 98 85 ARG B CA 1
ATOM 2759 C C . ARG B 1 85 ? 9.383 -27.094 -7.074 1 98 85 ARG B C 1
ATOM 2761 O O . ARG B 1 85 ? 8.43 -27.656 -6.535 1 98 85 ARG B O 1
ATOM 2768 N N . VAL B 1 86 ? 9.391 -25.844 -7.324 1 98.75 86 VAL B N 1
ATOM 2769 C CA . VAL B 1 86 ? 8.227 -24.953 -7.328 1 98.75 86 VAL B CA 1
ATOM 2770 C C . VAL B 1 86 ? 8.211 -24.125 -8.617 1 98.75 86 VAL B C 1
ATOM 2772 O O . VAL B 1 86 ? 9.102 -23.297 -8.844 1 98.75 86 VAL B O 1
ATOM 2775 N N . ASP B 1 87 ? 7.188 -24.297 -9.414 1 98.88 87 ASP B N 1
ATOM 2776 C CA . ASP B 1 87 ? 7.137 -23.594 -10.703 1 98.88 87 ASP B CA 1
ATOM 2777 C C . ASP B 1 87 ? 6.422 -22.25 -10.578 1 98.88 87 ASP B C 1
ATOM 2779 O O . ASP B 1 87 ? 6.836 -21.266 -11.188 1 98.88 87 ASP B O 1
ATOM 2783 N N . HIS B 1 88 ? 5.332 -22.25 -9.891 1 98.94 88 HIS B N 1
ATOM 2784 C CA . HIS B 1 88 ? 4.508 -21.047 -9.742 1 98.94 88 HIS B CA 1
ATOM 2785 C C . HIS B 1 88 ? 3.992 -20.922 -8.312 1 98.94 88 HIS B C 1
ATOM 2787 O O . HIS B 1 88 ? 3.863 -21.906 -7.598 1 98.94 88 HIS B O 1
ATOM 2793 N N . VAL B 1 89 ? 3.773 -19.734 -7.934 1 98.94 89 VAL B N 1
ATOM 2794 C CA . VAL B 1 89 ? 3.111 -19.438 -6.668 1 98.94 89 VAL B CA 1
ATOM 2795 C C . VAL B 1 89 ? 1.976 -18.438 -6.898 1 98.94 89 VAL B C 1
ATOM 2797 O O . VAL B 1 89 ? 2.107 -17.516 -7.699 1 98.94 89 VAL B O 1
ATOM 2800 N N . PHE B 1 90 ? 0.835 -18.719 -6.258 1 99 90 PHE B N 1
ATOM 2801 C CA . PHE B 1 90 ? -0.248 -17.75 -6.152 1 99 90 PHE B CA 1
ATOM 2802 C C . PHE B 1 90 ? -0.378 -17.234 -4.723 1 99 90 PHE B C 1
ATOM 2804 O O . PHE B 1 90 ? -0.938 -17.922 -3.863 1 99 90 PHE B O 1
ATOM 2811 N N . ALA B 1 91 ? 0.202 -16.062 -4.477 1 98.94 91 ALA B N 1
ATOM 2812 C CA . ALA B 1 91 ? 0.034 -15.383 -3.191 1 98.94 91 ALA B CA 1
ATOM 2813 C C . ALA B 1 91 ? -1.367 -14.789 -3.062 1 98.94 91 ALA B C 1
ATOM 2815 O O . ALA B 1 91 ? -1.596 -13.633 -3.428 1 98.94 91 ALA B O 1
ATOM 2816 N N . ASN B 1 92 ? -2.281 -15.562 -2.461 1 98.56 92 ASN B N 1
ATOM 2817 C CA . ASN B 1 92 ? -3.711 -15.289 -2.572 1 98.56 92 ASN B CA 1
ATOM 2818 C C . ASN B 1 92 ? -4.363 -15.133 -1.201 1 98.56 92 ASN B C 1
ATOM 2820 O O . ASN B 1 92 ? -5.402 -14.484 -1.075 1 98.56 92 ASN B O 1
ATOM 2824 N N . ALA B 1 93 ? -3.73 -15.719 -0.151 1 97.88 93 ALA B N 1
ATOM 2825 C CA . ALA B 1 93 ? -4.367 -15.695 1.163 1 97.88 93 ALA B CA 1
ATOM 2826 C C . ALA B 1 93 ? -4.75 -14.273 1.561 1 97.88 93 ALA B C 1
ATOM 2828 O O . ALA B 1 93 ? -3.971 -13.336 1.373 1 97.88 93 ALA B O 1
ATOM 2829 N N . GLY B 1 94 ? -5.906 -14.109 1.992 1 95.44 94 GLY B N 1
ATOM 2830 C CA . GLY B 1 94 ? -6.41 -12.812 2.414 1 95.44 94 GLY B CA 1
ATOM 2831 C C . GLY B 1 94 ? -7.641 -12.906 3.297 1 95.44 94 GLY B C 1
ATOM 2832 O O . GLY B 1 94 ? -8.227 -13.984 3.439 1 95.44 94 GLY B O 1
ATOM 2833 N N . VAL B 1 95 ? -7.988 -11.844 3.965 1 95 95 VAL B N 1
ATOM 2834 C CA . VAL B 1 95 ? -9.172 -11.734 4.809 1 95 95 VAL B CA 1
ATOM 2835 C C . VAL B 1 95 ? -9.891 -10.422 4.52 1 95 95 VAL B C 1
ATOM 2837 O O . VAL B 1 95 ? -9.344 -9.539 3.852 1 95 95 VAL B O 1
ATOM 2840 N N . GLY B 1 96 ? -11.172 -10.352 4.93 1 94.12 96 GLY B N 1
ATOM 2841 C CA . GLY B 1 96 ? -11.938 -9.125 4.785 1 94.12 96 GLY B CA 1
ATOM 2842 C C . GLY B 1 96 ? -11.555 -8.062 5.801 1 94.12 96 GLY B C 1
ATOM 2843 O O . GLY B 1 96 ? -10.719 -8.305 6.68 1 94.12 96 GLY B O 1
ATOM 2844 N N . PRO B 1 97 ? -12.172 -6.883 5.66 1 95.44 97 PRO B N 1
ATOM 2845 C CA . PRO B 1 97 ? -11.875 -5.77 6.566 1 95.44 97 PRO B CA 1
ATOM 2846 C C . PRO B 1 97 ? -12.117 -6.121 8.031 1 95.44 97 PRO B C 1
ATOM 2848 O O . PRO B 1 97 ? -13.078 -6.828 8.352 1 95.44 97 PRO B O 1
ATOM 2851 N N . ARG B 1 98 ? -11.211 -5.582 8.914 1 96.31 98 ARG B N 1
ATOM 2852 C CA . ARG B 1 98 ? -11.297 -5.949 10.32 1 96.31 98 ARG B CA 1
ATOM 2853 C C . ARG B 1 98 ? -11.148 -4.719 11.219 1 96.31 98 ARG B C 1
ATOM 2855 O O . ARG B 1 98 ? -11.68 -4.688 12.328 1 96.31 98 ARG B O 1
ATOM 2862 N N . ALA B 1 99 ? -10.453 -3.67 10.781 1 98.12 99 ALA B N 1
ATOM 2863 C CA . ALA B 1 99 ? -10.102 -2.545 11.641 1 98.12 99 ALA B CA 1
ATOM 2864 C C . ALA B 1 99 ? -11.211 -1.499 11.656 1 98.12 99 ALA B C 1
ATOM 2866 O O . ALA B 1 99 ? -11.875 -1.273 10.641 1 98.12 99 ALA B O 1
ATOM 2867 N N . ASN B 1 100 ? -11.438 -0.871 12.812 1 98.38 100 ASN B N 1
ATOM 2868 C CA . ASN B 1 100 ? -12.305 0.292 12.977 1 98.38 100 ASN B CA 1
ATOM 2869 C C . ASN B 1 100 ? -11.508 1.538 13.344 1 98.38 100 ASN B C 1
ATOM 2871 O O . ASN B 1 100 ? -11.18 1.748 14.516 1 98.38 100 ASN B O 1
ATOM 2875 N N . TYR B 1 101 ? -11.289 2.408 12.422 1 98.75 101 TYR B N 1
ATOM 2876 C CA . TYR B 1 101 ? -10.422 3.564 12.617 1 98.75 101 TYR B CA 1
ATOM 2877 C C . TYR B 1 101 ? -11.188 4.727 13.234 1 98.75 101 TYR B C 1
ATOM 2879 O O . TYR B 1 101 ? -10.609 5.773 13.531 1 98.75 101 TYR B O 1
ATOM 2887 N N . LEU B 1 102 ? -12.484 4.508 13.414 1 98.62 102 LEU B N 1
ATOM 2888 C CA . LEU B 1 102 ? -13.305 5.527 14.062 1 98.62 102 LEU B CA 1
ATOM 2889 C C . LEU B 1 102 ? -13.703 5.09 15.469 1 98.62 102 LEU B C 1
ATOM 2891 O O . LEU B 1 102 ? -14.508 5.754 16.125 1 98.62 102 LEU B O 1
ATOM 2895 N N . SER B 1 103 ? -13.117 3.971 15.938 1 98.19 103 SER B N 1
ATOM 2896 C CA . SER B 1 103 ? -13.43 3.479 17.281 1 98.19 103 SER B CA 1
ATOM 2897 C C . SER B 1 103 ? -13.109 4.523 18.344 1 98.19 103 SER B C 1
ATOM 2899 O O . SER B 1 103 ? -12.133 5.262 18.203 1 98.19 103 SER B O 1
ATOM 2901 N N . THR B 1 104 ? -13.906 4.508 19.391 1 97.88 104 THR B N 1
ATOM 2902 C CA . THR B 1 104 ? -13.648 5.367 20.531 1 97.88 104 THR B CA 1
ATOM 2903 C C . THR B 1 104 ? -13.438 4.535 21.797 1 97.88 104 THR B C 1
ATOM 2905 O O . THR B 1 104 ? -13.547 5.051 22.906 1 97.88 104 THR B O 1
ATOM 2908 N N . ASP B 1 105 ? -13.195 3.26 21.562 1 98.19 105 ASP B N 1
ATOM 2909 C CA . ASP B 1 105 ? -12.945 2.381 22.703 1 98.19 105 ASP B CA 1
ATOM 2910 C C . ASP B 1 105 ? -11.633 2.744 23.391 1 98.19 105 ASP B C 1
ATOM 2912 O O . ASP B 1 105 ? -10.617 2.973 22.734 1 98.19 105 ASP B O 1
ATOM 2916 N N . VAL B 1 106 ? -11.633 2.77 24.688 1 98.38 106 VAL B N 1
ATOM 2917 C CA . VAL B 1 106 ? -10.453 3.129 25.469 1 98.38 106 VAL B CA 1
ATOM 2918 C C . VAL B 1 106 ? -10.078 1.983 26.406 1 98.38 106 VAL B C 1
ATOM 2920 O O . VAL B 1 106 ? -10.922 1.157 26.75 1 98.38 106 VAL B O 1
ATOM 2923 N N . ASP B 1 107 ? -8.781 1.941 26.734 1 98 107 ASP B N 1
ATOM 2924 C CA . ASP B 1 107 ? -8.305 0.923 27.656 1 98 107 ASP B CA 1
ATOM 2925 C C . ASP B 1 107 ? -8.508 1.36 29.109 1 98 107 ASP B C 1
ATOM 2927 O O . ASP B 1 107 ? -9.227 2.328 29.375 1 98 107 ASP B O 1
ATOM 2931 N N . GLU B 1 108 ? -7.926 0.637 30 1 97.75 108 GLU B N 1
ATOM 2932 C CA . GLU B 1 108 ? -8.109 0.871 31.438 1 97.75 108 GLU B CA 1
ATOM 2933 C C . GLU B 1 108 ? -7.57 2.24 31.844 1 97.75 108 GLU B C 1
ATOM 2935 O O . GLU B 1 108 ? -8.031 2.826 32.812 1 97.75 108 GLU B O 1
ATOM 2940 N N . ASN B 1 109 ? -6.637 2.781 31.062 1 97 109 ASN B N 1
ATOM 2941 C CA . ASN B 1 109 ? -6.031 4.074 31.359 1 97 109 ASN B CA 1
ATOM 2942 C C . ASN B 1 109 ? -6.77 5.215 30.672 1 97 109 ASN B C 1
ATOM 2944 O O . ASN B 1 109 ? -6.355 6.371 30.766 1 97 109 ASN B O 1
ATOM 2948 N N . GLY B 1 110 ? -7.816 4.883 29.906 1 97.81 110 GLY B N 1
ATOM 2949 C CA . GLY B 1 110 ? -8.57 5.891 29.188 1 97.81 110 GLY B CA 1
ATOM 2950 C C . GLY B 1 110 ? -7.965 6.246 27.844 1 97.81 110 GLY B C 1
ATOM 2951 O O . GLY B 1 110 ? -8.359 7.234 27.219 1 97.81 110 GLY B O 1
ATOM 2952 N N . ASP B 1 111 ? -7.027 5.48 27.453 1 98.38 111 ASP B N 1
ATOM 2953 C CA . ASP B 1 111 ? -6.371 5.719 26.172 1 98.38 111 ASP B CA 1
ATOM 2954 C C . ASP B 1 111 ? -7.035 4.922 25.047 1 98.38 111 ASP B C 1
ATOM 2956 O O . ASP B 1 111 ? -7.438 3.775 25.25 1 98.38 111 ASP B O 1
ATOM 2960 N N . LEU B 1 112 ? -7.133 5.574 23.953 1 98.75 112 LEU B N 1
ATOM 2961 C CA . LEU B 1 112 ? -7.727 4.898 22.797 1 98.75 112 LEU B CA 1
ATOM 2962 C C . LEU B 1 112 ? -7.047 3.559 22.547 1 98.75 112 LEU B C 1
ATOM 2964 O O . LEU B 1 112 ? -5.82 3.457 22.609 1 98.75 112 LEU B O 1
ATOM 2968 N N . VAL B 1 113 ? -7.871 2.555 22.25 1 98.75 113 VAL B N 1
ATOM 2969 C CA . VAL B 1 113 ? -7.348 1.232 21.922 1 98.75 113 VAL B CA 1
ATOM 2970 C C . VAL B 1 113 ? -6.809 1.224 20.5 1 98.75 113 VAL B C 1
ATOM 2972 O O . VAL B 1 113 ? -7.453 1.741 19.578 1 98.75 113 VAL B O 1
ATOM 2975 N N . GLU B 1 114 ? -5.637 0.701 20.312 1 98.69 114 GLU B N 1
ATOM 2976 C CA . GLU B 1 114 ? -5.031 0.599 19 1 98.69 114 GLU B CA 1
ATOM 2977 C C . GLU B 1 114 ? -5.887 -0.251 18.062 1 98.69 114 GLU B C 1
ATOM 2979 O O . GLU B 1 114 ? -6.32 -1.344 18.422 1 98.69 114 GLU B O 1
ATOM 2984 N N . PRO B 1 115 ? -6.176 0.205 16.812 1 98.69 115 PRO B N 1
ATOM 2985 C CA . PRO B 1 115 ? -6.848 -0.668 15.852 1 98.69 115 PRO B CA 1
ATOM 2986 C C . PRO B 1 115 ? -6.027 -1.913 15.508 1 98.69 115 PRO B C 1
ATOM 2988 O O . PRO B 1 115 ? -4.797 -1.867 15.516 1 98.69 115 PRO B O 1
ATOM 2991 N N . THR B 1 116 ? -6.77 -2.984 15.211 1 98.69 116 THR B N 1
ATOM 2992 C CA . THR B 1 116 ? -6.102 -4.223 14.828 1 98.69 116 THR B CA 1
ATOM 2993 C C . THR B 1 116 ? -5.371 -4.059 13.5 1 98.69 116 THR B C 1
ATOM 2995 O O . THR B 1 116 ? -5.805 -3.285 12.641 1 98.69 116 THR B O 1
ATOM 2998 N N . HIS B 1 117 ? -4.238 -4.754 13.305 1 98.5 117 HIS B N 1
ATOM 2999 C CA . HIS B 1 117 ? -3.512 -4.801 12.039 1 98.5 117 HIS B CA 1
ATOM 3000 C C . HIS B 1 117 ? -3.615 -6.176 11.391 1 98.5 117 HIS B C 1
ATOM 3002 O O . HIS B 1 117 ? -2.812 -6.52 10.523 1 98.5 117 HIS B O 1
ATOM 3008 N N . ALA B 1 118 ? -4.594 -6.977 11.812 1 98.44 118 ALA B N 1
ATOM 3009 C CA . ALA B 1 118 ? -4.68 -8.383 11.422 1 98.44 118 ALA B CA 1
ATOM 3010 C C . ALA B 1 118 ? -4.801 -8.531 9.914 1 98.44 118 ALA B C 1
ATOM 3012 O O . ALA B 1 118 ? -4.195 -9.422 9.32 1 98.44 118 ALA B O 1
ATOM 3013 N N . LEU B 1 119 ? -5.551 -7.688 9.289 1 98.19 119 LEU B N 1
ATOM 3014 C CA . LEU B 1 119 ? -5.711 -7.785 7.844 1 98.19 119 LEU B CA 1
ATOM 3015 C C . LEU B 1 119 ? -4.395 -7.496 7.133 1 98.19 119 LEU B C 1
ATOM 3017 O O . LEU B 1 119 ? -4.039 -8.188 6.172 1 98.19 119 LEU B O 1
ATOM 3021 N N . LEU B 1 120 ? -3.656 -6.48 7.551 1 98.81 120 LEU B N 1
ATOM 3022 C CA . LEU B 1 120 ? -2.361 -6.18 6.949 1 98.81 120 LEU B CA 1
ATOM 3023 C C . LEU B 1 120 ? -1.384 -7.332 7.152 1 98.81 120 LEU B C 1
ATOM 3025 O O . LEU B 1 120 ? -0.574 -7.625 6.27 1 98.81 120 LEU B O 1
ATOM 3029 N N . ASP B 1 121 ?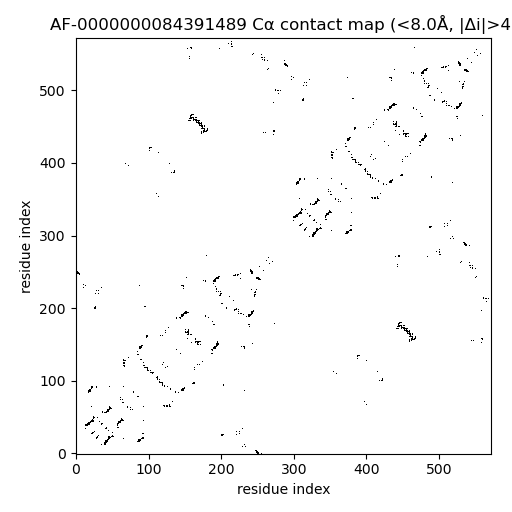 -1.486 -7.957 8.312 1 98.75 121 ASP B N 1
ATOM 3030 C CA . ASP B 1 121 ? -0.618 -9.094 8.578 1 98.75 121 ASP B CA 1
ATOM 3031 C C . ASP B 1 121 ? -0.868 -10.227 7.582 1 98.75 121 ASP B C 1
ATOM 3033 O O . ASP B 1 121 ? 0.077 -10.82 7.059 1 98.75 121 ASP B O 1
ATOM 3037 N N . VAL B 1 122 ? -2.066 -10.469 7.289 1 98.56 122 VAL B N 1
ATOM 3038 C CA . VAL B 1 122 ? -2.41 -11.594 6.422 1 98.56 122 VAL B CA 1
ATOM 3039 C C . VAL B 1 122 ? -2.244 -11.188 4.957 1 98.56 122 VAL B C 1
ATOM 3041 O O . VAL B 1 122 ? -1.504 -11.828 4.211 1 98.56 122 VAL B O 1
ATOM 3044 N N . SER B 1 123 ? -2.846 -10.07 4.559 1 98.44 123 SER B N 1
ATOM 3045 C CA . SER B 1 123 ? -3.049 -9.734 3.15 1 98.44 123 SER B CA 1
ATOM 3046 C C . SER B 1 123 ? -1.865 -8.945 2.594 1 98.44 123 SER B C 1
ATOM 3048 O O . SER B 1 123 ? -1.771 -8.734 1.384 1 98.44 123 SER B O 1
ATOM 3050 N N . LEU B 1 124 ? -1.003 -8.5 3.455 1 98.88 124 LEU B N 1
ATOM 3051 C CA . LEU B 1 124 ? 0.195 -7.812 2.988 1 98.88 124 LEU B CA 1
ATOM 3052 C C . LEU B 1 124 ? 1.453 -8.57 3.398 1 98.88 124 LEU B C 1
ATOM 3054 O O . LEU B 1 124 ? 2.152 -9.125 2.551 1 98.88 124 LEU B O 1
ATOM 3058 N N . LYS B 1 125 ? 1.68 -8.656 4.695 1 98.69 125 LYS B N 1
ATOM 3059 C CA . LYS B 1 125 ? 2.881 -9.344 5.156 1 98.69 125 LYS B CA 1
ATOM 3060 C C . LYS B 1 125 ? 2.896 -10.797 4.688 1 98.69 125 LYS B C 1
ATOM 3062 O O . LYS B 1 125 ? 3.943 -11.32 4.297 1 98.69 125 LYS B O 1
ATOM 3067 N N . GLY B 1 126 ? 1.742 -11.469 4.754 1 98.88 126 GLY B N 1
ATOM 30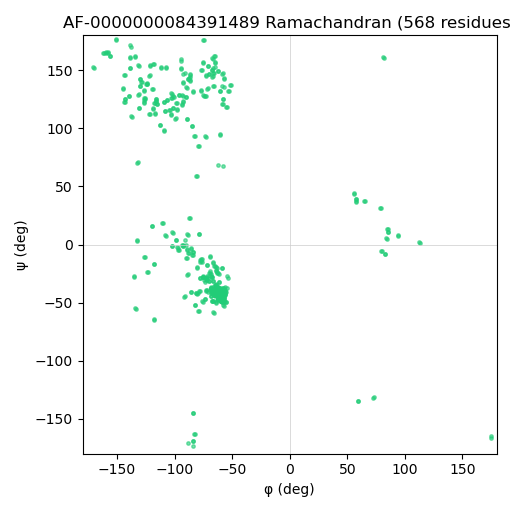68 C CA . GLY B 1 126 ? 1.643 -12.828 4.25 1 98.88 126 GLY B CA 1
ATOM 3069 C C . GLY B 1 126 ? 2.035 -12.953 2.791 1 98.88 126 GLY B C 1
ATOM 3070 O O . GLY B 1 126 ? 2.752 -13.883 2.412 1 98.88 126 GLY B O 1
ATOM 3071 N N . VAL B 1 127 ? 1.603 -12.016 1.987 1 98.88 127 VAL B N 1
ATOM 3072 C CA . VAL B 1 127 ? 1.92 -11.984 0.564 1 98.88 127 VAL B CA 1
ATOM 3073 C C . VAL B 1 127 ? 3.418 -11.766 0.374 1 98.88 127 VAL B C 1
ATOM 3075 O O . VAL B 1 127 ? 4.051 -12.422 -0.453 1 98.88 127 VAL B O 1
ATOM 3078 N N . MET B 1 128 ? 3.971 -10.852 1.137 1 98.94 128 MET B N 1
ATOM 3079 C CA . MET B 1 128 ? 5.398 -10.562 1.048 1 98.94 128 MET B CA 1
ATOM 3080 C C . MET B 1 128 ? 6.23 -11.781 1.427 1 98.94 128 MET B C 1
ATOM 3082 O O . MET B 1 128 ? 7.23 -12.086 0.772 1 98.94 128 MET B O 1
ATOM 3086 N N . HIS B 1 129 ? 5.809 -12.492 2.484 1 98.88 129 HIS B N 1
ATOM 3087 C CA . HIS B 1 129 ? 6.484 -13.719 2.887 1 98.88 129 HIS B CA 1
ATOM 3088 C C . HIS B 1 129 ? 6.477 -14.742 1.759 1 98.88 129 HIS B C 1
ATOM 3090 O O . HIS B 1 129 ? 7.523 -15.297 1.41 1 98.88 129 HIS B O 1
ATOM 3096 N N . THR B 1 130 ? 5.301 -14.945 1.21 1 98.94 130 THR B N 1
ATOM 3097 C CA . THR B 1 130 ? 5.121 -15.945 0.166 1 98.94 130 THR B CA 1
ATOM 3098 C C . THR B 1 130 ? 6.004 -15.633 -1.041 1 98.94 130 THR B C 1
ATOM 3100 O O . THR B 1 130 ? 6.723 -16.5 -1.532 1 98.94 130 THR B O 1
ATOM 3103 N N . ALA B 1 131 ? 5.961 -14.406 -1.474 1 98.94 131 ALA B N 1
ATOM 3104 C CA . ALA B 1 131 ? 6.711 -14.008 -2.662 1 98.94 131 ALA B CA 1
ATOM 3105 C C . ALA B 1 131 ? 8.211 -14.086 -2.412 1 98.94 131 ALA B C 1
ATOM 3107 O O . ALA B 1 131 ? 8.977 -14.5 -3.287 1 98.94 131 ALA B O 1
ATOM 3108 N N . THR B 1 132 ? 8.688 -13.672 -1.23 1 98.94 132 THR B N 1
ATOM 3109 C CA . THR B 1 132 ? 10.109 -13.695 -0.896 1 98.94 132 THR B CA 1
ATOM 3110 C C . THR B 1 132 ? 10.641 -15.125 -0.913 1 98.94 132 THR B C 1
ATOM 3112 O O . THR B 1 132 ? 11.695 -15.391 -1.493 1 98.94 132 THR B O 1
ATOM 3115 N N . LEU B 1 133 ? 9.922 -16 -0.322 1 98.94 133 LEU B N 1
ATOM 3116 C CA . LEU B 1 133 ? 10.336 -17.406 -0.29 1 98.94 133 LEU B CA 1
ATOM 3117 C C . LEU B 1 133 ? 10.266 -18.016 -1.68 1 98.94 133 LEU B C 1
ATOM 3119 O O . LEU B 1 133 ? 11.109 -18.844 -2.041 1 98.94 133 LEU B O 1
ATOM 3123 N N . ALA B 1 134 ? 9.242 -17.625 -2.459 1 98.94 134 ALA B N 1
ATOM 3124 C CA . ALA B 1 134 ? 9.18 -18.078 -3.846 1 98.94 134 ALA B CA 1
ATOM 3125 C C . ALA B 1 134 ? 10.445 -17.688 -4.609 1 98.94 134 ALA B C 1
ATOM 3127 O O . ALA B 1 134 ? 11.031 -18.516 -5.309 1 98.94 134 ALA B O 1
ATOM 3128 N N . ILE B 1 135 ? 10.844 -16.453 -4.453 1 98.94 135 ILE B N 1
ATOM 3129 C CA . ILE B 1 135 ? 12.039 -15.961 -5.133 1 98.94 135 ILE B CA 1
ATOM 3130 C C . ILE B 1 135 ? 13.25 -16.781 -4.699 1 98.94 135 ILE B C 1
ATOM 3132 O O . ILE B 1 135 ? 1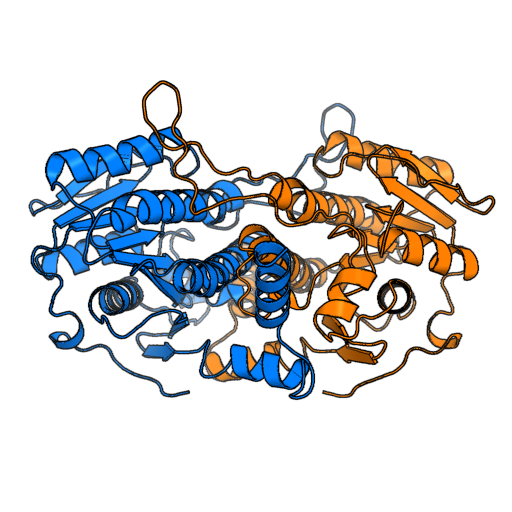4.047 -17.219 -5.535 1 98.94 135 ILE B O 1
ATOM 3136 N N . TYR B 1 136 ? 13.367 -17.031 -3.412 1 98.88 136 TYR B N 1
ATOM 3137 C CA . TYR B 1 136 ? 14.5 -17.75 -2.852 1 98.88 136 TYR B CA 1
ATOM 3138 C C . TYR B 1 136 ? 14.609 -19.141 -3.471 1 98.88 136 TYR B C 1
ATOM 3140 O O . TYR B 1 136 ? 15.711 -19.578 -3.832 1 98.88 136 TYR B O 1
ATOM 3148 N N . HIS B 1 137 ? 13.531 -19.797 -3.689 1 98.69 137 HIS B N 1
ATOM 3149 C CA . HIS B 1 137 ? 13.547 -21.172 -4.188 1 98.69 137 HIS B CA 1
ATOM 3150 C C . HIS B 1 137 ? 13.633 -21.203 -5.711 1 98.69 137 HIS B C 1
ATOM 3152 O O . HIS B 1 137 ? 14.406 -21.984 -6.281 1 98.69 137 HIS B O 1
ATOM 3158 N N . MET B 1 138 ? 12.914 -20.328 -6.383 1 98.75 138 MET B N 1
ATOM 3159 C CA . MET B 1 138 ? 12.82 -20.359 -7.84 1 98.75 138 MET B CA 1
ATOM 3160 C C . MET B 1 138 ? 14.125 -19.891 -8.477 1 98.75 138 MET B C 1
ATOM 3162 O O . MET B 1 138 ? 14.477 -20.328 -9.57 1 98.75 138 MET B O 1
ATOM 3166 N N . ARG B 1 139 ? 14.828 -19.031 -7.746 1 98 139 ARG B N 1
ATOM 3167 C CA . ARG B 1 139 ? 16.078 -18.516 -8.297 1 98 139 ARG B CA 1
ATOM 3168 C C . ARG B 1 139 ? 17.094 -19.641 -8.492 1 98 139 ARG B C 1
ATOM 3170 O O . ARG B 1 139 ? 18.062 -19.484 -9.234 1 98 139 ARG B O 1
ATOM 3177 N N . GLN B 1 140 ? 16.844 -20.75 -7.77 1 96.88 140 GLN B N 1
ATOM 3178 C CA . GLN B 1 140 ? 17.75 -21.891 -7.852 1 96.88 140 GLN B CA 1
ATOM 3179 C C . GLN B 1 140 ? 17.422 -22.766 -9.055 1 96.88 140 GLN B C 1
ATOM 3181 O O . GLN B 1 140 ? 18.172 -23.688 -9.375 1 96.88 140 GLN B O 1
ATOM 3186 N N . GLN B 1 141 ? 16.375 -22.484 -9.719 1 97.19 141 GLN B N 1
ATOM 3187 C CA . GLN B 1 141 ? 15.922 -23.219 -10.891 1 97.19 141 GLN B CA 1
ATOM 3188 C C . GLN B 1 141 ? 16.281 -22.484 -12.18 1 97.19 141 GLN B C 1
ATOM 3190 O O . GLN B 1 141 ? 15.969 -21.312 -12.336 1 97.19 141 GLN B O 1
ATOM 3195 N N . ALA B 1 142 ? 16.891 -23.109 -13.086 1 96.06 142 ALA B N 1
ATOM 3196 C CA . ALA B 1 142 ? 17.406 -22.484 -14.305 1 96.06 142 ALA B CA 1
ATOM 3197 C C . ALA B 1 142 ? 16.281 -21.766 -15.047 1 96.06 142 ALA B C 1
ATOM 3199 O O . ALA B 1 142 ? 16.5 -20.688 -15.617 1 96.06 142 ALA B O 1
ATOM 3200 N N . GLU B 1 143 ? 15.141 -22.344 -15.016 1 95.5 143 GLU B N 1
ATOM 3201 C CA . GLU B 1 143 ? 14.016 -21.766 -15.75 1 95.5 143 GLU B CA 1
ATOM 3202 C C . GLU B 1 143 ? 13.312 -20.688 -14.93 1 95.5 143 GLU B C 1
ATOM 3204 O O . GLU B 1 143 ? 12.43 -19.984 -15.43 1 95.5 143 GLU B O 1
ATOM 3209 N N . GLY B 1 144 ? 13.703 -20.578 -13.648 1 98.25 144 GLY B N 1
ATOM 3210 C CA . GLY B 1 144 ? 13.047 -19.625 -12.766 1 98.25 144 GLY B CA 1
ATOM 3211 C C . GLY B 1 144 ? 11.648 -20.031 -12.367 1 98.25 144 GLY B C 1
ATOM 3212 O O . GLY B 1 144 ? 11.438 -21.156 -11.906 1 98.25 144 GLY B O 1
ATOM 3213 N N . GLY B 1 145 ? 10.711 -19.172 -12.461 1 98.62 145 GLY B N 1
ATOM 3214 C CA . GLY B 1 145 ? 9.328 -19.406 -12.094 1 98.62 145 GLY B CA 1
ATOM 3215 C C . GLY B 1 145 ? 8.461 -18.172 -12.203 1 98.62 145 GLY B C 1
ATOM 3216 O O . GLY B 1 145 ? 8.773 -17.25 -12.961 1 98.62 145 GLY B O 1
ATOM 3217 N N . SER B 1 146 ? 7.277 -18.25 -11.586 1 98.81 146 SER B N 1
ATOM 3218 C CA . SER B 1 146 ? 6.402 -17.078 -11.656 1 98.81 146 SER B CA 1
ATOM 3219 C C . SER B 1 146 ? 5.625 -16.906 -10.352 1 98.81 146 SER B C 1
ATOM 3221 O O . SER B 1 146 ? 5.324 -17.875 -9.664 1 98.81 146 SER B O 1
ATOM 3223 N N . ILE B 1 147 ? 5.398 -15.711 -10.016 1 99 147 ILE B N 1
ATOM 3224 C CA . ILE B 1 147 ? 4.621 -15.289 -8.852 1 99 147 ILE B CA 1
ATOM 3225 C C . ILE B 1 147 ? 3.391 -14.516 -9.312 1 99 147 ILE B C 1
ATOM 3227 O O . ILE B 1 147 ? 3.504 -13.539 -10.055 1 99 147 ILE B O 1
ATOM 3231 N N . VAL B 1 148 ? 2.227 -14.961 -8.953 1 99 148 VAL B N 1
ATOM 3232 C CA . VAL B 1 148 ? 0.985 -14.219 -9.125 1 99 148 VAL B CA 1
ATOM 3233 C C . VAL B 1 148 ? 0.501 -13.688 -7.781 1 99 148 VAL B C 1
ATOM 3235 O O . VAL B 1 148 ? 0.399 -14.445 -6.812 1 99 148 VAL B O 1
ATOM 3238 N N . ILE B 1 149 ? 0.298 -12.414 -7.688 1 98.94 149 ILE B N 1
ATOM 3239 C CA . ILE B 1 149 ? -0.206 -11.773 -6.48 1 98.94 149 ILE B CA 1
ATOM 3240 C C . ILE B 1 149 ? -1.687 -11.438 -6.652 1 98.94 149 ILE B C 1
ATOM 3242 O O . ILE B 1 149 ? -2.096 -10.922 -7.695 1 98.94 149 ILE B O 1
ATOM 3246 N N . ASN B 1 150 ? -2.477 -11.82 -5.68 1 98.5 150 ASN B N 1
ATOM 3247 C CA . ASN B 1 150 ? -3.887 -11.453 -5.723 1 98.5 150 ASN B CA 1
ATOM 3248 C C . ASN B 1 150 ? -4.117 -10.047 -5.18 1 98.5 150 ASN B C 1
ATOM 3250 O O . ASN B 1 150 ? -4.258 -9.859 -3.971 1 98.5 150 ASN B O 1
ATOM 3254 N N . GLY B 1 151 ? -4.133 -9.094 -6.043 1 98.44 151 GLY B N 1
ATOM 3255 C CA . GLY B 1 151 ? -4.512 -7.738 -5.695 1 98.44 151 GLY B CA 1
ATOM 3256 C C . GLY B 1 151 ? -6.012 -7.512 -5.723 1 98.44 151 GLY B C 1
ATOM 3257 O O . GLY B 1 151 ? -6.777 -8.344 -5.23 1 98.44 151 GLY B O 1
ATOM 3258 N N . SER B 1 152 ? -6.457 -6.41 -6.102 1 98.25 152 SER B N 1
ATOM 3259 C CA . SER B 1 152 ? -7.859 -6.012 -6.168 1 98.25 152 SER B CA 1
ATOM 3260 C C . SER B 1 152 ? -8.023 -4.68 -6.895 1 98.25 152 SER B C 1
ATOM 3262 O O . SER B 1 152 ? -7.121 -3.844 -6.879 1 98.25 152 SER B O 1
ATOM 3264 N N . SER B 1 153 ? -9.203 -4.516 -7.492 1 98.19 153 SER B N 1
ATOM 3265 C CA . SER B 1 153 ? -9.531 -3.191 -8.008 1 98.19 153 SER B CA 1
ATOM 3266 C C . SER B 1 153 ? -9.516 -2.146 -6.898 1 98.19 153 SER B C 1
ATOM 3268 O O . SER B 1 153 ? -9.367 -0.951 -7.168 1 98.19 153 SER B O 1
ATOM 3270 N N . THR B 1 154 ? -9.633 -2.58 -5.652 1 98.06 154 THR B N 1
ATOM 3271 C CA . THR B 1 154 ? -9.609 -1.684 -4.5 1 98.06 154 THR B CA 1
ATOM 3272 C C . THR B 1 154 ? -8.242 -1.019 -4.363 1 98.06 154 THR B C 1
ATOM 3274 O O . THR B 1 154 ? -8.109 0.017 -3.707 1 98.06 154 THR B O 1
ATOM 3277 N N . GLY B 1 155 ? -7.211 -1.525 -4.965 1 98.56 155 GLY B N 1
ATOM 3278 C CA . GLY B 1 155 ? -5.879 -0.941 -4.938 1 98.56 155 GLY B CA 1
ATOM 3279 C C . GLY B 1 155 ? -5.719 0.223 -5.895 1 98.56 155 GLY B C 1
ATOM 3280 O O . GLY B 1 155 ? -4.605 0.712 -6.105 1 98.56 155 GLY B O 1
ATOM 3281 N N . LEU B 1 156 ? -6.949 0.683 -6.508 1 98.56 156 LEU B N 1
ATOM 3282 C CA . LEU B 1 156 ? -6.867 1.674 -7.578 1 98.56 156 LEU B CA 1
ATOM 3283 C C . LEU B 1 156 ? -7.867 2.803 -7.348 1 98.56 156 LEU B C 1
ATOM 3285 O O . LEU B 1 156 ? -7.992 3.705 -8.18 1 98.56 156 LEU B O 1
ATOM 3289 N N . GLN B 1 157 ? -8.594 2.783 -6.199 1 98.69 157 GLN B N 1
ATOM 3290 C CA . GLN B 1 157 ? -9.727 3.682 -5.977 1 98.69 157 GLN B CA 1
ATOM 3291 C C . GLN B 1 157 ? -9.906 3.977 -4.488 1 98.69 157 GLN B C 1
ATOM 3293 O O . GLN B 1 157 ? -9.148 3.484 -3.656 1 98.69 157 GLN B O 1
ATOM 3298 N N . ARG B 1 158 ? -10.852 4.832 -4.18 1 98.75 158 ARG B N 1
ATOM 3299 C CA . ARG B 1 158 ? -11.219 5.121 -2.799 1 98.75 158 ARG B CA 1
ATOM 3300 C C . ARG B 1 158 ? -12.211 4.09 -2.271 1 98.75 158 ARG B C 1
ATOM 3302 O O . ARG B 1 158 ? -13.148 3.711 -2.971 1 98.75 158 ARG B O 1
ATOM 3309 N N . LEU B 1 159 ? -11.953 3.57 -1.106 1 98.62 159 LEU B N 1
ATOM 3310 C CA . LEU B 1 159 ? -12.836 2.59 -0.479 1 98.62 159 LEU B CA 1
ATOM 3311 C C . LEU B 1 159 ? -12.859 2.77 1.035 1 98.62 159 LEU B C 1
ATOM 3313 O O . LEU B 1 159 ? -11.805 2.824 1.674 1 98.62 159 LEU B O 1
ATOM 3317 N N . ARG B 1 160 ? -14.062 2.742 1.647 1 98.5 160 ARG B N 1
ATOM 3318 C CA . ARG B 1 160 ? -14.242 3.076 3.057 1 98.5 160 ARG B CA 1
ATOM 3319 C C . ARG B 1 160 ? -13.789 1.93 3.955 1 98.5 160 ARG B C 1
ATOM 3321 O O . ARG B 1 160 ? -13.695 2.09 5.172 1 98.5 160 ARG B O 1
ATOM 3328 N N . ALA B 1 161 ? -13.547 0.742 3.365 1 97.88 161 ALA B N 1
ATOM 3329 C CA . ALA B 1 161 ? -12.852 -0.316 4.098 1 97.88 161 ALA B CA 1
ATOM 3330 C C . ALA B 1 161 ? -11.344 -0.072 4.117 1 97.88 161 ALA B C 1
ATOM 3332 O O . ALA B 1 161 ? -10.594 -0.708 3.373 1 97.88 161 ALA B O 1
ATOM 3333 N N . VAL B 1 162 ? -10.914 0.687 5.012 1 98.81 162 VAL B N 1
ATOM 3334 C CA . VAL B 1 162 ? -9.641 1.395 4.953 1 98.81 162 VAL B CA 1
ATOM 3335 C C . VAL B 1 162 ? -8.484 0.393 5.008 1 98.81 162 VAL B C 1
ATOM 3337 O O . VAL B 1 162 ? -7.543 0.474 4.215 1 98.81 162 VAL B O 1
ATOM 3340 N N . ASP B 1 163 ? -8.523 -0.571 5.992 1 98.75 163 ASP B N 1
ATOM 3341 C CA . ASP B 1 163 ? -7.422 -1.521 6.105 1 98.75 163 ASP B CA 1
ATOM 3342 C C . ASP B 1 163 ? -7.328 -2.404 4.863 1 98.75 163 ASP B C 1
ATOM 3344 O O . ASP B 1 163 ? -6.227 -2.709 4.395 1 98.75 163 ASP B O 1
ATOM 3348 N N . TYR B 1 164 ? -8.445 -2.75 4.27 1 97.88 164 TYR B N 1
ATOM 3349 C CA . TYR B 1 164 ? -8.453 -3.537 3.041 1 97.88 164 TYR B CA 1
ATOM 3350 C C . TYR B 1 164 ? -7.883 -2.736 1.875 1 97.88 164 TYR B C 1
ATOM 3352 O O . TYR B 1 164 ? -7.023 -3.229 1.136 1 97.88 164 TYR B O 1
ATOM 3360 N N . ALA B 1 165 ? -8.383 -1.496 1.725 1 98.62 165 ALA B N 1
ATOM 3361 C CA . ALA B 1 165 ? -7.863 -0.618 0.68 1 98.62 165 ALA B CA 1
ATOM 3362 C C . ALA B 1 165 ? -6.355 -0.436 0.82 1 98.62 165 ALA B C 1
ATOM 3364 O O . ALA B 1 165 ? -5.625 -0.472 -0.173 1 98.62 165 ALA B O 1
ATOM 3365 N N . THR B 1 166 ? -5.895 -0.244 2.049 1 98.94 166 THR B N 1
ATOM 3366 C CA . THR B 1 166 ? -4.477 -0.06 2.334 1 98.94 166 THR B CA 1
ATOM 3367 C C . THR B 1 166 ? -3.672 -1.273 1.878 1 98.94 166 THR B C 1
ATOM 3369 O O . THR B 1 166 ? -2.682 -1.135 1.157 1 98.94 166 THR B O 1
ATOM 3372 N N . ALA B 1 167 ? -4.117 -2.443 2.232 1 98.88 167 ALA B N 1
ATOM 3373 C CA . ALA B 1 167 ? -3.406 -3.676 1.9 1 98.88 167 ALA B CA 1
ATOM 3374 C C . ALA B 1 167 ? -3.354 -3.891 0.39 1 98.88 167 ALA B C 1
ATOM 3376 O O . ALA B 1 167 ? -2.328 -4.312 -0.148 1 98.88 167 ALA B O 1
ATOM 3377 N N . LYS B 1 168 ? -4.438 -3.602 -0.246 1 98.81 168 LYS B N 1
ATOM 3378 C CA . LYS B 1 168 ? -4.512 -3.906 -1.672 1 98.81 168 LYS B CA 1
ATOM 3379 C C . LYS B 1 168 ? -3.746 -2.873 -2.494 1 98.81 168 LYS B C 1
ATOM 3381 O O . LYS B 1 168 ? -3.193 -3.195 -3.549 1 98.81 168 LYS B O 1
ATOM 3386 N N . HIS B 1 169 ? -3.645 -1.638 -2.029 1 98.94 169 HIS B N 1
ATOM 3387 C CA . HIS B 1 169 ? -2.67 -0.719 -2.609 1 98.94 169 HIS B CA 1
ATOM 3388 C C . HIS B 1 169 ? -1.245 -1.209 -2.379 1 98.94 169 HIS B C 1
ATOM 3390 O O . HIS B 1 169 ? -0.417 -1.176 -3.291 1 98.94 169 HIS B O 1
ATOM 3396 N N . ALA B 1 170 ? -1.009 -1.699 -1.213 1 98.94 170 ALA B N 1
ATOM 3397 C CA . ALA B 1 170 ? 0.334 -2.098 -0.8 1 98.94 170 ALA B CA 1
ATOM 3398 C C . ALA B 1 170 ? 0.843 -3.264 -1.643 1 98.94 170 ALA B C 1
ATOM 3400 O O . ALA B 1 170 ? 1.984 -3.25 -2.109 1 98.94 170 ALA B O 1
ATOM 3401 N N . VAL B 1 171 ? 0.003 -4.246 -1.883 1 98.94 171 VAL B N 1
ATOM 3402 C CA . VAL B 1 171 ? 0.483 -5.422 -2.602 1 98.94 171 VAL B CA 1
ATOM 3403 C C . VAL B 1 171 ? 0.699 -5.074 -4.074 1 98.94 171 VAL B C 1
ATOM 3405 O O . VAL B 1 171 ? 1.571 -5.648 -4.73 1 98.94 171 VAL B O 1
ATOM 3408 N N . LEU B 1 172 ? -0.079 -4.137 -4.609 1 98.94 172 LEU B N 1
ATOM 3409 C CA . LEU B 1 172 ? 0.228 -3.629 -5.941 1 98.94 172 LEU B CA 1
ATOM 3410 C C . LEU B 1 172 ? 1.629 -3.029 -5.984 1 98.94 172 LEU B C 1
ATOM 3412 O O . LEU B 1 172 ? 2.408 -3.322 -6.895 1 98.94 172 LEU B O 1
ATOM 3416 N N . GLY B 1 173 ? 1.952 -2.209 -4.996 1 98.94 173 GLY B N 1
ATOM 3417 C CA . GLY B 1 173 ? 3.273 -1.605 -4.914 1 98.94 173 GLY B CA 1
ATOM 3418 C C . GLY B 1 173 ? 4.387 -2.625 -4.754 1 98.94 173 GLY B C 1
ATOM 3419 O O . GLY B 1 173 ? 5.449 -2.492 -5.367 1 98.94 173 GLY B O 1
ATOM 3420 N N . TYR B 1 174 ? 4.109 -3.654 -3.912 1 98.94 174 TYR B N 1
ATOM 3421 C CA . TYR B 1 174 ? 5.082 -4.719 -3.693 1 98.94 174 TYR B CA 1
ATOM 3422 C C . TYR B 1 174 ? 5.402 -5.441 -4.996 1 98.94 174 TYR B C 1
ATOM 3424 O O . TYR B 1 174 ? 6.57 -5.594 -5.359 1 98.94 174 TYR B O 1
ATOM 3432 N N . GLY B 1 175 ? 4.371 -5.832 -5.754 1 98.94 175 GLY B N 1
ATOM 3433 C CA . GLY B 1 175 ? 4.555 -6.48 -7.039 1 98.94 175 GLY B CA 1
ATOM 3434 C C . GLY B 1 175 ? 5.281 -5.609 -8.047 1 98.94 175 GLY B C 1
ATOM 3435 O O . GLY B 1 175 ? 6.195 -6.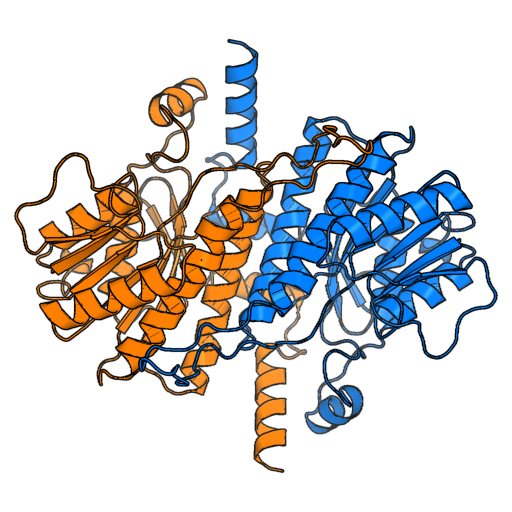074 -8.734 1 98.94 175 GLY B O 1
ATOM 3436 N N . ARG B 1 176 ? 4.879 -4.344 -8.156 1 98.88 176 ARG B N 1
ATOM 3437 C CA . ARG B 1 176 ? 5.516 -3.381 -9.047 1 98.88 176 ARG B CA 1
ATOM 3438 C C . ARG B 1 176 ? 7.008 -3.268 -8.75 1 98.88 176 ARG B C 1
ATOM 3440 O O . ARG B 1 176 ? 7.824 -3.178 -9.664 1 98.88 176 ARG B O 1
ATOM 3447 N N . GLY B 1 177 ? 7.336 -3.281 -7.465 1 98.88 177 GLY B N 1
ATOM 3448 C CA . GLY B 1 177 ? 8.719 -3.105 -7.062 1 98.88 177 GLY B CA 1
ATOM 3449 C C . GLY B 1 177 ? 9.602 -4.293 -7.406 1 98.88 177 GLY B C 1
ATOM 3450 O O . GLY B 1 177 ? 10.781 -4.129 -7.715 1 98.88 177 GLY B O 1
ATOM 3451 N N . LEU B 1 178 ? 9.023 -5.469 -7.398 1 98.94 178 LEU B N 1
ATOM 3452 C CA . LEU B 1 178 ? 9.789 -6.688 -7.641 1 98.94 178 LEU B CA 1
ATOM 3453 C C . LEU B 1 178 ? 10.258 -6.75 -9.086 1 98.94 178 LEU B C 1
ATOM 3455 O O . LEU B 1 178 ? 11.297 -7.355 -9.383 1 98.94 178 LEU B O 1
ATOM 3459 N N . ILE B 1 179 ? 9.539 -6.051 -10.016 1 98.81 179 ILE B N 1
ATOM 3460 C CA . ILE B 1 179 ? 9.812 -6.18 -11.445 1 98.81 179 ILE B CA 1
ATOM 3461 C C . ILE B 1 179 ? 11.195 -5.613 -11.766 1 98.81 179 ILE B C 1
ATOM 3463 O O . ILE B 1 179 ? 12.078 -6.344 -12.227 1 98.81 179 ILE B O 1
ATOM 3467 N N . PRO B 1 180 ? 11.398 -4.332 -11.445 1 98.81 180 PRO B N 1
ATOM 3468 C CA . PRO B 1 180 ? 12.734 -3.809 -11.75 1 98.81 180 PRO B CA 1
ATOM 3469 C C . PRO B 1 180 ? 13.828 -4.438 -10.891 1 98.81 180 PRO B C 1
ATOM 3471 O O . PRO B 1 180 ? 14.977 -4.551 -11.328 1 98.81 180 PRO B O 1
ATOM 3474 N N . LEU B 1 181 ? 13.523 -4.902 -9.672 1 98.81 181 LEU B N 1
ATOM 3475 C CA . LEU B 1 181 ? 14.508 -5.535 -8.805 1 98.81 181 LEU B CA 1
ATOM 3476 C C . LEU B 1 181 ? 15.031 -6.828 -9.422 1 98.81 181 LEU B C 1
ATOM 3478 O O . LEU B 1 181 ? 16.234 -7.031 -9.523 1 98.81 181 LEU B O 1
ATOM 3482 N N . LEU B 1 182 ? 14.094 -7.672 -9.852 1 98.88 182 LEU B N 1
ATOM 3483 C CA . LEU B 1 182 ? 14.453 -8.961 -10.438 1 98.88 182 LEU B CA 1
ATOM 3484 C C . LEU B 1 182 ? 15.133 -8.773 -11.781 1 98.88 182 LEU B C 1
ATOM 3486 O O . LEU B 1 182 ? 16.078 -9.5 -12.117 1 98.88 182 LEU B O 1
ATOM 3490 N N . GLU B 1 183 ? 14.641 -7.812 -12.523 1 98.5 183 GLU B N 1
ATOM 3491 C CA . GLU B 1 183 ? 15.266 -7.508 -13.812 1 98.5 183 GLU B CA 1
ATOM 3492 C C . GLU B 1 183 ? 16.719 -7.094 -13.625 1 98.5 183 GLU B C 1
ATOM 3494 O O . GLU B 1 183 ? 17.609 -7.59 -14.328 1 98.5 183 GLU B O 1
ATOM 3499 N N . ALA B 1 184 ? 16.969 -6.211 -12.719 1 97.81 184 ALA B N 1
ATOM 3500 C CA . ALA B 1 184 ? 18.328 -5.719 -12.461 1 97.81 184 ALA B CA 1
ATOM 3501 C C . ALA B 1 184 ? 19.25 -6.852 -12.016 1 97.81 184 ALA B C 1
ATOM 3503 O O . ALA B 1 184 ? 20.438 -6.852 -12.336 1 97.81 184 ALA B O 1
ATOM 3504 N N . ALA B 1 185 ? 18.688 -7.832 -11.312 1 97.81 185 ALA B N 1
ATOM 3505 C CA . ALA B 1 185 ? 19.469 -8.945 -10.773 1 97.81 185 ALA B CA 1
ATOM 3506 C C . ALA B 1 185 ? 19.562 -10.086 -11.789 1 97.81 185 ALA B C 1
ATOM 3508 O O . ALA B 1 185 ? 20.203 -11.102 -11.523 1 97.81 185 ALA B O 1
ATOM 3509 N N . LYS B 1 186 ? 18.859 -9.961 -12.969 1 97.69 186 LYS B N 1
ATOM 3510 C CA . LYS B 1 186 ? 18.828 -10.961 -14.039 1 97.69 186 LYS B CA 1
ATOM 3511 C C . LYS B 1 186 ? 18.328 -12.305 -13.516 1 97.69 186 LYS B C 1
ATOM 3513 O O . LYS B 1 186 ? 18.922 -13.352 -13.82 1 97.69 186 LYS B O 1
ATOM 3518 N N . ILE B 1 187 ? 17.391 -12.266 -12.641 1 98.38 187 ILE B N 1
ATOM 3519 C CA . ILE B 1 187 ? 16.719 -13.461 -12.141 1 98.38 187 ILE B CA 1
ATOM 3520 C C . ILE B 1 187 ? 15.461 -13.727 -12.953 1 98.38 187 ILE B C 1
ATOM 3522 O O . ILE B 1 187 ? 14.57 -12.875 -13.023 1 98.38 187 ILE B O 1
ATOM 3526 N N . PRO B 1 188 ? 15.359 -14.883 -13.578 1 98.38 188 PRO B N 1
ATOM 3527 C CA . PRO B 1 188 ? 14.266 -15.141 -14.523 1 98.38 188 PRO B CA 1
ATOM 3528 C C . PRO B 1 188 ? 12.977 -15.547 -13.828 1 98.38 188 PRO B C 1
ATOM 3530 O O . PRO B 1 188 ? 12.453 -16.641 -14.07 1 98.38 188 PRO B O 1
ATOM 3533 N N . ILE B 1 189 ? 12.469 -14.742 -12.992 1 98.88 189 ILE B N 1
ATOM 3534 C CA . ILE B 1 189 ? 11.195 -14.93 -12.297 1 98.88 189 ILE B CA 1
ATOM 3535 C C . ILE B 1 189 ? 10.211 -13.844 -12.711 1 98.88 189 ILE B C 1
ATOM 3537 O O . ILE B 1 189 ? 10.547 -12.656 -12.68 1 98.88 189 ILE B O 1
ATOM 3541 N N . ARG B 1 190 ? 9.031 -14.242 -13.234 1 98.88 190 ARG B N 1
ATOM 3542 C CA . ARG B 1 190 ? 7.984 -13.305 -13.609 1 98.88 190 ARG B CA 1
ATOM 3543 C C . ARG B 1 190 ? 7.086 -12.977 -12.422 1 98.88 190 ARG B C 1
ATOM 3545 O O . ARG B 1 190 ? 6.832 -13.828 -11.57 1 98.88 190 ARG B O 1
ATOM 3552 N N . VAL B 1 191 ? 6.668 -11.742 -12.297 1 98.94 191 VAL B N 1
ATOM 3553 C CA . VAL B 1 191 ? 5.73 -11.297 -11.273 1 98.94 191 VAL B CA 1
ATOM 3554 C C . VAL B 1 191 ? 4.562 -10.562 -11.93 1 98.94 191 VAL B C 1
ATOM 3556 O O . VAL B 1 191 ? 4.762 -9.633 -12.703 1 98.94 191 VAL B O 1
ATOM 3559 N N . ASN B 1 192 ? 3.348 -11.039 -11.703 1 98.94 192 ASN B N 1
ATOM 3560 C CA . ASN B 1 192 ? 2.123 -10.398 -12.172 1 98.94 192 ASN B CA 1
ATOM 3561 C C . ASN B 1 192 ? 1.091 -10.273 -11.055 1 98.94 192 ASN B C 1
ATOM 3563 O O . ASN B 1 192 ? 1.148 -11 -10.062 1 98.94 192 ASN B O 1
ATOM 3567 N N . THR B 1 193 ? 0.202 -9.305 -11.164 1 98.94 193 THR B N 1
ATOM 3568 C CA . THR B 1 193 ? -0.809 -9.039 -10.148 1 98.94 193 THR B CA 1
ATOM 3569 C C . THR B 1 193 ? -2.209 -9.07 -10.758 1 98.94 193 THR B C 1
ATOM 3571 O O . THR B 1 193 ? -2.416 -8.609 -11.875 1 98.94 193 THR B O 1
ATOM 3574 N N . LEU B 1 194 ? -3.18 -9.648 -10.07 1 98.88 194 LEU B N 1
ATOM 3575 C CA . LEU B 1 194 ? -4.59 -9.57 -10.43 1 98.88 194 LEU B CA 1
ATOM 3576 C C . LEU B 1 194 ? -5.27 -8.406 -9.727 1 98.88 194 LEU B C 1
ATOM 3578 O O . LEU B 1 194 ? -4.902 -8.055 -8.602 1 98.88 194 LEU B O 1
ATOM 3582 N N . ALA B 1 195 ? -6.195 -7.832 -10.344 1 98.75 195 ALA B N 1
ATOM 3583 C CA . ALA B 1 195 ? -7.016 -6.781 -9.742 1 98.75 195 ALA B CA 1
ATOM 3584 C C . ALA B 1 195 ? -8.5 -7.039 -9.984 1 98.75 195 ALA B C 1
ATOM 3586 O O . ALA B 1 195 ? -9.164 -6.277 -10.695 1 98.75 195 ALA B O 1
ATOM 3587 N N . PRO B 1 196 ? -9.031 -7.996 -9.367 1 98.31 196 PRO B N 1
ATOM 3588 C CA . PRO B 1 196 ? -10.445 -8.328 -9.578 1 98.31 196 PRO B CA 1
ATOM 3589 C C . PRO B 1 196 ? -11.391 -7.375 -8.859 1 98.31 196 PRO B C 1
ATOM 3591 O O . PRO B 1 196 ? -11.023 -6.789 -7.836 1 98.31 196 PRO B O 1
ATOM 3594 N N . THR B 1 197 ? -12.547 -7.219 -9.445 1 97.25 197 THR B N 1
ATOM 3595 C CA . THR B 1 197 ? -13.672 -6.645 -8.727 1 97.25 197 THR B CA 1
ATOM 3596 C C . THR B 1 197 ? -14.375 -7.711 -7.891 1 97.25 197 THR B C 1
ATOM 3598 O O . THR B 1 197 ? -13.812 -8.766 -7.617 1 97.25 197 THR B O 1
ATOM 3601 N N . TRP B 1 198 ? -15.562 -7.457 -7.461 1 94.88 198 TRP B N 1
ATOM 3602 C CA . TRP B 1 198 ? -16.312 -8.352 -6.582 1 94.88 198 TRP B CA 1
ATOM 3603 C C . TRP B 1 198 ? -16.406 -9.75 -7.188 1 94.88 198 TRP B C 1
ATOM 3605 O O . TRP B 1 198 ? -16.891 -9.906 -8.312 1 94.88 198 TRP B O 1
ATOM 3615 N N . ALA B 1 199 ? -15.883 -10.688 -6.543 1 93.69 199 ALA B N 1
ATOM 3616 C CA . ALA B 1 199 ? -15.969 -12.102 -6.902 1 93.69 199 ALA B CA 1
ATOM 3617 C C . ALA B 1 199 ? -16.594 -12.914 -5.773 1 93.69 199 ALA B C 1
ATOM 3619 O O . ALA B 1 199 ? -16.453 -12.578 -4.598 1 93.69 199 ALA B O 1
ATOM 3620 N N . ASP B 1 200 ? -17.344 -13.914 -6.18 1 87.88 200 ASP B N 1
ATOM 3621 C CA . ASP B 1 200 ? -17.969 -14.781 -5.191 1 87.88 200 ASP B CA 1
ATOM 3622 C C . ASP B 1 200 ? -16.922 -15.477 -4.328 1 87.88 200 ASP B C 1
ATOM 3624 O O . ASP B 1 200 ? -16.266 -16.422 -4.777 1 87.88 200 ASP B O 1
ATOM 3628 N N . SER B 1 201 ? -16.656 -14.852 -3.178 1 78.81 201 SER B N 1
ATOM 3629 C CA . SER B 1 201 ? -15.648 -15.312 -2.234 1 78.81 201 SER B CA 1
ATOM 3630 C C . SER B 1 201 ? -16.141 -15.195 -0.795 1 78.81 201 SER B C 1
ATOM 3632 O O . SER B 1 201 ? -17.297 -14.828 -0.556 1 78.81 201 SER B O 1
ATOM 3634 N N . ASN B 1 202 ? -15.398 -15.719 0.003 1 67.19 202 ASN B N 1
ATOM 3635 C CA . ASN B 1 202 ? -15.797 -15.734 1.406 1 67.19 202 ASN B CA 1
ATOM 3636 C C . ASN B 1 202 ? -15.352 -14.477 2.135 1 67.19 202 ASN B C 1
ATOM 3638 O O . ASN B 1 202 ? -15.172 -14.484 3.354 1 67.19 202 ASN B O 1
ATOM 3642 N N . VAL B 1 203 ? -15.133 -13.445 1.358 1 67 203 VAL B N 1
ATOM 3643 C CA . VAL B 1 203 ? -14.695 -12.211 2.002 1 67 203 VAL B CA 1
ATOM 3644 C C . VAL B 1 203 ? -15.805 -11.672 2.906 1 67 203 VAL B C 1
ATOM 3646 O O . VAL B 1 203 ? -15.531 -11.148 3.986 1 67 203 VAL B O 1
ATOM 3649 N N . LEU B 1 204 ? -17.062 -11.773 2.494 1 69.38 204 LEU B N 1
ATOM 3650 C CA . LEU B 1 204 ? -18.25 -11.516 3.303 1 69.38 204 LEU B CA 1
ATOM 3651 C C . LEU B 1 204 ? -19.172 -12.727 3.297 1 69.38 204 LEU B C 1
ATOM 3653 O O . LEU B 1 204 ? -19.312 -13.398 2.273 1 69.38 204 LEU B O 1
ATOM 3657 N N . PRO B 1 205 ? -19.703 -13 4.492 1 70.94 205 PRO B N 1
ATOM 3658 C CA . PRO B 1 205 ? -20.688 -14.078 4.504 1 70.94 205 PRO B CA 1
ATOM 3659 C C . PRO B 1 205 ? -21.875 -13.805 3.572 1 70.94 205 PRO B C 1
ATOM 3661 O O . PRO B 1 205 ? -22.328 -12.664 3.469 1 70.94 205 PRO B O 1
ATOM 3664 N N . ASN B 1 206 ? -22.312 -14.766 2.816 1 80.81 206 ASN B N 1
ATOM 3665 C CA . ASN B 1 206 ? -23.453 -14.695 1.901 1 80.81 206 ASN B CA 1
ATOM 3666 C C . ASN B 1 206 ? -23.297 -13.547 0.907 1 80.81 206 ASN B C 1
ATOM 3668 O O . ASN B 1 206 ? -24.234 -12.797 0.668 1 80.81 206 ASN B O 1
ATOM 3672 N N . LEU B 1 207 ? -22.172 -13.391 0.366 1 82.88 207 LEU B N 1
ATOM 3673 C CA . LEU B 1 207 ? -21.859 -12.289 -0.538 1 82.88 207 LEU B CA 1
ATOM 3674 C C . LEU B 1 207 ? -22.781 -12.297 -1.746 1 82.88 207 LEU B C 1
ATOM 3676 O O . LEU B 1 207 ? -23.328 -11.25 -2.121 1 82.88 207 LEU B O 1
ATOM 3680 N N . ARG B 1 208 ? -23.078 -13.422 -2.299 1 85.69 208 ARG B N 1
ATOM 3681 C CA . ARG B 1 208 ? -23.906 -13.523 -3.496 1 85.69 208 ARG B CA 1
ATOM 3682 C C . ARG B 1 208 ? -25.312 -13 -3.229 1 85.69 208 ARG B C 1
ATOM 3684 O O . ARG B 1 208 ? -25.859 -12.227 -4.02 1 85.69 208 ARG B O 1
ATOM 3691 N N . GLY B 1 209 ? -25.875 -13.461 -2.131 1 87.44 209 GLY B N 1
ATOM 3692 C CA . GLY B 1 209 ? -27.203 -13 -1.771 1 87.44 209 GLY B CA 1
ATOM 3693 C C . GLY B 1 209 ? -27.266 -11.508 -1.5 1 87.44 209 GLY B C 1
ATOM 3694 O O . GLY B 1 209 ? -28.219 -10.844 -1.915 1 87.44 209 GLY B O 1
ATOM 3695 N N . LEU B 1 210 ? -26.297 -11.008 -0.814 1 89.75 210 LEU B N 1
ATOM 3696 C CA . LEU B 1 210 ? -26.25 -9.586 -0.493 1 89.75 210 LEU B CA 1
ATOM 3697 C C . LEU B 1 210 ? -26.094 -8.742 -1.758 1 89.75 210 LEU B C 1
ATOM 3699 O O . LEU B 1 210 ? -26.766 -7.719 -1.91 1 89.75 210 LEU B O 1
ATOM 3703 N N . MET B 1 211 ? -25.297 -9.211 -2.633 1 93.31 211 MET B N 1
ATOM 3704 C CA . MET B 1 211 ? -25.047 -8.492 -3.883 1 93.31 211 MET B CA 1
ATOM 3705 C C . MET B 1 211 ? -26.312 -8.453 -4.742 1 93.31 211 MET B C 1
ATOM 3707 O O . MET B 1 211 ? -26.609 -7.434 -5.367 1 93.31 211 MET B O 1
ATOM 3711 N N . GLU B 1 212 ? -26.984 -9.539 -4.762 1 92.94 212 GLU B N 1
ATOM 3712 C CA . GLU B 1 212 ? -28.25 -9.57 -5.488 1 92.94 212 GLU B CA 1
ATOM 3713 C C . GLU B 1 212 ? -29.234 -8.531 -4.938 1 92.94 212 GLU B C 1
ATOM 3715 O O . GLU B 1 212 ? -29.938 -7.867 -5.703 1 92.94 212 GLU B O 1
ATOM 3720 N N . LYS B 1 213 ? -29.25 -8.445 -3.68 1 94.12 213 LYS B N 1
ATOM 3721 C CA . LYS B 1 213 ? -30.188 -7.539 -3.025 1 94.12 213 LYS B CA 1
ATOM 3722 C C . LYS B 1 213 ? -29.859 -6.082 -3.344 1 94.12 213 LYS B C 1
ATOM 3724 O O . LYS B 1 213 ? -30.766 -5.238 -3.404 1 94.12 213 LYS B O 1
ATOM 3729 N N . VAL B 1 214 ? -28.594 -5.82 -3.539 1 94.94 214 VAL B N 1
ATOM 3730 C CA . VAL B 1 214 ? -28.219 -4.43 -3.783 1 94.94 214 VAL B CA 1
ATOM 3731 C C . VAL B 1 214 ? -28.047 -4.195 -5.285 1 94.94 214 VAL B C 1
ATOM 3733 O O . VAL B 1 214 ? -27.578 -3.143 -5.703 1 94.94 214 VAL B O 1
ATOM 3736 N N . GLY B 1 215 ? -28.312 -5.184 -6.113 1 95.12 215 GLY B N 1
ATOM 3737 C CA . GLY B 1 215 ? -28.359 -5.031 -7.559 1 95.12 215 GLY B CA 1
ATOM 3738 C C . GLY B 1 215 ? -27 -4.992 -8.211 1 95.12 215 GLY B C 1
ATOM 3739 O O . GLY B 1 215 ? -26.781 -4.27 -9.188 1 95.12 215 GLY B O 1
ATOM 3740 N N . VAL B 1 216 ? -26.047 -5.688 -7.621 1 96 216 VAL B N 1
ATOM 3741 C CA . VAL B 1 216 ? -24.703 -5.691 -8.18 1 96 216 VAL B CA 1
ATOM 3742 C C . VAL B 1 216 ? -24.344 -7.094 -8.664 1 96 216 VAL B C 1
ATOM 3744 O O . VAL B 1 216 ? -24.422 -8.062 -7.898 1 96 216 VAL B O 1
ATOM 3747 N N . GLU B 1 217 ? -24.047 -7.129 -9.953 1 95.25 217 GLU B N 1
ATOM 3748 C CA . GLU B 1 217 ? -23.594 -8.406 -10.508 1 95.25 217 GLU B CA 1
ATOM 3749 C C . GLU B 1 217 ? -22.188 -8.742 -10.023 1 95.25 217 GLU B C 1
ATOM 3751 O O . GLU B 1 217 ? -21.312 -7.879 -9.969 1 95.25 217 GLU B O 1
ATOM 3756 N N . ILE B 1 218 ? -21.969 -9.961 -9.602 1 94.44 218 ILE B N 1
ATOM 3757 C CA . ILE B 1 218 ? -20.641 -10.398 -9.188 1 94.44 218 ILE B CA 1
ATOM 3758 C C . ILE B 1 218 ? -20.172 -11.531 -10.094 1 94.44 218 ILE B C 1
ATOM 3760 O O . ILE B 1 218 ? -20.969 -12.18 -10.766 1 94.44 218 ILE B O 1
ATOM 3764 N N . GLN B 1 219 ? -18.875 -11.688 -10.195 1 96.12 219 GLN B N 1
ATOM 3765 C CA . GLN B 1 219 ? -18.312 -12.766 -11 1 96.12 219 GLN B CA 1
ATOM 3766 C C . GLN B 1 219 ? -18.016 -13.992 -10.141 1 96.12 219 GLN B C 1
ATOM 3768 O O . GLN B 1 219 ? -17.797 -13.875 -8.93 1 96.12 219 GLN B O 1
ATOM 3773 N N . PRO B 1 220 ? -18.078 -15.188 -10.82 1 95.62 220 PRO B N 1
ATOM 3774 C CA . PRO B 1 220 ? -17.656 -16.359 -10.062 1 95.62 220 PRO B CA 1
ATOM 3775 C C . PRO B 1 220 ? -16.172 -16.344 -9.727 1 95.62 220 PRO B C 1
ATOM 3777 O O . PRO B 1 220 ? -15.375 -15.742 -10.453 1 95.62 220 PRO B O 1
ATOM 3780 N N . ALA B 1 221 ? -15.789 -16.984 -8.633 1 96.56 221 ALA B N 1
ATOM 3781 C CA . ALA B 1 221 ? -14.391 -17.109 -8.234 1 96.56 221 ALA B CA 1
ATOM 3782 C C . ALA B 1 221 ? -13.547 -17.688 -9.367 1 96.56 221 ALA B C 1
ATOM 3784 O O . ALA B 1 221 ? -12.367 -17.375 -9.5 1 96.56 221 ALA B O 1
ATOM 3785 N N . GLU B 1 222 ? -14.156 -18.469 -10.195 1 97.31 222 GLU B N 1
ATOM 3786 C CA . GLU B 1 222 ? -13.477 -19.125 -11.305 1 97.31 222 GLU B CA 1
ATOM 3787 C C . GLU B 1 222 ? -12.938 -18.109 -12.305 1 97.31 222 GLU B C 1
ATOM 3789 O O . GLU B 1 222 ? -11.906 -18.359 -12.945 1 97.31 222 GLU B O 1
ATOM 3794 N N . ALA B 1 223 ? -13.641 -17.016 -12.484 1 97.94 223 ALA B N 1
ATOM 3795 C CA . ALA B 1 223 ? -13.141 -15.977 -13.383 1 97.94 223 ALA B CA 1
ATOM 3796 C C . ALA B 1 223 ? -11.766 -15.477 -12.938 1 97.94 223 ALA B C 1
ATOM 3798 O O . ALA B 1 223 ? -10.867 -15.297 -13.758 1 97.94 223 ALA B O 1
ATOM 3799 N N . VAL B 1 224 ? -11.586 -15.297 -11.664 1 98.56 224 VAL B N 1
ATOM 3800 C CA . VAL B 1 224 ? -10.312 -14.836 -11.117 1 98.56 224 VAL B CA 1
ATOM 3801 C C . VAL B 1 224 ? -9.289 -15.961 -11.195 1 98.56 224 VAL B C 1
ATOM 3803 O O . VAL B 1 224 ? -8.125 -15.727 -11.531 1 98.56 224 VAL B O 1
ATOM 3806 N N . ALA B 1 225 ? -9.734 -17.188 -10.914 1 98.69 225 ALA B N 1
ATOM 3807 C CA . ALA B 1 225 ? -8.867 -18.359 -10.984 1 98.69 225 ALA B CA 1
ATOM 3808 C C . ALA B 1 225 ? -8.258 -18.5 -12.375 1 98.69 225 ALA B C 1
ATOM 3810 O O . ALA B 1 225 ? -7.066 -18.812 -12.508 1 98.69 225 ALA B O 1
ATOM 3811 N N . ARG B 1 226 ? -9.055 -18.281 -13.414 1 98.75 226 ARG B N 1
ATOM 3812 C CA . ARG B 1 226 ? -8.562 -18.391 -14.781 1 98.75 226 ARG B CA 1
ATOM 3813 C C . ARG B 1 226 ? -7.527 -17.312 -15.078 1 98.75 226 ARG B C 1
ATOM 3815 O O . ARG B 1 226 ? -6.566 -17.547 -15.812 1 98.75 226 ARG B O 1
ATOM 3822 N N . GLY B 1 227 ? -7.754 -16.125 -14.5 1 98.81 227 GLY B N 1
ATOM 3823 C CA . GLY B 1 227 ? -6.738 -15.094 -14.609 1 98.81 227 GLY B CA 1
ATOM 3824 C C . GLY B 1 227 ? -5.41 -15.492 -13.992 1 98.81 227 GLY B C 1
ATOM 3825 O O . GLY B 1 227 ? -4.355 -15.289 -14.594 1 98.81 227 GLY B O 1
ATOM 3826 N N . ALA B 1 228 ? -5.48 -16.094 -12.812 1 98.88 228 ALA B N 1
ATOM 3827 C CA . ALA B 1 228 ? -4.266 -16.562 -12.148 1 98.88 228 ALA B CA 1
ATOM 3828 C C . ALA B 1 228 ? -3.551 -17.625 -12.984 1 98.88 228 ALA B C 1
ATOM 3830 O O . ALA B 1 228 ? -2.336 -17.547 -13.188 1 98.88 228 ALA B O 1
ATOM 3831 N N . ALA B 1 229 ? -4.297 -18.547 -13.5 1 98.88 229 ALA B N 1
ATOM 3832 C CA . ALA B 1 229 ? -3.734 -19.625 -14.32 1 98.88 229 ALA B CA 1
ATOM 3833 C C . ALA B 1 229 ? -3.094 -19.062 -15.586 1 98.88 229 ALA B C 1
ATOM 3835 O O . ALA B 1 229 ? -2.027 -19.516 -16 1 98.88 229 ALA B O 1
ATOM 3836 N N . LEU B 1 230 ? -3.744 -18.094 -16.203 1 98.88 230 LEU B N 1
ATOM 3837 C CA . LEU B 1 230 ? -3.189 -17.469 -17.406 1 98.88 230 LEU B CA 1
ATOM 3838 C C . LEU B 1 230 ? -1.829 -16.844 -17.109 1 98.88 230 LEU B C 1
ATOM 3840 O O . LEU B 1 230 ? -0.894 -16.984 -17.906 1 98.88 230 LEU B O 1
ATOM 3844 N N . LEU B 1 231 ? -1.705 -16.172 -15.969 1 98.81 231 LEU B N 1
ATOM 3845 C CA . LEU B 1 231 ? -0.477 -15.469 -15.617 1 98.81 231 LEU B CA 1
ATOM 3846 C C . LEU B 1 231 ? 0.646 -16.453 -15.312 1 98.81 231 LEU B C 1
ATOM 3848 O O . LEU B 1 231 ? 1.825 -16.109 -15.422 1 98.81 231 LEU B O 1
ATOM 3852 N N . MET B 1 232 ? 0.297 -17.672 -14.953 1 98.81 232 MET B N 1
ATOM 3853 C CA . MET B 1 232 ? 1.277 -18.734 -14.773 1 98.81 232 MET B CA 1
ATOM 3854 C C . MET B 1 232 ? 1.665 -19.359 -16.109 1 98.81 232 MET B C 1
ATOM 3856 O O . MET B 1 232 ? 2.85 -19.547 -16.391 1 98.81 232 MET B O 1
ATOM 3860 N N . ALA B 1 233 ? 0.712 -19.578 -16.984 1 98.69 233 ALA B N 1
ATOM 3861 C CA . ALA B 1 233 ? 0.885 -20.328 -18.219 1 98.69 233 ALA B CA 1
ATOM 3862 C C . ALA B 1 233 ? 1.571 -19.484 -19.297 1 98.69 233 ALA B C 1
ATOM 3864 O O . ALA B 1 233 ? 2.381 -20 -20.062 1 98.69 233 ALA B O 1
ATOM 3865 N N . ASP B 1 234 ? 1.206 -18.25 -19.359 1 98.12 234 ASP B N 1
ATOM 3866 C CA . ASP B 1 234 ? 1.707 -17.375 -20.406 1 98.12 234 ASP B CA 1
ATOM 3867 C C . ASP B 1 234 ? 3.057 -16.781 -20.031 1 98.12 234 ASP B C 1
ATOM 3869 O O . ASP B 1 234 ? 3.113 -15.742 -19.359 1 98.12 234 ASP B O 1
ATOM 3873 N N . GLY B 1 235 ? 4.102 -17.328 -20.594 1 97.38 235 GLY B N 1
ATOM 3874 C CA . GLY B 1 235 ? 5.465 -16.953 -20.25 1 97.38 235 GLY B CA 1
ATOM 3875 C C . GLY B 1 235 ? 5.832 -15.555 -20.719 1 97.38 235 GLY B C 1
ATOM 3876 O O . GLY B 1 235 ? 6.855 -15 -20.312 1 97.38 235 GLY B O 1
ATOM 3877 N N . SER B 1 236 ? 5.016 -14.961 -21.5 1 97.38 236 SER B N 1
ATOM 3878 C CA . SER B 1 236 ? 5.324 -13.641 -22.047 1 97.38 236 SER B CA 1
ATOM 3879 C C . SER B 1 236 ? 4.855 -12.531 -21.109 1 97.38 236 SER B C 1
ATOM 3881 O O . SER B 1 236 ? 5.184 -11.359 -21.312 1 97.38 236 SER B O 1
ATOM 3883 N N . ARG B 1 237 ? 4.141 -12.891 -20.078 1 98 237 ARG B N 1
ATOM 3884 C CA . ARG B 1 237 ? 3.58 -11.883 -19.172 1 98 237 ARG B CA 1
ATOM 3885 C C . ARG B 1 237 ? 4.453 -11.703 -17.938 1 98 237 ARG B C 1
ATOM 3887 O O . ARG B 1 237 ? 4.605 -12.633 -17.141 1 98 237 ARG B O 1
ATOM 3894 N N . ASN B 1 238 ? 4.992 -10.555 -17.812 1 98.75 238 ASN B N 1
ATOM 3895 C CA . ASN B 1 238 ? 5.777 -10.109 -16.672 1 98.75 238 ASN B CA 1
ATOM 3896 C C . ASN B 1 238 ? 5.512 -8.633 -16.359 1 98.75 238 ASN B C 1
ATOM 3898 O O . ASN B 1 238 ? 5.609 -7.781 -17.234 1 98.75 238 ASN B O 1
ATOM 3902 N N . GLY B 1 239 ? 5.113 -8.336 -15.094 1 98.69 239 GLY B N 1
ATOM 3903 C CA . GLY B 1 239 ? 4.852 -6.965 -14.672 1 98.69 239 GLY B CA 1
ATOM 3904 C C . GLY B 1 239 ? 3.445 -6.504 -15 1 98.69 239 GLY B C 1
ATOM 3905 O O . GLY B 1 239 ? 3.145 -5.309 -14.922 1 98.69 239 GLY B O 1
ATOM 3906 N N . HIS B 1 240 ? 2.566 -7.414 -15.352 1 98.62 240 HIS B N 1
ATOM 3907 C CA . HIS B 1 240 ? 1.209 -7.051 -15.742 1 98.62 240 HIS B CA 1
ATOM 3908 C C . HIS B 1 240 ? 0.286 -6.992 -14.531 1 98.62 240 HIS B C 1
ATOM 3910 O O . HIS B 1 240 ? 0.466 -7.742 -13.57 1 98.62 240 HIS B O 1
ATOM 3916 N N . VAL B 1 241 ? -0.585 -6.066 -14.562 1 98.88 241 VAL B N 1
ATOM 3917 C CA . VAL B 1 241 ? -1.755 -6.035 -13.688 1 98.88 241 VAL B CA 1
ATOM 3918 C C . VAL B 1 241 ? -3.014 -6.328 -14.5 1 98.88 241 VAL B C 1
ATOM 3920 O O . VAL B 1 241 ? -3.377 -5.555 -15.391 1 98.88 241 VAL B O 1
ATOM 3923 N N . ILE B 1 242 ? -3.676 -7.441 -14.219 1 98.88 242 ILE B N 1
ATOM 3924 C CA . ILE B 1 242 ? -4.852 -7.852 -14.977 1 98.88 242 ILE B CA 1
ATOM 3925 C C . ILE B 1 242 ? -6.113 -7.551 -14.18 1 98.88 242 ILE B C 1
ATOM 3927 O O . ILE B 1 242 ? -6.352 -8.156 -13.133 1 98.88 242 ILE B O 1
ATOM 3931 N N . HIS B 1 243 ? -6.859 -6.621 -14.648 1 98.75 243 HIS B N 1
ATOM 3932 C CA . HIS B 1 243 ? -8.18 -6.348 -14.102 1 98.75 243 HIS B CA 1
ATOM 3933 C C . HIS B 1 243 ? -9.188 -7.406 -14.531 1 98.75 243 HIS B C 1
ATOM 3935 O O . HIS B 1 243 ? -9.25 -7.766 -15.711 1 98.75 243 HIS B O 1
ATOM 3941 N N . VAL B 1 244 ? -9.891 -7.973 -13.578 1 98.56 244 VAL B N 1
ATOM 3942 C CA . VAL B 1 244 ? -10.906 -8.992 -13.828 1 98.56 244 VAL B CA 1
ATOM 3943 C C . VAL B 1 244 ? -12.281 -8.477 -13.398 1 98.56 244 VAL B C 1
ATOM 3945 O O . VAL B 1 244 ? -12.516 -8.242 -12.219 1 98.56 244 VAL B O 1
ATOM 3948 N N . GLN B 1 245 ? -13.125 -8.273 -14.312 1 97.5 245 GLN B N 1
ATOM 3949 C CA . GLN B 1 245 ? -14.461 -7.738 -14.062 1 97.5 245 GLN B CA 1
ATOM 3950 C C . GLN B 1 245 ? -15.516 -8.477 -14.875 1 97.5 245 GLN B C 1
ATOM 3952 O O . GLN B 1 245 ? -15.523 -8.398 -16.109 1 97.5 245 GLN B O 1
ATOM 3957 N N . LEU B 1 246 ? -16.359 -9.266 -14.188 1 95.81 246 LEU B N 1
ATOM 3958 C CA . LEU B 1 246 ? -17.469 -10 -14.773 1 95.81 246 LEU B CA 1
ATOM 3959 C C . LEU B 1 246 ? -16.984 -10.938 -15.867 1 95.81 246 LEU B C 1
ATOM 3961 O O . LEU B 1 246 ? -17.594 -11.008 -16.938 1 95.81 246 LEU B O 1
ATOM 3965 N N . GLY B 1 247 ? -15.867 -11.547 -15.625 1 95.81 247 GLY B N 1
ATOM 3966 C CA . GLY B 1 247 ? -15.344 -12.57 -16.516 1 95.81 247 GLY B CA 1
ATOM 3967 C C . GLY B 1 247 ? -14.562 -12 -17.688 1 95.81 247 GLY B C 1
ATOM 3968 O O . GLY B 1 247 ? -14.156 -12.734 -18.578 1 95.81 247 GLY B O 1
ATOM 3969 N N . LYS B 1 248 ? -14.391 -10.719 -17.656 1 96.88 248 LYS B N 1
ATOM 3970 C CA . LYS B 1 248 ? -13.586 -10.055 -18.672 1 96.88 248 LYS B CA 1
ATOM 3971 C C . LYS B 1 248 ? -12.25 -9.586 -18.094 1 96.88 248 LYS B C 1
ATOM 3973 O O . LYS B 1 248 ? -12.148 -9.305 -16.891 1 96.88 248 LYS B O 1
ATOM 3978 N N . TYR B 1 249 ? -11.211 -9.5 -19 1 98.44 249 TYR B N 1
ATOM 3979 C CA . TYR B 1 249 ? -9.852 -9.258 -18.531 1 98.44 249 TYR B CA 1
ATOM 3980 C C . TYR B 1 249 ? -9.211 -8.102 -19.297 1 98.44 249 TYR B C 1
ATOM 3982 O O . TYR B 1 249 ? -9.43 -7.945 -20.5 1 98.44 249 TYR B O 1
ATOM 3990 N N . LYS B 1 250 ? -8.477 -7.258 -18.578 1 98.31 250 LYS B N 1
ATOM 3991 C CA . LYS B 1 250 ? -7.723 -6.148 -19.156 1 98.31 250 LYS B CA 1
ATOM 3992 C C . LYS B 1 250 ? -6.355 -6.012 -18.484 1 98.31 250 LYS B C 1
ATOM 3994 O O . LYS B 1 250 ? -6.254 -6.055 -17.25 1 98.31 250 LYS B O 1
ATOM 3999 N N . GLU B 1 251 ? -5.289 -5.973 -19.344 1 98.69 251 GLU B N 1
ATOM 4000 C CA . GLU B 1 251 ? -4.043 -5.48 -18.75 1 98.69 251 GLU B CA 1
ATOM 4001 C C . GLU B 1 251 ? -4.102 -3.977 -18.516 1 98.69 251 GLU B C 1
ATOM 4003 O O . GLU B 1 251 ? -4.371 -3.205 -19.438 1 98.69 251 GLU B O 1
ATOM 4008 N N . ILE B 1 252 ? -3.803 -3.525 -17.297 1 98.75 252 ILE B N 1
ATOM 4009 C CA . ILE B 1 252 ? -4.18 -2.146 -17.016 1 98.75 252 ILE B CA 1
ATOM 4010 C C . ILE B 1 252 ? -2.963 -1.368 -16.516 1 98.75 252 ILE B C 1
ATOM 4012 O O . ILE B 1 252 ? -3 -0.139 -16.422 1 98.75 252 ILE B O 1
ATOM 4016 N N . ASP B 1 253 ? -1.839 -1.985 -16.188 1 98.44 253 ASP B N 1
ATOM 4017 C CA . ASP B 1 253 ? -0.703 -1.239 -15.648 1 98.44 253 ASP B CA 1
ATOM 4018 C C . ASP B 1 253 ? 0.073 -0.547 -16.766 1 98.44 253 ASP B C 1
ATOM 4020 O O . ASP B 1 253 ? 0.145 0.683 -16.812 1 98.44 253 ASP B O 1
ATOM 4024 N N . GLU B 1 254 ? 0.529 -1.282 -17.688 1 97.94 254 GLU B N 1
ATOM 4025 C CA . GLU B 1 254 ? 1.301 -0.733 -18.797 1 97.94 254 GLU B CA 1
ATOM 4026 C C . GLU B 1 254 ? 0.409 0.06 -19.75 1 97.94 254 GLU B C 1
ATOM 4028 O O . GLU B 1 254 ? 0.855 1.033 -20.359 1 97.94 254 GLU B O 1
ATOM 4033 N N . SER B 1 255 ? -0.864 -0.306 -19.812 1 98.12 255 SER B N 1
ATOM 4034 C CA . SER B 1 255 ? -1.728 0.307 -20.812 1 98.12 255 SER B CA 1
ATOM 4035 C C . SER B 1 255 ? -2.371 1.584 -20.281 1 98.12 255 SER B C 1
ATOM 4037 O O . SER B 1 255 ? -2.74 2.469 -21.047 1 98.12 255 SER B O 1
ATOM 4039 N N . ILE B 1 256 ? -2.518 1.672 -18.938 1 98.38 256 ILE B N 1
ATOM 4040 C CA . ILE B 1 256 ? -3.305 2.797 -18.453 1 98.38 256 ILE B CA 1
ATOM 4041 C C . ILE B 1 256 ? -2.582 3.459 -17.281 1 98.38 256 ILE B C 1
ATOM 4043 O O . ILE B 1 256 ? -2.273 4.652 -17.328 1 98.38 256 ILE B O 1
ATOM 4047 N N . LEU B 1 257 ? -2.234 2.736 -16.25 1 98.5 257 LEU B N 1
ATOM 4048 C CA . LEU B 1 257 ? -1.822 3.312 -14.977 1 98.5 257 LEU B CA 1
ATOM 4049 C C . LEU B 1 257 ? -0.423 3.91 -15.078 1 98.5 257 LEU B C 1
ATOM 4051 O O . LEU B 1 257 ? -0.179 5.02 -14.594 1 98.5 257 LEU B O 1
ATOM 4055 N N . LEU B 1 258 ? 0.518 3.166 -15.656 1 98.25 258 LEU B N 1
ATOM 4056 C CA . LEU B 1 258 ? 1.874 3.689 -15.781 1 98.25 258 LEU B CA 1
ATOM 4057 C C . LEU B 1 258 ? 1.911 4.879 -16.734 1 98.25 258 LEU B C 1
ATOM 4059 O O . LEU B 1 258 ? 2.588 5.875 -16.469 1 98.25 258 LEU B O 1
ATOM 4063 N N . PRO B 1 259 ? 1.157 4.812 -17.859 1 97.81 259 PRO B N 1
ATOM 4064 C CA . PRO B 1 259 ? 1.064 6.008 -18.688 1 97.81 259 PRO B CA 1
ATOM 4065 C C . PRO B 1 259 ? 0.451 7.199 -17.953 1 97.81 259 PRO B C 1
ATOM 4067 O O . PRO B 1 259 ? 0.84 8.344 -18.203 1 97.81 259 PRO B O 1
ATOM 4070 N N . ALA B 1 260 ? -0.538 6.984 -17.109 1 97.69 260 ALA B N 1
ATOM 4071 C CA . ALA B 1 260 ? -1.097 8.062 -16.297 1 97.69 260 ALA B CA 1
ATOM 4072 C C . ALA B 1 260 ? -0.017 8.719 -15.453 1 97.69 260 ALA B C 1
ATOM 4074 O O . ALA B 1 260 ? 0.067 9.945 -15.383 1 97.69 260 ALA B O 1
ATOM 4075 N N . PHE B 1 261 ? 0.814 7.93 -14.836 1 97.88 261 PHE B N 1
ATOM 4076 C CA . PHE B 1 261 ? 1.905 8.5 -14.055 1 97.88 261 PHE B CA 1
ATOM 4077 C C . PHE B 1 261 ? 2.873 9.266 -14.945 1 97.88 261 PHE B C 1
ATOM 4079 O O . PHE B 1 261 ? 3.369 10.328 -14.57 1 97.88 261 PHE B O 1
ATOM 4086 N N . GLU B 1 262 ? 3.146 8.703 -16.062 1 97.62 262 GLU B N 1
ATOM 4087 C CA . GLU B 1 262 ? 4.031 9.398 -16.984 1 97.62 262 GLU B CA 1
ATOM 4088 C C . GLU B 1 262 ? 3.484 10.781 -17.344 1 97.62 262 GLU B C 1
ATOM 4090 O O . GLU B 1 262 ? 4.246 11.742 -17.484 1 97.62 262 GLU B O 1
ATOM 4095 N N . SER B 1 263 ? 2.203 10.844 -17.469 1 97.38 263 SER B N 1
ATOM 4096 C CA . SER B 1 263 ? 1.59 12.125 -17.781 1 97.38 263 SER B CA 1
ATOM 4097 C C . SER B 1 263 ? 1.717 13.102 -16.625 1 97.38 263 SER B C 1
ATOM 4099 O O . SER B 1 263 ? 1.716 14.32 -16.828 1 97.38 263 SER B O 1
ATOM 4101 N N . ILE B 1 264 ? 1.801 12.609 -15.422 1 97.75 264 ILE B N 1
ATOM 4102 C CA . ILE B 1 264 ? 1.98 13.43 -14.227 1 97.75 264 ILE B CA 1
ATOM 4103 C C . ILE B 1 264 ? 3.426 13.906 -14.141 1 97.75 264 ILE B C 1
ATOM 4105 O O . ILE B 1 264 ? 3.68 15.102 -13.969 1 97.75 264 ILE B O 1
ATOM 4109 N N . LYS B 1 265 ? 4.375 12.992 -14.305 1 96.69 265 LYS B N 1
ATOM 4110 C CA . LYS B 1 265 ? 5.812 13.227 -14.172 1 96.69 265 LYS B CA 1
ATOM 4111 C C . LYS B 1 265 ? 6.324 14.125 -15.305 1 96.69 265 LYS B C 1
ATOM 4113 O O . LYS B 1 265 ? 7.18 14.984 -15.078 1 96.69 265 LYS B O 1
ATOM 4118 N N . GLY B 1 266 ? 5.797 13.945 -16.469 1 95.69 266 GLY B N 1
ATOM 4119 C CA . GLY B 1 266 ? 6.312 14.602 -17.656 1 95.69 266 GLY B CA 1
ATOM 4120 C C . GLY B 1 266 ? 7.52 13.898 -18.25 1 95.69 266 GLY B C 1
ATOM 4121 O O . GLY B 1 266 ? 8.188 13.117 -17.578 1 95.69 266 GLY B O 1
ATOM 4122 N N . PRO B 1 267 ? 7.809 14.156 -19.484 1 94.25 267 PRO B N 1
ATOM 4123 C CA . PRO B 1 267 ? 8.844 13.422 -20.203 1 94.25 267 PRO B CA 1
ATOM 4124 C C . PRO B 1 267 ? 10.258 13.852 -19.828 1 94.25 267 PRO B C 1
ATOM 4126 O O . PRO B 1 267 ? 11.227 13.148 -20.125 1 94.25 267 PRO B O 1
ATOM 4129 N N . ASP B 1 268 ? 10.406 14.977 -19.172 1 94.38 268 ASP B N 1
ATOM 4130 C CA . ASP B 1 268 ? 11.719 15.594 -19.016 1 94.38 268 ASP B CA 1
ATOM 4131 C C . ASP B 1 268 ?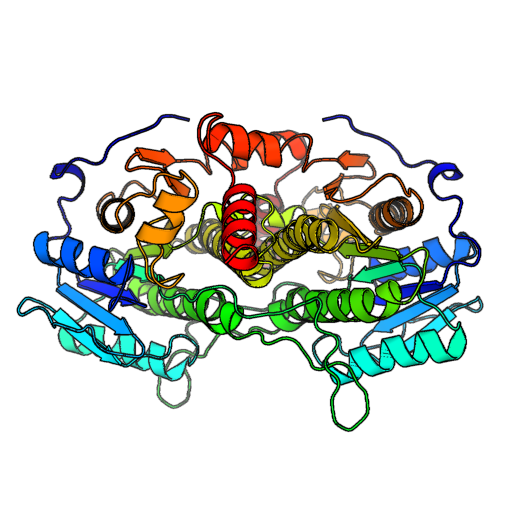 12.328 15.242 -17.656 1 94.38 268 ASP B C 1
ATOM 4133 O O . ASP B 1 268 ? 13.406 15.719 -17.312 1 94.38 268 ASP B O 1
ATOM 4137 N N . TYR B 1 269 ? 11.664 14.539 -16.859 1 96.44 269 T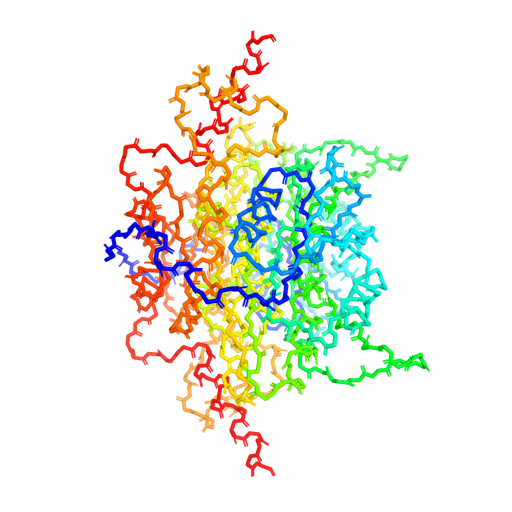YR B N 1
ATOM 4138 C CA . TYR B 1 269 ? 12.164 14.117 -15.547 1 96.44 269 TYR B CA 1
ATOM 4139 C C . TYR B 1 269 ? 12.227 12.602 -15.445 1 96.44 269 TYR B C 1
ATOM 4141 O O . TYR B 1 269 ? 11.32 11.898 -15.914 1 96.44 269 TYR B O 1
ATOM 4149 N N . PRO B 1 270 ? 13.32 12.086 -14.945 1 97.12 270 PRO B N 1
ATOM 4150 C CA . PRO B 1 270 ? 13.445 10.625 -14.875 1 97.12 270 PRO B CA 1
ATOM 4151 C C . PRO B 1 270 ? 12.531 10.008 -13.82 1 97.12 270 PRO B C 1
ATOM 4153 O O . PRO B 1 270 ? 12.148 10.68 -12.852 1 97.12 270 PRO B O 1
ATOM 4156 N N . SER B 1 271 ? 12.172 8.742 -14.055 1 97.25 271 SER B N 1
ATOM 4157 C CA . SER B 1 271 ? 11.438 8.008 -13.023 1 97.25 271 SER B CA 1
ATOM 4158 C C . SER B 1 271 ? 12.312 7.758 -11.797 1 97.25 271 SER B C 1
ATOM 4160 O O . SER B 1 271 ? 13.539 7.809 -11.883 1 97.25 271 SER B O 1
ATOM 4162 N N . GLU B 1 272 ? 11.641 7.48 -10.688 1 96.75 272 GLU B N 1
ATOM 4163 C CA . GLU B 1 272 ? 12.375 7.172 -9.469 1 96.75 272 GLU B CA 1
ATOM 4164 C C . GLU B 1 272 ? 13.289 5.965 -9.664 1 96.75 272 GLU B C 1
ATOM 4166 O O . GLU B 1 272 ? 14.398 5.926 -9.133 1 96.75 272 GLU B O 1
ATOM 4171 N N . ASP B 1 273 ? 12.805 5.004 -10.383 1 97.94 273 ASP B N 1
ATOM 4172 C CA . ASP B 1 273 ? 13.602 3.799 -10.586 1 97.94 273 ASP B CA 1
ATOM 4173 C C . ASP B 1 273 ? 14.82 4.09 -11.453 1 97.94 273 ASP B C 1
ATOM 4175 O O . ASP B 1 273 ? 15.898 3.539 -11.219 1 97.94 273 ASP B O 1
ATOM 4179 N N . GLU B 1 274 ? 14.633 4.918 -12.5 1 97.31 274 GLU B N 1
ATOM 4180 C CA . GLU B 1 274 ? 15.766 5.316 -13.328 1 97.31 274 GLU B CA 1
ATOM 4181 C C . GLU B 1 274 ? 16.828 6.027 -12.5 1 97.31 274 GLU B C 1
ATOM 4183 O O . GLU B 1 274 ? 18.031 5.773 -12.672 1 97.31 274 GLU B O 1
ATOM 4188 N N . VAL B 1 275 ? 16.422 6.902 -11.648 1 96.5 275 VAL B N 1
ATOM 4189 C CA . VAL B 1 275 ? 17.359 7.621 -10.789 1 96.5 275 VAL B CA 1
ATOM 4190 C C . VAL B 1 275 ? 18.094 6.637 -9.891 1 96.5 275 VAL B C 1
ATOM 4192 O O . VAL B 1 275 ? 19.328 6.711 -9.75 1 96.5 275 VAL B O 1
ATOM 4195 N N . LEU B 1 276 ? 17.359 5.742 -9.289 1 95 276 LEU B N 1
ATOM 4196 C CA . LEU B 1 276 ? 17.984 4.758 -8.406 1 95 276 LEU B CA 1
ATOM 4197 C C . LEU B 1 276 ? 18.969 3.889 -9.18 1 95 276 LEU B C 1
ATOM 4199 O O . LEU B 1 276 ? 20.016 3.525 -8.656 1 95 276 LEU B O 1
ATOM 4203 N N . ARG B 1 277 ? 18.609 3.535 -10.391 1 96.38 277 ARG B N 1
ATOM 4204 C CA . ARG B 1 277 ? 19.516 2.783 -11.234 1 96.38 277 ARG B CA 1
ATOM 4205 C C . ARG B 1 277 ? 20.828 3.549 -11.438 1 96.38 277 ARG B C 1
ATOM 4207 O O . ARG B 1 277 ? 21.906 2.988 -11.289 1 96.38 277 ARG B O 1
ATOM 4214 N N . ARG B 1 278 ? 20.703 4.84 -11.773 1 96.06 278 ARG B N 1
ATOM 4215 C CA . ARG B 1 278 ? 21.875 5.676 -11.977 1 96.06 278 ARG B CA 1
ATOM 4216 C C . ARG B 1 278 ? 22.719 5.75 -10.711 1 96.06 278 ARG B C 1
ATOM 4218 O O . ARG B 1 278 ? 23.953 5.688 -10.773 1 96.06 278 ARG B O 1
ATOM 4225 N N . LEU B 1 279 ? 22.078 5.898 -9.609 1 93.06 279 LEU B N 1
ATOM 4226 C CA . LEU B 1 279 ? 22.766 5.996 -8.328 1 93.06 279 LEU B CA 1
ATOM 4227 C C . LEU B 1 279 ? 23.516 4.703 -8.016 1 93.06 279 LEU B C 1
ATOM 4229 O O . LEU B 1 279 ? 24.656 4.73 -7.543 1 93.06 279 LEU B O 1
ATOM 4233 N N . GLN B 1 280 ? 22.859 3.611 -8.258 1 92.31 280 GLN B N 1
ATOM 4234 C CA . GLN B 1 280 ? 23.469 2.318 -8 1 92.31 280 GLN B CA 1
ATOM 4235 C C . GLN B 1 280 ? 24.688 2.096 -8.906 1 92.31 280 GLN B C 1
ATOM 4237 O O . GLN B 1 280 ? 25.703 1.545 -8.477 1 92.31 280 GLN B O 1
ATOM 4242 N N . GLU B 1 281 ? 24.531 2.551 -10.102 1 93.31 281 GLU B N 1
ATOM 4243 C CA . GLU B 1 281 ? 25.656 2.447 -11.039 1 93.31 281 GLU B CA 1
ATOM 4244 C C . GLU B 1 281 ? 26.828 3.311 -10.586 1 93.31 281 GLU B C 1
ATOM 4246 O O . GLU B 1 281 ? 27.984 2.896 -10.695 1 93.31 281 GLU B O 1
ATOM 4251 N N . LEU B 1 282 ? 26.531 4.438 -10.125 1 90.56 282 LEU B N 1
ATOM 4252 C CA . LEU B 1 282 ? 27.547 5.355 -9.625 1 90.56 282 LEU B CA 1
ATOM 4253 C C . LEU B 1 282 ? 28.266 4.762 -8.422 1 90.56 282 LEU B C 1
ATOM 4255 O O . LEU B 1 282 ? 29.5 4.863 -8.32 1 90.56 282 LEU B O 1
ATOM 4259 N N . MET B 1 283 ? 27.531 4.125 -7.512 1 86.38 283 MET B N 1
ATOM 4260 C CA . MET B 1 283 ? 28.078 3.584 -6.277 1 86.38 283 MET B CA 1
ATOM 4261 C C . MET B 1 283 ? 28.891 2.318 -6.555 1 86.38 283 MET B C 1
ATOM 4263 O O . MET B 1 283 ? 29.828 2.006 -5.824 1 86.38 283 MET B O 1
ATOM 4267 N N . SER B 1 284 ? 28.469 1.611 -7.547 1 85.06 284 SER B N 1
ATOM 4268 C CA . SER B 1 284 ? 29.188 0.397 -7.906 1 85.06 284 SER B CA 1
ATOM 4269 C C . SER B 1 284 ? 30.5 0.724 -8.625 1 85.06 284 SER B C 1
ATOM 4271 O O . SER B 1 284 ? 31.422 -0.087 -8.633 1 85.06 284 SER B O 1
ATOM 4273 N N . ALA B 1 285 ? 30.547 1.846 -9.297 1 77.5 285 ALA B N 1
ATOM 4274 C CA . ALA B 1 285 ? 31.75 2.264 -10.023 1 77.5 285 ALA B CA 1
ATOM 4275 C C . ALA B 1 285 ? 32.781 2.891 -9.07 1 77.5 285 ALA B C 1
ATOM 4277 O O . ALA B 1 285 ? 33.969 2.971 -9.391 1 77.5 285 ALA B O 1
ATOM 4278 N N . ALA B 1 286 ? 32.375 3.318 -7.953 1 67.94 286 ALA B N 1
ATOM 4279 C CA . ALA B 1 286 ? 33.281 3.912 -6.984 1 67.94 286 ALA B CA 1
ATOM 4280 C C . ALA B 1 286 ? 33.969 2.836 -6.145 1 67.94 286 ALA B C 1
ATOM 4282 O O . ALA B 1 286 ? 35.156 2.943 -5.836 1 67.94 286 ALA B O 1
#

Secondary structure (DSSP, 8-state):
--EE---GGGGTT-TT-EEEEETTTSHHHHHHHHHHHHTT-EEEEEESS--SS--SSSEEEEE--TT-HHHHHHHHHHHHHHHS---EEEE---------TT---B-TTSPBPPPP-HHHIIIIIHHHHHHHHHHHHHTTSTT-EEEEEE--GGGGS--S-HHHHHHHHHHHHHHHHHHHHHHHTT--EEEEEEEE-SBSSTTSTTHHHHHHHTT---B-HHHHHHHHHHHHH-TT--S-EEEEETTEEEE-IIIIIHHHHHHHH-TTS--HHHHHHHHHHHHHH-/--EE---GGGGTT-TT-EEEEETTTSHHHHHHHHHHHHTT-EEEEEESS--SS--SSSEEEEE--TT-HHHHHHHHHHHHHHHS---EEEE---------TT---B-TTSPBPPPP-HHHIIIIIHHHHHHHHHHHHHTTSTT-EEEEEE--GGGGS--S-HHHHHHHHHHHHHHHHHHHHHHHTT--EEEEEEEE-SBSSTTSTTHHHHHHHTT---B-HHHHHHHHHHHHH-TT--S-EEEEETTEEEE-IIIIIHHHHHHHH-TTS--HHHHHHHHHHHHHH-

Radius of gyration: 23.46 Å; Cα contacts (8 Å, |Δi|>4): 1272; chains: 2; bounding box: 66×71×56 Å